Protein AF-A0A966REI3-F1 (afdb_monomer)

Nearest PDB structures (foldseek):
  8kab-assembly1_h  TM=8.465E-01  e=6.303E-39  Mycolicibacterium smegmatis MC2 155
  7yla-assembly1_6  TM=8.091E-01  e=1.525E-31  Escherichia coli
  2otn-assembly1_A  TM=8.711E-01  e=1.313E-23  Bacillus anthracis str. Ames
  8g34-assembly1_6  TM=7.838E-01  e=2.210E-25  Escherichia coli
  8g31-assembly1_6  TM=6.521E-01  e=2.568E-19  Escherichia coli

Solvent-accessible surface area (backbone atoms only — not comparable to full-atom values): 34772 Å² total; per-residue (Å²): 135,80,79,86,82,69,37,34,36,28,26,15,43,83,48,32,31,41,35,32,82,35,57,83,68,81,77,84,75,50,39,69,55,41,22,46,40,21,28,70,86,84,38,78,40,27,62,19,38,35,38,39,26,53,53,98,92,35,46,28,54,52,43,26,39,29,78,24,47,82,52,52,77,51,68,41,57,53,36,31,51,50,47,50,32,38,78,71,66,77,35,80,64,43,77,50,65,40,35,38,76,74,44,76,39,47,34,39,34,60,96,74,70,52,30,34,33,52,64,46,53,54,41,78,49,94,59,82,29,37,45,29,39,75,94,43,77,30,60,34,41,33,29,36,55,95,57,54,34,41,39,25,60,42,93,46,74,76,64,46,56,78,46,81,60,85,66,52,54,37,67,53,79,85,36,82,87,56,50,28,38,35,44,33,21,80,44,96,88,73,36,34,40,39,50,41,32,38,64,99,70,31,57,52,48,65,53,63,68,56,52,45,48,44,44,54,50,48,35,59,76,70,71,54,68,68,58,44,76,39,47,38,35,30,81,26,45,67,34,36,33,38,30,42,79,81,35,36,28,34,44,31,30,55,40,44,75,77,44,76,55,81,84,84,87,82,91,70,98,65,70,35,86,58,44,50,55,52,73,71,56,50,54,50,51,26,51,48,34,66,74,68,65,52,69,62,46,79,40,98,45,84,64,51,64,62,16,45,42,49,39,26,71,69,50,72,35,50,68,40,32,43,62,57,51,51,49,54,52,45,54,74,47,36,77,50,74,62,46,40,43,31,43,52,42,34,50,48,61,64,41,63,83,42,55,74,69,71,41,68,77,63,48,69,78,60,64,96,69,92,73,95,63,99,63,82,48,72,68,54,51,50,51,48,53,50,50,54,50,44,52,52,42,54,48,56,52,52,58,52,47,54,60,49,51,51,56,48,49,53,37,64,74,58,65,54,46,35,34,19,38,41,38,44,48,85,23,46,52,65,53,41,52,26,70,71,51,80,42,92,66,88,75,64,102,48,81,48,72,41,58,67,69,47,77,44,75,41,68,44,98,64,52,33,40,33,35,42,29,43,44,57,42,45,60,91,82,68,52,68,70,50,50,67,46,42,40,71,66,49,41,56,51,44,65,25,57,29,35,39,36,26,35,36,34,58,46,101,58,42,67,61,50,53,55,51,50,53,51,53,37,41,77,62,63,25,69,83,43,54,74,44,42,35,34,17,43,56,87,76,27,52,70,70,58,47,50,56,45,41,72,78,39,72,83,46,40,64,20,16,77,85,83,48,47,44,47,69,61,48,50,52,53,51,60,69,58,47,88,73,57,80,43,78,46,44,30,52,40,40,76,91,44,51,68,57,55,51,48,40,47,49,57,14,42,69,77,46,77,46,84,50,99,78,18,41,35,39,33,33,26,24,40,74,72,58,46,62,71,40,60,87,38,49,61,131

Foldseek 3Di:
DDDDFWWFWWWFLPQIETEGEDAPPPDDDALVNFLQQCDPPRHVHGQWYWYWYDDPNATETQIAGNSSHGDQDDPTVVQQVVLVCPQVVVDPAAWDWYQTSVGIWIWHGDNDFWIKTFLFFKDWDPDWKWWDAPNDIFIFTWIDSPFTETEGEDQDPVSRPAFQDPIDMPPCVVCVPDHKYKYWYQDPVRAIEIWIQDRPPITDQDDQVNVLNNQVRVCVVVVHAPQDKHWYQGNSGIWIWTQHNRRTIMIIGDMTGPFGDDDDDDDDPAADLQARDDPVVLVVLLVVCVVRVDQEAEAAADDDLRNQLSSCVSNVHHYHYPQNVVLVLQCVQDDDPLSNLLSLLLNLVVCLVNVVSVCPVVVVVVDDDDDPDPDQDPNRVVSVVSVVSSVVSVVVNVVVLVVVVVVLVVCVVLQAAEEEEAFAFPLCSVLLVCLQQVDDDDDDSDQQNDLAWDWDWDAAPLLEIHIYIYAGHDDDCDDPSSCVSCLSRCLSLLSHLEYEYRFAQQDPCRVSRVVVRCVSCVVSNNNVHHYAAEHEPLVNHDPVSVVVCCVVVVRHFYAYSVVGPRSVVVSVVVVVSTDAADDWFWFFDAPVVVVLVVSCSHAWRWPDWDQDPRHIITTIRGHPVSVVVRVVGTDD

Sequence (636 aa):
MKAPLTATYGHGTENDFVILFDPDDENNLSSKQTAAICNRQSGIGADGLIRIIKRDGKWFMDYRNADGSLAEMCGNGIRVMARYLVDRGHQGAGIFSILTRDGAKYLSADLAGDISVNMGQVEVIDGEITAANNGKVWSGYNLNIGNPHAVVFVDSLDDVGDLKDPPVVRPKEEYPEGVNVEFVQFLENGELAMRVHERGSGETRSCGTGTCAVALAATLKKGMKLPAKWVINPPGGRLVVEIDPHSNATLTGPAVLIRDLDALIQRRDKPDPATFIGSGKVSELKSIVKSTGADTVVCDGELSPSQLRNLEDKVKVKVVDRTALILDIFAQHAKSKEGKAQVELAQMSYMLPRLRGWGDSLSRQAGGIGGRGPGETKIEVDRRRIRDKMSKLRREIGDMKVARDTKRQERKRNSIPSVAIAGYTNAGKSSLLNRLTNAGVLVQNALFATLDPTVRRSETSDGRTYTLTDTVGFVKHLPHDLIDAFKSTLEEVSGADVIVHVVDGSHPDPLGQIKAVRGVIADIGGGKIPEIIALNKADIADPEVIAQVLIQEPDAYLISVHSGVGIEKLIRAIESSLPRPRIEIRTVLPYERGDLVSQIHEHGEILSQEYLPEGTSLHAMVDGSLAHALEKYSVN

Secondary structure (DSSP, 8-state):
-PPPPPEEEEEETTEEEEEEE-TT------HHHHHHHH-TTTS---SEEEEEEEETTEEEEEEEETTS-B-S--HHHHHHHHHHHHHTTSS-SEEEEEEETTEEEEEEE-SSSPEEEEEEE-EEEEEEEEEEETTEEEEEEEEESSSEEEEEE-S-GGGG---SSPPEEESGGG-TT--EEEEEEE-TTS-EEEEEEETTTEEES--HHHHHHHHHHHHHHTTPPSSEEEEEE-TT--EEEEE-TT-EEEEEE--EEEEE--------SS-BTTTBS-HHHHHHHHHHHHHHT-SEEE-SSPPPHHHHHHHHHHH-SEEE-HHHHHHHHHHHH--SHHHHHHHHHHHHHHHTTTGGGGSHHHHTTS-S----S-PPPHHHHHHHHHHHHHHHHHHHHHHHHHHHHHHHHHHHHTT--EEEEEEBTTSSHHHHHHHHHT--------TT---S-EEEEEE-TTS-EEEEEE-PPB-TT--HHHHHHHHHHHHHHHT-SEEEEEEETTSS-HHHHHHHHHHHHHHTT-TTS-EEEEEE-TTTS-HHHHHHHHHH-TT-EE--TTT-TTHHHHHHHHHHHS----EEEEEEE-GGGHHHHHHHHHHSEEEEEEEETTEEEEEEEE-HHHHHHHTTTB--

pLDDT: mean 79.89, std 12.72, range [30.52, 97.31]

Radius of gyration: 30.25 Å; Cα contacts (8 Å, |Δi|>4): 1195; chains: 1; bounding box: 76×72×90 Å

Structure (mmCIF, N/CA/C/O backbone):
data_AF-A0A966REI3-F1
#
_entry.id   AF-A0A966REI3-F1
#
loop_
_atom_site.group_PDB
_atom_site.id
_atom_site.type_symbol
_atom_site.label_atom_id
_atom_site.label_alt_id
_atom_site.label_comp_id
_atom_site.label_asym_id
_atom_site.label_entity_id
_atom_site.label_seq_id
_atom_site.pdbx_PDB_ins_code
_atom_site.Cartn_x
_atom_site.Cartn_y
_atom_site.Cartn_z
_atom_site.occupancy
_atom_site.B_iso_or_equiv
_atom_site.auth_seq_id
_atom_site.auth_comp_id
_atom_site.auth_asym_id
_atom_site.auth_atom_id
_atom_site.pdbx_PDB_model_num
ATOM 1 N N . MET A 1 1 ? 1.186 -12.365 36.598 1.00 30.52 1 MET A N 1
ATOM 2 C CA . MET A 1 1 ? 0.281 -11.973 35.497 1.00 30.52 1 MET A CA 1
ATOM 3 C C . MET A 1 1 ? -0.051 -10.504 35.698 1.00 30.52 1 MET A C 1
ATOM 5 O O . MET A 1 1 ? -0.645 -10.199 36.720 1.00 30.52 1 MET A O 1
ATOM 9 N N . LYS A 1 2 ? 0.405 -9.602 34.819 1.00 41.62 2 LYS A N 1
ATOM 10 C CA . LYS A 1 2 ? -0.144 -8.236 34.754 1.00 41.62 2 LYS A CA 1
ATOM 11 C C . LYS A 1 2 ? -1.412 -8.291 33.897 1.00 41.62 2 LYS A C 1
ATOM 13 O O . LYS A 1 2 ? -1.456 -9.096 32.966 1.00 41.62 2 LYS A O 1
ATOM 18 N N . ALA A 1 3 ? -2.432 -7.519 34.261 1.00 47.31 3 ALA A N 1
ATOM 19 C CA . ALA A 1 3 ? -3.671 -7.410 33.496 1.00 47.31 3 ALA A CA 1
ATOM 20 C C . ALA A 1 3 ? -3.376 -7.020 32.030 1.00 47.31 3 ALA A C 1
ATOM 22 O O . ALA A 1 3 ? -2.370 -6.349 31.779 1.00 47.31 3 ALA A O 1
ATOM 23 N N . PRO A 1 4 ? -4.194 -7.462 31.057 1.00 55.34 4 PRO A N 1
ATOM 24 C CA . PRO A 1 4 ? -4.079 -6.981 29.685 1.00 55.34 4 PRO A CA 1
ATOM 25 C C . PRO A 1 4 ? -4.310 -5.463 29.649 1.00 55.34 4 PRO A C 1
ATOM 27 O O . PRO A 1 4 ? -5.224 -4.960 30.298 1.00 55.34 4 PRO A O 1
ATOM 30 N N . LEU A 1 5 ? -3.461 -4.746 28.912 1.00 62.66 5 LEU A N 1
ATOM 31 C CA . LEU A 1 5 ? -3.628 -3.318 28.652 1.00 62.66 5 LEU A CA 1
ATOM 32 C C . LEU A 1 5 ? -4.584 -3.133 27.472 1.00 62.66 5 LEU A C 1
ATOM 34 O O . LEU A 1 5 ? -4.298 -3.615 26.377 1.00 62.66 5 LEU A O 1
ATOM 38 N N . THR A 1 6 ? -5.693 -2.432 27.697 1.00 68.94 6 THR A N 1
ATOM 39 C CA . THR A 1 6 ? -6.623 -2.027 26.636 1.00 68.94 6 THR A CA 1
ATOM 40 C C . THR A 1 6 ? -6.108 -0.741 25.996 1.00 68.94 6 THR A C 1
ATOM 42 O O . THR A 1 6 ? -5.798 0.221 26.699 1.00 68.94 6 THR A O 1
ATOM 45 N N . ALA A 1 7 ? -6.020 -0.723 24.667 1.00 78.50 7 ALA A N 1
ATOM 46 C CA . ALA A 1 7 ? -5.602 0.444 23.901 1.00 78.50 7 ALA A CA 1
ATOM 47 C C . ALA A 1 7 ? -6.579 0.728 22.751 1.00 78.50 7 ALA A C 1
ATOM 49 O O . ALA A 1 7 ? -7.189 -0.182 22.184 1.00 78.50 7 ALA A O 1
ATOM 50 N N . THR A 1 8 ? -6.706 1.999 22.388 1.00 81.62 8 THR A N 1
ATOM 51 C CA . THR A 1 8 ? -7.576 2.467 21.304 1.00 81.62 8 THR A CA 1
ATOM 52 C C . THR A 1 8 ? -6.724 2.953 20.149 1.00 81.62 8 THR A C 1
ATOM 54 O O . THR A 1 8 ? -5.738 3.648 20.358 1.00 81.62 8 THR A O 1
ATOM 57 N N . TYR A 1 9 ? -7.097 2.612 18.921 1.00 81.44 9 TYR A N 1
ATOM 58 C CA . TYR A 1 9 ? -6.391 3.083 17.737 1.00 81.44 9 TYR A CA 1
ATOM 59 C C . TYR A 1 9 ? -7.168 4.223 17.075 1.00 81.44 9 TYR A C 1
ATOM 61 O O . TYR A 1 9 ? -8.381 4.129 16.855 1.00 81.44 9 TYR A O 1
ATOM 69 N N . GLY A 1 10 ? -6.473 5.308 16.752 1.00 80.62 10 GLY A N 1
ATOM 70 C CA . GLY A 1 10 ? -7.065 6.478 16.113 1.00 80.62 10 GLY A CA 1
ATOM 71 C C . GLY A 1 10 ? -6.056 7.221 15.259 1.00 80.62 10 GLY A C 1
ATOM 72 O O . GLY A 1 10 ? -4.858 7.006 15.382 1.00 80.62 10 GLY A O 1
ATOM 73 N N . HIS A 1 11 ? -6.531 8.101 14.388 1.00 79.81 11 HIS A N 1
ATOM 74 C CA . HIS A 1 11 ? -5.668 8.925 13.555 1.00 79.81 11 HIS A CA 1
ATOM 75 C C . HIS A 1 11 ? -6.218 10.342 13.403 1.00 79.81 11 HIS A C 1
ATOM 77 O O . HIS A 1 11 ? -7.428 10.579 13.450 1.00 79.81 11 HIS A O 1
ATOM 83 N N . GLY A 1 12 ? -5.315 11.294 13.197 1.00 73.25 12 GLY A N 1
ATOM 84 C CA . GLY A 1 12 ? -5.637 12.640 12.731 1.00 73.25 12 GLY A CA 1
ATOM 85 C C . GLY A 1 12 ? -4.971 12.825 11.379 1.00 73.25 12 GLY A C 1
ATOM 86 O O . GLY A 1 12 ? -3.756 12.697 11.311 1.00 73.25 12 GLY A O 1
ATOM 87 N N . THR A 1 13 ? -5.754 13.057 10.319 1.00 72.94 13 THR A N 1
ATOM 88 C CA . THR A 1 13 ? -5.233 13.246 8.944 1.00 72.94 13 THR A CA 1
ATOM 89 C C . THR A 1 13 ? -4.218 12.168 8.517 1.00 72.94 13 THR A C 1
ATOM 91 O O . THR A 1 13 ? -3.080 12.445 8.151 1.00 72.94 13 THR A O 1
ATOM 94 N N . GLU A 1 14 ? -4.650 10.905 8.626 1.00 71.31 14 GLU A N 1
ATOM 95 C CA . GLU A 1 14 ? -3.863 9.684 8.360 1.00 71.31 14 GLU A CA 1
ATOM 96 C C . GLU A 1 14 ? -2.526 9.531 9.119 1.00 71.31 14 GLU A C 1
ATOM 98 O O . GLU A 1 14 ? -1.725 8.661 8.774 1.00 71.31 14 GLU A O 1
ATOM 103 N N . ASN A 1 15 ? -2.291 10.331 10.158 1.00 67.94 15 ASN A N 1
ATOM 104 C CA . ASN A 1 15 ? -1.223 10.121 11.128 1.00 67.94 15 ASN A CA 1
ATOM 105 C C . ASN A 1 15 ? -1.801 9.362 12.330 1.00 67.94 15 ASN A C 1
ATOM 107 O O . ASN A 1 15 ? -2.710 9.867 12.999 1.00 67.94 15 ASN A O 1
ATOM 111 N N . ASP A 1 16 ? -1.365 8.118 12.523 1.00 79.88 16 ASP A N 1
ATOM 112 C CA . ASP A 1 16 ? -2.024 7.121 13.371 1.00 79.88 16 ASP A CA 1
ATOM 113 C C . ASP A 1 16 ? -1.343 6.908 14.731 1.00 79.88 16 ASP A C 1
ATOM 115 O O . ASP A 1 16 ? -0.125 6.960 14.880 1.00 79.88 16 ASP A O 1
ATOM 119 N N . PHE A 1 17 ? -2.158 6.637 15.750 1.00 83.81 17 PHE A N 1
ATOM 120 C CA . PHE A 1 17 ? -1.737 6.545 17.139 1.00 83.81 17 PHE A CA 1
ATOM 121 C C . PHE A 1 17 ? -2.381 5.370 17.860 1.00 83.81 17 PHE A C 1
ATOM 123 O O . PHE A 1 17 ? -3.582 5.114 17.736 1.00 83.81 17 PHE A O 1
ATOM 130 N N . VAL A 1 18 ? -1.585 4.723 18.709 1.00 86.25 18 VAL A N 1
ATOM 131 C CA . VAL A 1 18 ? -2.088 3.847 19.771 1.00 86.25 18 VAL A CA 1
ATOM 132 C C . VAL A 1 18 ? -2.303 4.686 21.028 1.00 86.25 18 VAL A C 1
ATOM 134 O O . VAL A 1 18 ? -1.367 5.288 21.543 1.00 86.25 18 VAL A O 1
ATOM 137 N N . ILE A 1 19 ? -3.527 4.725 21.536 1.00 90.75 19 ILE A N 1
ATOM 138 C CA . ILE A 1 19 ? -3.929 5.479 22.722 1.00 90.75 19 ILE A CA 1
ATOM 139 C C . ILE A 1 19 ? -4.043 4.518 23.898 1.00 90.75 19 ILE A C 1
ATOM 141 O O . ILE A 1 19 ? -4.795 3.547 23.840 1.00 90.75 19 ILE A O 1
ATOM 145 N N . LEU A 1 20 ? -3.340 4.815 24.983 1.00 90.00 20 LEU A N 1
ATOM 146 C CA . LEU A 1 20 ? -3.440 4.095 26.241 1.00 90.00 20 LEU A CA 1
ATOM 147 C C . LEU A 1 20 ? -4.037 5.004 27.312 1.00 90.00 20 LEU A C 1
ATOM 149 O O . LEU A 1 20 ? -3.442 6.021 27.657 1.00 90.00 20 LEU A O 1
ATOM 153 N N . PHE A 1 21 ? -5.189 4.632 27.859 1.00 90.00 21 PHE A N 1
ATOM 154 C CA . PHE A 1 21 ? -5.795 5.365 28.967 1.00 90.00 21 PHE A CA 1
ATOM 155 C C . PHE A 1 21 ? -5.263 4.838 30.304 1.00 90.00 21 PHE A C 1
ATOM 157 O O . PHE A 1 21 ? -5.573 3.717 30.696 1.00 90.00 21 PHE A O 1
ATOM 164 N N . ASP A 1 22 ? -4.441 5.642 30.979 1.00 89.12 22 ASP A N 1
ATOM 165 C CA . ASP A 1 22 ? -3.721 5.287 32.209 1.00 89.12 22 ASP A CA 1
ATOM 166 C C . ASP A 1 22 ? -3.773 6.459 33.213 1.00 89.12 22 ASP A C 1
ATOM 168 O O . ASP A 1 22 ? -2.743 7.044 33.548 1.00 89.12 22 ASP A O 1
ATOM 172 N N . PRO A 1 23 ? -4.975 6.883 33.661 1.00 88.81 23 PRO A N 1
ATOM 173 C CA . PRO A 1 23 ? -5.148 8.105 34.451 1.00 88.81 23 PRO A CA 1
ATOM 174 C C . PRO A 1 23 ? -4.349 8.105 35.760 1.00 88.81 23 PRO A C 1
ATOM 176 O O . PRO A 1 23 ? -3.957 9.183 36.206 1.00 88.81 23 PRO A O 1
ATOM 179 N N . ASP A 1 24 ? -4.093 6.922 36.324 1.00 87.31 24 ASP A N 1
ATOM 180 C CA . ASP A 1 24 ? -3.406 6.709 37.601 1.00 87.31 24 ASP A CA 1
ATOM 181 C C . ASP A 1 24 ? -1.883 6.466 37.447 1.00 87.31 24 ASP A C 1
ATOM 183 O O . ASP A 1 24 ? -1.192 6.254 38.440 1.00 87.31 24 ASP A O 1
ATOM 187 N N . ASP A 1 25 ? -1.346 6.532 36.216 1.00 86.81 25 ASP A N 1
ATOM 188 C CA . ASP A 1 25 ? 0.080 6.337 35.866 1.00 86.81 25 ASP A CA 1
ATOM 189 C C . ASP A 1 25 ? 0.681 5.009 36.383 1.00 86.81 25 ASP A C 1
ATOM 191 O O . ASP A 1 25 ? 1.838 4.931 36.805 1.00 86.81 25 ASP A O 1
ATOM 195 N N . GLU A 1 26 ? -0.101 3.927 36.345 1.00 81.19 26 GLU A N 1
ATOM 196 C CA . GLU A 1 26 ? 0.319 2.607 36.836 1.00 81.19 26 GLU A CA 1
ATOM 197 C C . GLU A 1 26 ? 1.082 1.797 35.772 1.00 81.19 26 GLU A C 1
ATOM 199 O O . GLU A 1 26 ? 1.799 0.831 36.079 1.00 81.19 26 GLU A O 1
ATOM 204 N N . ASN A 1 27 ? 0.959 2.183 34.500 1.00 74.50 27 ASN A N 1
ATOM 205 C CA . ASN A 1 27 ? 1.454 1.422 33.365 1.00 74.50 27 ASN A CA 1
ATOM 206 C C . ASN A 1 27 ? 2.621 2.124 32.670 1.00 74.50 27 ASN A C 1
ATOM 208 O O . ASN A 1 27 ? 2.490 2.721 31.598 1.00 74.50 27 ASN A O 1
ATOM 212 N N . ASN A 1 28 ? 3.812 2.007 33.262 1.00 71.75 28 ASN A N 1
ATOM 213 C CA . ASN A 1 28 ? 5.031 2.548 32.667 1.00 71.75 28 ASN A CA 1
ATOM 214 C C . ASN A 1 28 ? 5.508 1.688 31.481 1.00 71.75 28 ASN A C 1
ATOM 216 O O . ASN A 1 28 ? 6.015 0.575 31.662 1.00 71.75 28 ASN A O 1
ATOM 220 N N . LEU A 1 29 ? 5.347 2.213 30.264 1.00 80.62 29 LEU A N 1
ATOM 221 C CA . LEU A 1 29 ? 5.859 1.615 29.033 1.00 80.62 29 LEU A CA 1
ATOM 222 C C . LEU A 1 29 ? 7.280 2.113 28.747 1.00 80.62 29 LEU A C 1
ATOM 224 O O . LEU A 1 29 ? 7.542 3.311 28.625 1.00 80.62 29 LEU A O 1
ATOM 228 N N . SER A 1 30 ? 8.213 1.176 28.583 1.00 83.44 30 SER A N 1
ATOM 229 C CA . SER A 1 30 ? 9.566 1.494 28.118 1.00 83.44 30 SER A CA 1
ATOM 230 C C . SER A 1 30 ? 9.576 1.914 26.642 1.00 83.44 30 SER A C 1
ATOM 232 O O . SER A 1 30 ? 8.681 1.559 25.869 1.00 83.44 30 SER A O 1
ATOM 234 N N . SER A 1 31 ? 10.636 2.608 26.213 1.00 83.50 31 SER A N 1
ATOM 235 C CA . SER A 1 31 ? 10.841 2.946 24.796 1.00 83.50 31 SER A CA 1
ATOM 236 C C . SER A 1 31 ? 10.878 1.698 23.913 1.00 83.50 31 SER A C 1
ATOM 238 O O . SER A 1 31 ? 10.249 1.681 22.865 1.00 83.50 31 SER A O 1
ATOM 240 N N . LYS A 1 32 ? 11.496 0.602 24.380 1.00 78.00 32 LYS A N 1
ATOM 241 C CA . LYS A 1 32 ? 11.507 -0.680 23.654 1.00 78.00 32 LYS A CA 1
ATOM 242 C C . LYS A 1 32 ? 10.109 -1.280 23.489 1.00 78.00 32 LYS A C 1
ATOM 244 O O . LYS A 1 32 ? 9.798 -1.813 22.432 1.00 78.00 32 LYS A O 1
ATOM 249 N N . GLN A 1 33 ? 9.265 -1.201 24.519 1.00 80.50 33 GLN A N 1
ATOM 250 C CA . GLN A 1 33 ? 7.881 -1.678 24.431 1.00 80.50 33 GLN A CA 1
ATOM 251 C C . GLN A 1 33 ? 7.045 -0.798 23.506 1.00 80.50 33 GLN A C 1
ATOM 253 O O . GLN A 1 33 ? 6.275 -1.324 22.715 1.00 80.50 33 GLN A O 1
ATOM 258 N N . THR A 1 34 ? 7.237 0.520 23.570 1.00 81.75 34 THR A N 1
ATOM 259 C CA . THR A 1 34 ? 6.589 1.467 22.654 1.00 81.75 34 THR A CA 1
ATOM 260 C C . THR A 1 34 ? 6.974 1.160 21.209 1.00 81.75 34 THR A C 1
ATOM 262 O O . THR A 1 34 ? 6.093 0.973 20.378 1.00 81.75 34 THR A O 1
ATOM 265 N N . ALA A 1 35 ? 8.270 0.981 20.937 1.00 74.56 35 ALA A N 1
ATOM 266 C CA . ALA A 1 35 ? 8.767 0.617 19.616 1.00 74.56 35 ALA A CA 1
ATOM 267 C C . ALA A 1 35 ? 8.193 -0.713 19.115 1.00 74.56 35 ALA A C 1
ATOM 269 O O . ALA A 1 35 ? 7.806 -0.831 17.958 1.00 74.56 35 ALA A O 1
ATOM 270 N N . ALA A 1 36 ? 8.084 -1.712 19.995 1.00 70.94 36 ALA A N 1
ATOM 271 C CA . ALA A 1 36 ? 7.475 -2.993 19.657 1.00 70.94 36 ALA A CA 1
ATOM 272 C C . ALA A 1 36 ? 5.969 -2.874 19.359 1.00 70.94 36 ALA A C 1
ATOM 274 O O . ALA A 1 36 ? 5.484 -3.532 18.446 1.00 70.94 36 ALA A O 1
ATOM 275 N N . ILE A 1 37 ? 5.229 -2.035 20.094 1.00 76.56 37 ILE A N 1
ATOM 276 C CA . ILE A 1 37 ? 3.793 -1.800 19.869 1.00 76.56 37 ILE A CA 1
ATOM 277 C C . ILE A 1 37 ? 3.566 -1.049 18.551 1.00 76.56 37 ILE A C 1
ATOM 279 O O . ILE A 1 37 ? 2.713 -1.447 17.757 1.00 76.56 37 ILE A O 1
ATOM 283 N N . CYS A 1 38 ? 4.338 0.009 18.301 1.00 76.94 38 CYS A N 1
ATOM 284 C CA . CYS A 1 38 ? 4.232 0.833 17.098 1.00 76.94 38 CYS A CA 1
ATOM 285 C C . CYS A 1 38 ? 4.820 0.159 15.848 1.00 76.94 38 CYS A C 1
ATOM 287 O O . CYS A 1 38 ? 4.590 0.627 14.734 1.00 76.94 38 CYS A O 1
ATOM 289 N N . ASN A 1 39 ? 5.543 -0.956 15.995 1.00 76.25 39 ASN A N 1
ATOM 290 C CA . ASN A 1 39 ? 6.082 -1.705 14.868 1.00 76.25 39 ASN A CA 1
ATOM 291 C C . ASN A 1 39 ? 4.948 -2.268 13.995 1.00 76.25 39 ASN A C 1
ATOM 293 O O . ASN A 1 39 ? 4.165 -3.105 14.436 1.00 76.25 39 ASN A O 1
ATOM 297 N N . ARG A 1 40 ? 4.890 -1.849 12.727 1.00 75.88 40 ARG A N 1
ATOM 298 C CA . ARG A 1 40 ? 3.838 -2.262 11.778 1.00 75.88 40 ARG A CA 1
ATOM 299 C C . ARG A 1 40 ? 3.924 -3.726 11.326 1.00 75.88 40 ARG A C 1
ATOM 301 O O . ARG A 1 40 ? 2.984 -4.222 10.720 1.00 75.88 40 ARG A O 1
ATOM 308 N N . GLN A 1 41 ? 5.043 -4.409 11.571 1.00 58.22 41 GLN A N 1
ATOM 309 C CA . GLN A 1 41 ? 5.257 -5.803 11.164 1.00 58.22 41 GLN A CA 1
ATOM 310 C C . GLN A 1 41 ? 4.967 -6.797 12.292 1.00 58.22 41 GLN A C 1
ATOM 312 O O . GLN A 1 41 ? 4.476 -7.892 12.031 1.00 58.22 41 GLN A O 1
ATOM 317 N N . SER A 1 42 ? 5.310 -6.442 13.531 1.00 58.06 42 SER A N 1
ATOM 318 C CA . SER A 1 42 ? 5.243 -7.343 14.690 1.00 58.06 42 SER A CA 1
ATOM 319 C C . SER A 1 42 ? 4.298 -6.876 15.800 1.00 58.06 42 SER A C 1
ATOM 321 O O . SER A 1 42 ? 4.002 -7.659 16.704 1.00 58.06 42 SER A O 1
ATOM 323 N N . GLY A 1 43 ? 3.831 -5.627 15.736 1.00 65.31 43 GLY A N 1
ATOM 324 C CA . GLY A 1 43 ? 2.951 -4.989 16.711 1.00 65.31 43 GLY A CA 1
ATOM 325 C C . GLY A 1 43 ? 1.620 -4.540 16.107 1.00 65.31 43 GLY A C 1
ATOM 326 O O . GLY A 1 43 ? 1.113 -5.137 15.161 1.00 65.31 43 GLY A O 1
ATOM 327 N N . ILE A 1 44 ? 1.041 -3.486 16.687 1.00 72.62 44 ILE A N 1
ATOM 328 C CA . ILE A 1 44 ? -0.205 -2.869 16.206 1.00 72.62 44 ILE A CA 1
ATOM 329 C C . ILE A 1 44 ? 0.074 -2.024 14.959 1.00 72.62 44 ILE A C 1
ATOM 331 O O . ILE A 1 44 ? -0.716 -2.036 14.020 1.00 72.62 44 ILE A O 1
ATOM 335 N N . GLY A 1 45 ? 1.218 -1.333 14.941 1.00 74.06 45 GLY A N 1
ATOM 336 C CA . GLY A 1 45 ? 1.604 -0.458 13.842 1.00 74.06 45 GLY A CA 1
ATOM 337 C C . GLY A 1 45 ? 0.990 0.933 13.943 1.00 74.06 45 GLY A C 1
ATOM 338 O O . GLY A 1 45 ? -0.186 1.095 13.648 1.00 74.06 45 GLY A O 1
ATOM 339 N N . ALA A 1 46 ? 1.786 1.934 14.319 1.00 79.94 46 ALA A N 1
ATOM 340 C CA . ALA A 1 46 ? 1.347 3.327 14.418 1.00 79.94 46 ALA A CA 1
ATOM 341 C C . ALA A 1 46 ? 2.526 4.298 14.277 1.00 79.94 46 ALA A C 1
ATOM 343 O O . ALA A 1 46 ? 3.662 3.923 14.570 1.00 79.94 46 ALA A O 1
ATOM 344 N N . ASP A 1 47 ? 2.255 5.541 13.883 1.00 78.44 47 ASP A N 1
ATOM 345 C CA . ASP A 1 47 ? 3.234 6.632 13.842 1.00 78.44 47 ASP A CA 1
ATOM 346 C C . ASP A 1 47 ? 3.661 7.075 15.257 1.00 78.44 47 ASP A C 1
ATOM 348 O O . ASP A 1 47 ? 4.768 7.584 15.453 1.00 78.44 47 ASP A O 1
ATOM 352 N N . GLY A 1 48 ? 2.839 6.799 16.276 1.00 82.31 48 GLY A N 1
ATOM 353 C CA . GLY A 1 48 ? 3.232 6.965 17.672 1.00 82.31 48 GLY A CA 1
ATOM 354 C C . GLY A 1 48 ? 2.269 6.364 18.696 1.00 82.31 48 GLY A C 1
ATOM 355 O O . GLY A 1 48 ? 1.229 5.790 18.370 1.00 82.31 48 GLY A O 1
ATOM 356 N N . LEU A 1 49 ? 2.629 6.501 19.971 1.00 90.31 49 LEU A N 1
ATOM 357 C CA . LEU A 1 49 ? 1.832 6.056 21.113 1.00 90.31 49 LEU A CA 1
ATOM 358 C C . LEU A 1 49 ? 1.534 7.242 22.029 1.00 90.31 49 LEU A C 1
ATOM 360 O O . LEU A 1 49 ? 2.428 8.013 22.377 1.00 90.31 49 LEU A O 1
ATOM 364 N N . ILE A 1 50 ? 0.275 7.372 22.438 1.00 92.75 50 ILE A N 1
ATOM 365 C CA . ILE A 1 50 ? -0.200 8.407 23.353 1.00 92.75 50 ILE A CA 1
ATOM 366 C C . ILE A 1 50 ? -0.691 7.735 24.623 1.00 92.75 50 ILE A C 1
ATOM 368 O O . ILE A 1 50 ? -1.720 7.065 24.618 1.00 92.75 50 ILE A O 1
ATOM 372 N N . ARG A 1 51 ? 0.007 7.956 25.733 1.00 92.38 51 ARG A N 1
ATOM 373 C CA . ARG A 1 51 ? -0.490 7.564 27.049 1.00 92.38 51 ARG A CA 1
ATOM 374 C C . ARG A 1 51 ? -1.182 8.759 27.707 1.00 92.38 51 ARG A C 1
ATOM 376 O O . ARG A 1 51 ? -0.594 9.825 27.875 1.00 92.38 51 ARG A O 1
ATOM 383 N N . ILE A 1 52 ? -2.456 8.588 28.037 1.00 93.50 52 ILE A N 1
ATOM 384 C CA . ILE A 1 52 ? -3.300 9.595 28.675 1.00 93.50 52 ILE A CA 1
ATOM 385 C C . ILE A 1 52 ? -3.222 9.386 30.181 1.00 93.50 52 ILE A C 1
ATOM 387 O O . ILE A 1 52 ? -3.787 8.423 30.694 1.00 93.50 52 ILE A O 1
ATOM 391 N N . ILE A 1 53 ? -2.555 10.304 30.876 1.00 93.69 53 ILE A N 1
ATOM 392 C CA . ILE A 1 53 ? -2.408 10.276 32.339 1.00 93.69 53 ILE A CA 1
ATOM 393 C C . ILE A 1 53 ? -3.009 11.543 32.958 1.00 93.69 53 ILE A C 1
ATOM 395 O O . ILE A 1 53 ? -3.248 12.531 32.253 1.00 93.69 53 ILE A O 1
ATOM 399 N N . LYS A 1 54 ? -3.234 11.559 34.277 1.00 91.75 54 LYS A N 1
ATOM 400 C CA . LYS A 1 54 ? -3.515 12.802 35.011 1.00 91.75 54 LYS A CA 1
ATOM 401 C C . LYS A 1 54 ? -2.269 13.302 35.737 1.00 91.75 54 LYS A C 1
ATOM 403 O O . LYS A 1 54 ? -1.633 12.561 36.475 1.00 91.75 54 LYS A O 1
ATOM 408 N N . ARG A 1 55 ? -1.951 14.588 35.573 1.00 86.56 55 ARG A N 1
ATOM 409 C CA . ARG A 1 55 ? -0.939 15.311 36.362 1.00 86.56 55 ARG A CA 1
ATOM 410 C C . ARG A 1 55 ? -1.568 16.560 36.956 1.00 86.56 55 ARG A C 1
ATOM 412 O O . ARG A 1 55 ? -2.192 17.330 36.230 1.00 86.56 55 ARG A O 1
ATOM 419 N N . ASP A 1 56 ? -1.457 16.727 38.271 1.00 83.94 56 ASP A N 1
ATOM 420 C CA . ASP A 1 56 ? -2.010 17.872 39.013 1.00 83.94 56 ASP A CA 1
ATOM 421 C C . ASP A 1 56 ? -3.490 18.159 38.690 1.00 83.94 56 ASP A C 1
ATOM 423 O O . ASP A 1 56 ? -3.918 19.300 38.515 1.00 83.94 56 ASP A O 1
ATOM 427 N N . GLY A 1 57 ? -4.285 17.093 38.549 1.00 83.94 57 GLY A N 1
ATOM 428 C CA . GLY A 1 57 ? -5.714 17.178 38.231 1.00 83.94 57 GLY A CA 1
ATOM 429 C C . GLY A 1 57 ? -6.048 17.525 36.774 1.00 83.94 57 GLY A C 1
ATOM 430 O O . GLY A 1 57 ? -7.229 17.596 36.439 1.00 83.94 57 GLY A O 1
ATOM 431 N N . LYS A 1 58 ? -5.052 17.697 35.895 1.00 88.81 58 LYS A N 1
ATOM 432 C CA . LYS A 1 58 ? -5.227 17.968 34.460 1.00 88.81 58 LYS A CA 1
ATOM 433 C C . LYS A 1 58 ? -4.806 16.769 33.609 1.00 88.81 58 LYS A C 1
ATOM 435 O O . LYS A 1 58 ? -3.919 16.005 33.986 1.00 88.81 58 LYS A O 1
ATOM 440 N N . TRP A 1 59 ? -5.436 16.611 32.446 1.00 95.31 59 TRP A N 1
ATOM 441 C CA . TRP A 1 59 ? -5.044 15.594 31.469 1.00 95.31 59 TRP A CA 1
ATOM 442 C C . TRP A 1 59 ? -3.675 15.919 30.882 1.00 95.31 59 TRP A C 1
ATOM 444 O O . TRP A 1 59 ? -3.433 17.058 30.487 1.00 95.31 59 TRP A O 1
ATOM 454 N N . PHE A 1 60 ? -2.798 14.923 30.807 1.00 93.88 60 PHE A N 1
ATOM 455 C CA . PHE A 1 60 ? -1.460 15.044 30.245 1.00 93.88 60 PHE A CA 1
ATOM 456 C C . PHE A 1 60 ? -1.272 14.057 29.091 1.00 93.88 60 PHE A C 1
ATOM 458 O O . PHE A 1 60 ? -1.566 12.868 29.226 1.00 93.88 60 PHE A O 1
ATOM 465 N N . MET A 1 61 ? -0.776 14.568 27.964 1.00 93.06 61 MET A N 1
ATOM 466 C CA . MET A 1 61 ? -0.437 13.796 26.774 1.00 93.06 61 MET A CA 1
ATOM 467 C C . MET A 1 61 ? 1.011 13.308 26.863 1.00 93.06 61 MET A C 1
ATOM 469 O O . MET A 1 61 ? 1.949 14.018 26.496 1.00 93.06 61 MET A O 1
ATOM 473 N N . ASP A 1 62 ? 1.204 12.076 27.325 1.00 91.25 62 ASP A N 1
ATOM 474 C CA . ASP A 1 62 ? 2.507 11.416 27.298 1.00 91.25 62 ASP A CA 1
ATOM 475 C C . ASP A 1 62 ? 2.727 10.769 25.923 1.00 91.25 62 ASP A C 1
ATOM 477 O O . ASP A 1 62 ? 2.452 9.587 25.708 1.00 91.25 62 ASP A O 1
ATOM 481 N N . TYR A 1 63 ? 3.156 11.596 24.967 1.00 89.44 63 TYR A N 1
ATOM 482 C CA . TYR A 1 63 ? 3.381 11.194 23.579 1.00 89.44 63 TYR A CA 1
ATOM 483 C C . TYR A 1 63 ? 4.788 10.618 23.355 1.00 89.44 63 TYR A C 1
ATOM 485 O O . TYR A 1 63 ? 5.781 11.139 23.875 1.00 89.44 63 TYR A O 1
ATOM 493 N N . ARG A 1 64 ? 4.872 9.553 22.554 1.00 87.50 64 ARG A N 1
ATOM 494 C CA . ARG A 1 64 ? 6.115 8.925 22.096 1.00 87.50 64 ARG A CA 1
ATOM 495 C C . ARG A 1 64 ? 6.034 8.594 20.611 1.00 87.50 64 ARG A C 1
ATOM 497 O O . ARG A 1 64 ? 4.993 8.138 20.139 1.00 87.50 64 ARG A O 1
ATOM 504 N N . ASN A 1 65 ? 7.149 8.759 19.910 1.00 79.62 65 ASN A N 1
ATOM 505 C CA . ASN A 1 65 ? 7.267 8.392 18.501 1.00 79.62 65 ASN A CA 1
ATOM 506 C C . ASN A 1 65 ? 7.285 6.864 18.320 1.00 79.62 65 ASN A C 1
ATOM 508 O O . ASN A 1 65 ? 7.472 6.106 19.279 1.00 79.62 65 ASN A O 1
ATOM 512 N N . ALA A 1 66 ? 7.124 6.404 17.076 1.00 78.44 66 ALA A N 1
ATOM 513 C CA . ALA A 1 66 ? 7.123 4.984 16.724 1.00 78.44 66 ALA A CA 1
ATOM 514 C C . ALA A 1 66 ? 8.403 4.221 17.116 1.00 78.44 66 ALA A C 1
ATOM 516 O O . ALA A 1 66 ? 8.339 3.023 17.362 1.00 78.44 66 ALA A O 1
ATOM 517 N N . ASP A 1 67 ? 9.554 4.888 17.214 1.00 73.25 67 ASP A N 1
ATOM 518 C CA . ASP A 1 67 ? 10.827 4.307 17.670 1.00 73.25 67 ASP A CA 1
ATOM 519 C C . ASP A 1 67 ? 10.962 4.259 19.209 1.00 73.25 67 ASP A C 1
ATOM 521 O O . ASP A 1 67 ? 11.945 3.753 19.755 1.00 73.25 67 ASP A O 1
ATOM 525 N N . GLY A 1 68 ? 9.961 4.774 19.930 1.00 77.62 68 GLY A N 1
ATOM 526 C CA . GLY A 1 68 ? 9.930 4.870 21.385 1.00 77.62 68 GLY A CA 1
ATOM 527 C C . GLY A 1 68 ? 10.631 6.099 21.968 1.00 77.62 68 GLY A C 1
ATOM 528 O O . GLY A 1 68 ? 10.692 6.210 23.203 1.00 77.62 68 GLY A O 1
ATOM 529 N N . SER A 1 69 ? 11.150 7.005 21.132 1.00 76.50 69 SER A N 1
ATOM 530 C CA . SER A 1 69 ? 11.702 8.293 21.564 1.00 76.50 69 SER A CA 1
ATOM 531 C C . SER A 1 69 ? 10.606 9.218 22.108 1.00 76.50 69 SER A C 1
ATOM 533 O O . SER A 1 69 ? 9.422 9.095 21.778 1.00 76.50 69 SER A O 1
ATOM 535 N N . LEU A 1 70 ? 10.993 10.119 23.015 1.00 79.88 70 LEU A N 1
ATOM 536 C CA . LEU A 1 70 ? 10.082 11.122 23.562 1.00 79.88 70 LEU A CA 1
ATOM 537 C C . LEU A 1 70 ? 9.948 12.281 22.578 1.00 79.88 70 LEU A C 1
ATOM 539 O O . LEU A 1 70 ? 10.942 12.725 22.012 1.00 79.88 70 LEU A O 1
ATOM 543 N N . ALA A 1 71 ? 8.735 12.806 22.452 1.00 73.06 71 ALA A N 1
ATOM 544 C CA . ALA A 1 71 ? 8.463 14.015 21.689 1.00 73.06 71 ALA A CA 1
ATOM 545 C C . ALA A 1 71 ? 7.750 15.055 22.559 1.00 73.06 71 ALA A C 1
ATOM 547 O O . ALA A 1 71 ? 7.032 14.714 23.512 1.00 73.06 71 ALA A O 1
ATOM 548 N N . GLU A 1 72 ? 7.991 16.328 22.248 1.00 69.25 72 GLU A N 1
ATOM 549 C CA . GLU A 1 72 ? 7.496 17.456 23.037 1.00 69.25 72 GLU A CA 1
ATOM 550 C C . GLU A 1 72 ? 5.998 17.699 22.810 1.00 69.25 72 GLU A C 1
ATOM 552 O O . GLU A 1 72 ? 5.237 17.882 23.767 1.00 69.25 72 GLU A O 1
ATOM 557 N N . MET A 1 73 ? 5.559 17.615 21.549 1.00 69.62 73 MET A N 1
ATOM 558 C CA . MET A 1 73 ? 4.171 17.824 21.144 1.00 69.62 73 MET A CA 1
ATOM 559 C C . MET A 1 73 ? 3.853 17.088 19.834 1.00 69.62 73 MET A C 1
ATOM 561 O O . MET A 1 73 ? 4.734 16.839 19.016 1.00 69.62 73 MET A O 1
ATOM 565 N N . CYS A 1 74 ? 2.580 16.740 19.637 1.00 75.56 74 CYS A N 1
ATOM 566 C CA . CYS A 1 74 ? 2.055 16.273 18.357 1.00 75.56 74 CYS A CA 1
ATOM 567 C C . CYS A 1 74 ? 0.647 16.835 18.131 1.00 75.56 74 CYS A C 1
ATOM 569 O O . CYS A 1 74 ? -0.297 16.487 18.847 1.00 75.56 74 CYS A O 1
ATOM 571 N N . GLY A 1 75 ? 0.501 17.699 17.122 1.00 72.12 75 GLY A N 1
ATOM 572 C CA . GLY A 1 75 ? -0.758 18.390 16.832 1.00 72.12 75 GLY A CA 1
ATOM 573 C C . GLY A 1 75 ? -1.871 17.451 16.358 1.00 72.12 75 GLY A C 1
ATOM 574 O O . GLY A 1 75 ? -3.037 17.679 16.665 1.00 72.12 75 GLY A O 1
ATOM 575 N N . ASN A 1 76 ? -1.535 16.374 15.642 1.00 78.25 76 ASN A N 1
ATOM 576 C CA . ASN A 1 76 ? -2.508 15.345 15.254 1.00 78.25 76 ASN A CA 1
ATOM 577 C C . ASN A 1 76 ? -2.883 14.473 16.459 1.00 78.25 76 ASN A C 1
ATOM 579 O O . ASN A 1 76 ? -4.066 14.235 16.707 1.00 78.25 76 ASN A O 1
ATOM 583 N N . GLY A 1 77 ? -1.888 14.088 17.261 1.00 82.88 77 GLY A N 1
ATOM 584 C CA . GLY A 1 77 ? -2.077 13.261 18.448 1.00 82.88 77 GLY A CA 1
ATOM 585 C C . GLY A 1 77 ? -2.955 13.921 19.509 1.00 82.88 77 GLY A C 1
ATOM 586 O O . GLY A 1 77 ? -3.857 13.281 20.044 1.00 82.88 77 GLY A O 1
ATOM 587 N N . ILE A 1 78 ? -2.776 15.221 19.765 1.00 85.88 78 ILE A N 1
ATOM 588 C CA . ILE A 1 78 ? -3.573 15.930 20.776 1.00 85.88 78 ILE A CA 1
ATOM 589 C C . ILE A 1 78 ? -5.053 16.049 20.381 1.00 85.88 78 ILE A C 1
ATOM 591 O O . ILE A 1 78 ? -5.923 15.945 21.245 1.00 85.88 78 ILE A O 1
ATOM 595 N N . ARG A 1 79 ? -5.364 16.176 19.078 1.00 85.25 79 ARG A N 1
ATOM 596 C CA . ARG A 1 79 ? -6.751 16.136 18.574 1.00 85.25 79 ARG A CA 1
ATOM 597 C C . ARG A 1 79 ? -7.373 14.757 18.773 1.00 85.25 79 ARG A C 1
ATOM 599 O O . ARG A 1 79 ? -8.506 14.655 19.235 1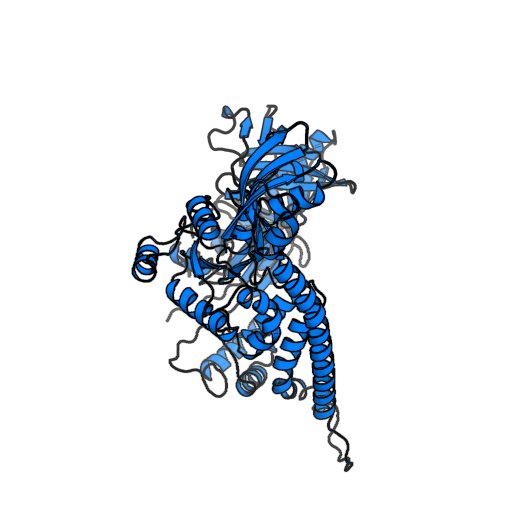.00 85.25 79 ARG A O 1
ATOM 606 N N . VAL A 1 80 ? -6.613 13.703 18.475 1.00 86.69 80 VAL A N 1
ATOM 607 C CA . VAL A 1 80 ? -7.028 12.306 18.674 1.00 86.69 80 VAL A CA 1
ATOM 608 C C . VAL A 1 80 ? -7.268 12.006 20.158 1.00 86.69 80 VAL A C 1
ATOM 610 O O . VAL A 1 80 ? -8.294 11.425 20.510 1.00 86.69 80 VAL A O 1
ATOM 613 N N . MET A 1 81 ? -6.389 12.477 21.044 1.00 92.38 81 MET A N 1
ATOM 614 C CA . MET A 1 81 ? -6.565 12.385 22.495 1.00 92.38 81 MET A CA 1
ATOM 615 C C . MET A 1 81 ? -7.805 13.146 22.983 1.00 92.38 81 MET A C 1
ATOM 617 O O . MET A 1 81 ? -8.566 12.614 23.788 1.00 92.38 81 MET A O 1
ATOM 621 N N . ALA A 1 82 ? -8.029 14.377 22.515 1.00 87.56 82 ALA A N 1
ATOM 622 C CA . ALA A 1 82 ? -9.206 15.160 22.892 1.00 87.56 82 ALA A CA 1
ATOM 623 C C . ALA A 1 82 ? -10.509 14.481 22.454 1.00 87.56 82 ALA A C 1
ATOM 625 O O . ALA A 1 82 ? -11.433 14.366 23.259 1.00 87.56 82 ALA A O 1
ATOM 626 N N . ARG A 1 83 ? -10.551 13.961 21.220 1.00 87.75 83 ARG A N 1
ATOM 627 C CA . ARG A 1 83 ? -11.664 13.150 20.711 1.00 87.75 83 ARG A CA 1
ATOM 628 C C . ARG A 1 83 ? -11.899 11.921 21.594 1.00 87.75 83 ARG A C 1
ATOM 630 O O . ARG A 1 83 ? -13.027 11.699 22.015 1.00 87.75 83 ARG A O 1
ATOM 637 N N . TYR A 1 84 ? -10.844 11.189 21.966 1.00 89.81 84 TYR A N 1
ATOM 638 C CA . TYR A 1 84 ? -10.942 10.057 22.897 1.00 89.81 84 TYR A CA 1
ATOM 639 C C . TYR A 1 84 ? -11.552 10.449 24.248 1.00 89.81 84 TYR A C 1
ATOM 641 O O . TYR A 1 84 ? -12.474 9.789 24.727 1.00 89.81 84 TYR A O 1
ATOM 649 N N . LEU A 1 85 ? -11.067 11.531 24.863 1.00 90.12 85 LEU A N 1
ATOM 650 C CA . LEU A 1 85 ? -11.546 11.983 26.169 1.00 90.12 85 LEU A CA 1
ATOM 651 C C . LEU A 1 85 ? -13.027 12.389 26.146 1.00 90.12 85 LEU A C 1
ATOM 653 O O . LEU A 1 85 ? -13.752 12.063 27.088 1.00 90.12 85 LEU A O 1
ATOM 657 N N . VAL A 1 86 ? -13.469 13.082 25.091 1.00 86.62 86 VAL A N 1
ATOM 658 C CA . VAL A 1 86 ? -14.863 13.528 24.941 1.00 86.62 86 VAL A CA 1
ATOM 659 C C . VAL A 1 86 ? -15.790 12.360 24.611 1.00 86.62 86 VAL A C 1
ATOM 661 O O . VAL A 1 86 ? -16.790 12.172 25.302 1.00 86.62 86 VAL A O 1
ATOM 664 N N . ASP A 1 87 ? -15.436 11.525 23.631 1.00 83.06 87 ASP A N 1
ATOM 665 C CA . ASP A 1 87 ? -16.276 10.401 23.193 1.00 83.06 87 ASP A CA 1
ATOM 666 C C . ASP A 1 87 ? -16.477 9.358 24.304 1.00 83.06 87 ASP A C 1
ATOM 668 O O . ASP A 1 87 ? -17.540 8.745 24.412 1.00 83.06 87 ASP A O 1
ATOM 672 N N . ARG A 1 88 ? -15.470 9.165 25.168 1.00 84.94 88 ARG A N 1
ATOM 673 C CA . ARG A 1 88 ? -15.538 8.243 26.317 1.00 84.94 88 ARG A CA 1
ATOM 674 C C . ARG A 1 88 ? -16.135 8.867 27.577 1.00 84.94 88 ARG A C 1
ATOM 676 O O . ARG A 1 88 ? -16.220 8.195 28.603 1.00 84.94 88 ARG A O 1
ATOM 683 N N . GLY A 1 89 ? -16.544 10.135 27.525 1.00 85.56 89 GLY A N 1
ATOM 684 C CA . GLY A 1 89 ? -17.134 10.844 28.662 1.00 85.56 89 GLY A CA 1
ATOM 685 C C . GLY A 1 89 ? -16.154 11.127 29.806 1.00 85.56 89 GLY A C 1
ATOM 686 O O . GLY A 1 89 ? -16.582 11.427 30.918 1.00 85.56 89 GLY A O 1
ATOM 687 N N . HIS A 1 90 ? -14.842 11.040 29.561 1.00 88.12 90 HIS A N 1
ATOM 688 C CA . HIS A 1 90 ? -13.813 11.417 30.536 1.00 88.12 90 HIS A CA 1
ATOM 689 C C . HIS A 1 90 ? -13.660 12.940 30.654 1.00 88.12 90 HIS A C 1
ATOM 691 O O . HIS A 1 90 ? -13.224 13.437 31.694 1.00 88.12 90 HIS A O 1
ATOM 697 N N . GLN A 1 91 ? -14.024 13.672 29.600 1.00 89.06 91 GLN A N 1
ATOM 698 C CA . GLN A 1 91 ? -14.025 15.128 29.526 1.00 89.06 91 GLN A CA 1
ATOM 699 C C . GLN A 1 91 ? -15.336 15.603 28.886 1.00 89.06 91 GLN A C 1
ATOM 701 O O . GLN A 1 91 ? -15.793 15.024 27.907 1.00 89.06 91 GLN A O 1
ATOM 706 N N . GLY A 1 92 ? -15.951 16.657 29.427 1.00 83.44 92 GLY A N 1
ATOM 707 C CA . GLY A 1 92 ? -17.127 17.265 28.798 1.00 83.44 92 GLY A CA 1
ATOM 708 C C . GLY A 1 92 ? -16.765 17.966 27.485 1.00 83.44 92 GLY A C 1
ATOM 709 O O . GLY A 1 92 ? -15.682 18.546 27.382 1.00 83.44 92 GLY A O 1
ATOM 710 N N . ALA A 1 93 ? -17.677 17.935 26.510 1.00 83.69 93 ALA A N 1
ATOM 711 C CA . ALA A 1 93 ? -17.551 18.725 25.286 1.00 83.69 93 ALA A CA 1
ATOM 712 C C . ALA A 1 93 ? -17.468 20.230 25.605 1.00 83.69 93 ALA A C 1
ATOM 714 O O . ALA A 1 93 ? -18.045 20.702 26.589 1.00 83.69 93 ALA A O 1
ATOM 715 N N . GLY A 1 94 ? -16.748 20.977 24.771 1.00 80.69 94 GLY A N 1
ATOM 716 C CA . GLY A 1 94 ? -16.461 22.396 24.966 1.00 80.69 94 GLY A CA 1
ATOM 717 C C . GLY A 1 94 ? -14.963 22.689 25.008 1.00 80.69 94 GLY A C 1
ATOM 718 O O . GLY A 1 94 ? -14.160 21.970 24.414 1.00 80.69 94 GLY A O 1
ATOM 719 N N . ILE A 1 95 ? -14.588 23.778 25.684 1.00 84.31 95 ILE A N 1
ATOM 720 C CA . ILE A 1 95 ? -13.201 24.253 25.749 1.00 84.31 95 ILE A CA 1
ATOM 721 C C . ILE A 1 95 ? -12.513 23.695 26.995 1.00 84.31 95 ILE A C 1
ATOM 723 O O . ILE A 1 95 ? -12.982 23.898 28.115 1.00 84.31 95 ILE A O 1
ATOM 727 N N . PHE A 1 96 ? -11.376 23.028 26.815 1.00 87.25 96 PHE A N 1
ATOM 728 C CA . PHE A 1 96 ? -10.550 22.525 27.912 1.00 87.25 96 PHE A CA 1
ATOM 729 C C . PHE A 1 96 ? -9.065 22.526 27.545 1.00 87.25 96 PHE A C 1
ATOM 731 O O . PHE A 1 96 ? -8.689 22.779 26.403 1.00 87.25 96 PHE A O 1
ATOM 738 N N . SER A 1 97 ? -8.206 22.271 28.534 1.00 89.19 97 SER A N 1
ATOM 739 C CA . SER A 1 97 ? -6.757 22.206 28.324 1.00 89.19 97 SER A CA 1
ATOM 740 C C . SER A 1 97 ? -6.224 20.788 28.480 1.00 89.19 97 SER A C 1
ATOM 742 O O . SER A 1 97 ? -6.675 20.040 29.350 1.00 89.19 97 SER A O 1
ATOM 744 N N . ILE A 1 98 ? -5.243 20.445 27.649 1.00 91.00 98 ILE A N 1
ATOM 745 C CA . ILE A 1 98 ? -4.410 19.251 27.788 1.00 91.00 98 ILE A CA 1
ATOM 746 C C . ILE A 1 98 ? -2.974 19.724 28.010 1.00 91.00 98 ILE A C 1
ATOM 748 O O . ILE A 1 98 ? -2.459 20.568 27.275 1.00 91.00 98 ILE A O 1
ATOM 752 N N . LEU A 1 99 ? -2.327 19.193 29.042 1.00 90.75 99 LEU A N 1
ATOM 753 C CA . LEU A 1 99 ? -0.910 19.409 29.291 1.00 90.75 99 LEU A CA 1
ATOM 754 C C . LEU A 1 99 ? -0.080 18.544 28.338 1.00 90.75 99 LEU A C 1
ATOM 756 O O . LEU A 1 99 ? -0.339 17.355 28.172 1.00 90.75 99 LEU A O 1
ATOM 760 N N . THR A 1 100 ? 0.944 19.135 27.743 1.00 86.81 100 THR A N 1
ATOM 761 C CA . THR A 1 100 ? 1.966 18.448 26.945 1.00 86.81 100 THR A CA 1
ATOM 762 C C . THR A 1 100 ? 3.341 18.725 27.555 1.00 86.81 100 THR A C 1
ATOM 764 O O . THR A 1 100 ? 3.441 19.450 28.550 1.00 86.81 100 THR A O 1
ATOM 767 N N . ARG A 1 101 ? 4.418 18.153 27.001 1.00 84.00 101 ARG A N 1
ATOM 768 C CA . ARG A 1 101 ? 5.775 18.534 27.432 1.00 84.00 101 ARG A CA 1
ATOM 769 C C . ARG A 1 101 ? 6.120 19.969 27.015 1.00 84.00 101 ARG A C 1
ATOM 771 O O . ARG A 1 101 ? 6.877 20.614 27.724 1.00 84.00 101 ARG A O 1
ATOM 778 N N . ASP A 1 102 ? 5.473 20.475 25.966 1.00 77.75 102 ASP A N 1
ATOM 779 C CA . ASP A 1 102 ? 5.507 21.870 25.500 1.00 77.75 102 ASP A CA 1
ATOM 780 C C . ASP A 1 102 ? 4.416 22.754 26.165 1.00 77.75 102 ASP A C 1
ATOM 782 O O . ASP A 1 102 ? 3.815 23.653 25.574 1.00 77.75 102 ASP A O 1
ATOM 786 N N . GLY A 1 103 ? 4.066 22.450 27.419 1.00 82.94 103 GLY A N 1
ATOM 787 C CA . GLY A 1 103 ? 3.081 23.212 28.188 1.00 82.94 103 GLY A CA 1
ATOM 788 C C . GLY A 1 103 ? 1.614 22.919 27.843 1.00 82.94 103 GLY A C 1
ATOM 789 O O . GLY A 1 103 ? 1.271 21.920 27.203 1.00 82.94 103 GLY A O 1
ATOM 790 N N . ALA A 1 104 ? 0.714 23.761 28.357 1.00 84.81 104 ALA A N 1
ATOM 791 C CA . ALA A 1 104 ? -0.731 23.583 28.225 1.00 84.81 104 ALA A CA 1
ATOM 792 C C . ALA A 1 104 ? -1.231 24.056 26.856 1.00 84.81 104 ALA A C 1
ATOM 794 O O . ALA A 1 104 ? -0.999 25.202 26.475 1.00 84.81 104 ALA A O 1
ATOM 795 N N . LYS A 1 105 ? -1.980 23.204 26.153 1.00 82.00 105 LYS A N 1
ATOM 796 C CA . LYS A 1 105 ? -2.690 23.571 24.922 1.00 82.00 105 LYS A CA 1
ATOM 797 C C . LYS A 1 105 ? -4.188 23.607 25.193 1.00 82.00 105 LYS A C 1
ATOM 799 O O . LYS A 1 105 ? -4.701 22.763 25.928 1.00 82.00 105 LYS A O 1
ATOM 804 N N . TYR A 1 106 ? -4.878 24.586 24.615 1.00 82.31 106 TYR A N 1
ATOM 805 C CA . TYR A 1 106 ? -6.324 24.754 24.749 1.00 82.31 106 TYR A CA 1
ATOM 806 C C . TYR A 1 106 ? -7.017 24.229 23.496 1.00 82.31 106 TYR A C 1
ATOM 808 O O . TYR A 1 106 ? -6.646 24.579 22.375 1.00 82.31 106 TYR A O 1
ATOM 816 N N . LEU A 1 107 ? -8.010 23.370 23.700 1.00 85.19 107 LEU A N 1
ATOM 817 C CA . LEU A 1 107 ? -8.744 22.684 22.649 1.00 85.19 107 LEU A CA 1
ATOM 818 C C . LEU A 1 107 ? -10.230 22.973 22.801 1.00 85.19 107 LEU A C 1
ATOM 820 O O . LEU A 1 107 ? -10.727 23.103 23.920 1.00 85.19 107 LEU A O 1
ATOM 824 N N . SER A 1 108 ? -10.929 23.038 21.675 1.00 80.88 108 SER A N 1
ATOM 825 C CA . SER A 1 108 ? -12.384 22.993 21.612 1.00 80.88 108 SER A CA 1
ATOM 826 C C . SER A 1 108 ? -12.790 21.707 20.906 1.00 80.88 108 SER A C 1
ATOM 828 O O . SER A 1 108 ? -12.310 21.411 19.808 1.00 80.88 108 SER A O 1
ATOM 830 N N . ALA A 1 109 ? -13.622 20.913 21.571 1.00 81.88 109 ALA A N 1
ATOM 831 C CA . ALA A 1 109 ? -14.073 19.628 21.064 1.00 81.88 109 ALA A CA 1
ATOM 832 C C . ALA A 1 109 ? -15.581 19.474 21.269 1.00 81.88 109 ALA A C 1
ATOM 834 O O . ALA A 1 109 ? -16.060 19.455 22.405 1.00 81.88 109 ALA A O 1
ATOM 835 N N . ASP A 1 110 ? -16.305 19.316 20.164 1.00 75.44 110 ASP A N 1
ATOM 836 C CA . ASP A 1 110 ? -17.731 18.995 20.163 1.00 75.44 110 ASP A CA 1
ATOM 837 C C . ASP A 1 110 ? -17.970 17.478 20.176 1.00 75.44 110 ASP A C 1
ATOM 839 O O . ASP A 1 110 ? -17.099 16.683 19.805 1.00 75.44 110 ASP A O 1
ATOM 843 N N . LEU A 1 111 ? -19.185 17.064 20.555 1.00 65.38 111 LEU A N 1
ATOM 844 C CA . LEU A 1 111 ? -19.607 15.653 20.604 1.00 65.38 111 LEU A CA 1
ATOM 845 C C . LEU A 1 111 ? -19.500 14.932 19.248 1.00 65.38 111 LEU A C 1
ATOM 847 O O . LEU A 1 111 ? -19.355 13.717 19.216 1.00 65.38 111 LEU A O 1
ATOM 851 N N . ALA A 1 112 ? -19.552 15.666 18.135 1.00 57.91 112 ALA A N 1
ATOM 852 C CA . ALA A 1 112 ? -19.324 15.148 16.791 1.00 57.91 112 ALA A CA 1
ATOM 853 C C . ALA A 1 112 ? -18.714 16.254 15.917 1.00 57.91 112 ALA A C 1
ATOM 855 O O . ALA A 1 112 ? -19.205 17.379 15.943 1.00 57.91 112 ALA A O 1
ATOM 856 N N . GLY A 1 113 ? -17.665 15.943 15.148 1.00 69.00 113 GLY A N 1
ATOM 857 C CA . GLY A 1 113 ? -17.036 16.886 14.212 1.00 69.00 113 GLY A CA 1
ATOM 858 C C . GLY A 1 113 ? -15.516 16.996 14.342 1.00 69.00 113 GLY A C 1
ATOM 859 O O . GLY A 1 113 ? -14.857 16.151 14.954 1.00 69.00 113 GLY A O 1
ATOM 860 N N . ASP A 1 114 ? -14.960 18.044 13.748 1.00 79.50 114 ASP A N 1
ATOM 861 C CA . ASP A 1 114 ? -13.532 18.344 13.825 1.00 79.50 114 ASP A CA 1
ATOM 862 C C . ASP A 1 114 ? -13.150 18.865 15.219 1.00 79.50 114 ASP A C 1
ATOM 864 O O . ASP A 1 114 ? -13.981 19.383 15.964 1.00 79.50 114 ASP A O 1
ATOM 868 N N . ILE A 1 115 ? -11.879 18.705 15.583 1.00 81.06 115 ILE A N 1
ATOM 869 C CA . ILE A 1 115 ? -11.327 19.231 16.836 1.00 81.06 115 ILE A CA 1
ATOM 870 C C . ILE A 1 115 ? -10.521 20.480 16.512 1.00 81.06 115 ILE A C 1
ATOM 872 O O . ILE A 1 115 ? -9.649 20.438 15.639 1.00 81.06 115 ILE A O 1
ATOM 876 N N . SER A 1 116 ? -10.776 21.559 17.245 1.00 83.00 116 SER A N 1
ATOM 877 C CA . SER A 1 116 ? -10.027 22.807 17.133 1.00 83.00 116 SER A CA 1
ATOM 878 C C . SER A 1 116 ? -8.966 22.888 18.224 1.00 83.00 116 SER A C 1
ATOM 880 O O . SER A 1 116 ? -9.237 22.647 19.400 1.00 83.00 116 SER A O 1
ATOM 882 N N . VAL A 1 117 ? -7.749 23.251 17.839 1.00 81.88 117 VAL A N 1
ATOM 883 C CA . VAL A 1 117 ? -6.607 23.427 18.738 1.00 81.88 117 VAL A CA 1
ATOM 884 C C . VAL A 1 117 ? -6.079 24.837 18.564 1.00 81.88 117 VAL A C 1
ATOM 886 O O . VAL A 1 117 ? -5.787 25.249 17.441 1.00 81.88 117 VAL A O 1
ATOM 889 N N . ASN A 1 118 ? -5.935 25.572 19.665 1.00 82.94 118 ASN A N 1
ATOM 890 C CA . ASN A 1 118 ? -5.179 26.815 19.644 1.00 82.94 118 ASN A CA 1
ATOM 891 C C . ASN A 1 118 ? -3.688 26.465 19.552 1.00 82.94 118 ASN A C 1
ATOM 893 O O . ASN A 1 118 ? -3.123 25.862 20.468 1.00 82.94 118 ASN A O 1
ATOM 897 N N . MET A 1 119 ? -3.086 26.812 18.418 1.00 81.50 119 MET A N 1
ATOM 898 C CA . MET A 1 119 ? -1.693 26.512 18.096 1.00 81.50 119 MET A CA 1
ATOM 899 C C . MET A 1 119 ? -0.732 27.602 18.583 1.00 81.50 119 MET A C 1
ATOM 901 O O . MET A 1 119 ? 0.477 27.408 18.528 1.00 81.50 119 MET A O 1
ATOM 905 N N . GLY A 1 120 ? -1.260 28.705 19.117 1.00 83.69 120 GLY A N 1
ATOM 906 C CA . GLY A 1 120 ? -0.498 29.867 19.549 1.00 83.69 120 GLY A CA 1
ATOM 907 C C . GLY A 1 120 ? -0.332 30.908 18.448 1.00 83.69 120 GLY A C 1
ATOM 908 O O . GLY A 1 120 ? -0.975 30.854 17.394 1.00 83.69 120 GLY A O 1
ATOM 909 N N . GLN A 1 121 ? 0.518 31.886 18.736 1.00 88.69 121 GLN A N 1
ATOM 910 C CA . GLN A 1 121 ? 0.803 32.996 17.843 1.00 88.69 121 GLN A CA 1
ATOM 911 C C . GLN A 1 121 ? 1.734 32.551 16.711 1.00 88.69 121 GLN A C 1
ATOM 913 O O . GLN A 1 121 ? 2.730 31.871 16.948 1.00 88.69 121 GLN A O 1
ATOM 918 N N . VAL A 1 122 ? 1.395 32.939 15.483 1.00 91.06 122 VAL A N 1
ATOM 919 C CA . VAL A 1 122 ? 2.241 32.768 14.300 1.00 91.06 122 VAL A CA 1
ATOM 920 C C . VAL A 1 122 ? 2.930 34.095 14.022 1.00 91.06 122 VAL A C 1
ATOM 922 O O . VAL A 1 122 ? 2.275 35.107 13.760 1.00 91.06 122 VAL A O 1
ATOM 925 N N . GLU A 1 123 ? 4.253 34.094 14.086 1.00 91.12 123 GLU A N 1
ATOM 926 C CA . GLU A 1 123 ? 5.083 35.275 13.889 1.00 91.12 123 GLU A CA 1
ATOM 927 C C . GLU A 1 123 ? 5.736 35.231 12.511 1.00 91.12 123 GLU A C 1
ATOM 929 O O . GLU A 1 123 ? 6.206 34.185 12.064 1.00 91.12 123 GLU A O 1
ATOM 934 N N . VAL A 1 124 ? 5.759 36.376 11.832 1.00 90.56 124 VAL A N 1
ATOM 935 C CA . VAL A 1 124 ? 6.547 36.555 10.611 1.00 90.56 124 VAL A CA 1
ATOM 936 C C . VAL A 1 124 ? 7.926 37.020 11.042 1.00 90.56 124 VAL A C 1
ATOM 938 O O . VAL A 1 124 ? 8.040 38.015 11.758 1.00 90.56 124 VAL A O 1
ATOM 941 N N . ILE A 1 125 ? 8.955 36.303 10.615 1.00 90.56 125 ILE A N 1
ATOM 942 C CA . ILE A 1 125 ? 10.339 36.707 10.831 1.00 90.56 125 ILE A CA 1
ATOM 943 C C . ILE A 1 125 ? 10.762 37.564 9.639 1.00 90.56 125 ILE A C 1
ATOM 945 O O . ILE A 1 125 ? 10.530 37.196 8.485 1.00 90.56 125 ILE A O 1
ATOM 949 N N . ASP A 1 126 ? 11.344 38.729 9.918 1.00 78.94 126 ASP A N 1
ATOM 950 C CA . ASP A 1 126 ? 11.800 39.653 8.881 1.00 78.94 126 ASP A CA 1
ATOM 951 C C . ASP A 1 126 ? 12.931 39.025 8.056 1.00 78.94 126 ASP A C 1
ATOM 953 O O . ASP A 1 126 ? 14.024 38.781 8.562 1.00 78.94 126 ASP A O 1
ATOM 957 N N . GLY A 1 127 ? 12.675 38.815 6.765 1.00 76.19 127 GLY A N 1
ATOM 958 C CA . GLY A 1 127 ? 13.637 38.247 5.827 1.00 76.19 127 GLY A CA 1
ATOM 959 C C . GLY A 1 127 ? 12.932 37.556 4.664 1.00 76.19 127 GLY A C 1
ATOM 960 O O . GLY A 1 127 ? 12.012 36.764 4.863 1.00 76.19 127 GLY A O 1
ATOM 961 N N . GLU A 1 128 ? 13.339 37.857 3.428 1.00 77.19 128 GLU A N 1
ATOM 962 C CA . GLU A 1 128 ? 12.908 37.053 2.282 1.00 77.19 128 GLU A CA 1
ATOM 963 C C . GLU A 1 128 ? 13.698 35.750 2.261 1.00 77.19 128 GLU A C 1
ATOM 965 O O . GLU A 1 128 ? 14.932 35.756 2.271 1.00 77.19 128 GLU A O 1
ATOM 970 N N . ILE A 1 129 ? 12.976 34.636 2.178 1.00 92.56 129 ILE A N 1
ATOM 971 C CA . ILE A 1 129 ? 13.588 33.316 2.089 1.00 92.56 129 ILE A CA 1
ATOM 972 C C . ILE A 1 129 ? 13.345 32.715 0.721 1.00 92.56 129 ILE A C 1
ATOM 974 O O . ILE A 1 129 ? 12.367 33.021 0.033 1.00 92.56 129 ILE A O 1
ATOM 978 N N . THR A 1 130 ? 14.253 31.835 0.322 1.00 93.75 130 THR A N 1
ATOM 979 C CA . THR A 1 130 ? 14.066 30.995 -0.857 1.00 93.75 130 THR A CA 1
ATOM 980 C C . THR A 1 130 ? 14.224 29.541 -0.472 1.00 93.75 130 THR A C 1
ATOM 982 O O . THR A 1 130 ? 15.130 29.202 0.286 1.00 93.75 130 THR A O 1
ATOM 985 N N . ALA A 1 131 ? 13.360 28.686 -1.008 1.00 93.94 131 ALA A N 1
ATOM 986 C CA . ALA A 1 131 ? 13.543 27.245 -0.964 1.00 93.94 131 ALA A CA 1
ATOM 987 C C . ALA A 1 131 ? 13.778 26.742 -2.385 1.00 93.94 131 ALA A C 1
ATOM 989 O O . ALA A 1 131 ? 13.092 27.153 -3.324 1.00 93.94 131 ALA A O 1
ATOM 990 N N . ALA A 1 132 ? 14.760 25.864 -2.540 1.00 91.75 132 ALA A N 1
ATOM 991 C CA . ALA A 1 132 ? 15.097 25.251 -3.807 1.00 91.75 132 ALA A CA 1
ATOM 992 C C . ALA A 1 132 ? 14.976 23.734 -3.716 1.00 91.75 132 ALA A C 1
ATOM 994 O O . ALA A 1 132 ? 15.510 23.108 -2.797 1.00 91.75 132 ALA A O 1
ATOM 995 N N . ASN A 1 133 ? 14.291 23.156 -4.697 1.00 92.88 133 ASN A N 1
ATOM 996 C CA . ASN A 1 133 ? 14.213 21.717 -4.893 1.00 92.88 133 ASN A CA 1
ATOM 997 C C . ASN A 1 133 ? 14.027 21.404 -6.380 1.00 92.88 133 ASN A C 1
ATOM 999 O O . ASN A 1 133 ? 13.506 22.233 -7.126 1.00 92.88 133 ASN A O 1
ATOM 1003 N N . ASN A 1 134 ? 14.471 20.223 -6.819 1.00 90.69 134 ASN A N 1
ATOM 1004 C CA . ASN A 1 134 ? 14.320 19.767 -8.207 1.00 90.69 134 ASN A CA 1
ATOM 1005 C C . ASN A 1 134 ? 14.809 20.795 -9.260 1.00 90.69 134 ASN A C 1
ATOM 1007 O O . ASN A 1 134 ? 14.191 21.005 -10.302 1.00 90.69 134 ASN A O 1
ATOM 1011 N N . GLY A 1 135 ? 15.902 21.509 -8.955 1.00 87.75 135 GLY A N 1
ATOM 1012 C CA . GLY A 1 135 ? 16.488 22.529 -9.836 1.00 87.75 135 GLY A CA 1
ATOM 1013 C C . GLY A 1 135 ? 15.691 23.836 -9.965 1.00 87.75 135 GLY A C 1
ATOM 1014 O O . GLY A 1 135 ? 16.110 24.726 -10.705 1.00 87.75 135 GLY A O 1
ATOM 1015 N N . LYS A 1 136 ? 14.574 23.981 -9.246 1.00 92.19 136 LYS A N 1
ATOM 1016 C CA . LYS A 1 136 ? 13.749 25.193 -9.194 1.00 92.19 136 LYS A CA 1
ATOM 1017 C C . LYS A 1 136 ? 13.933 25.909 -7.855 1.00 92.19 136 LYS A C 1
ATOM 101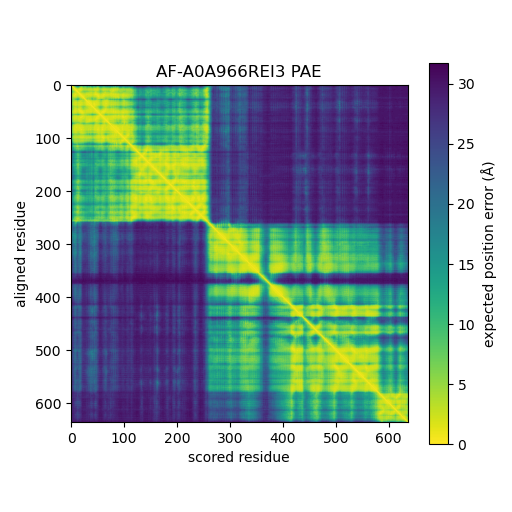9 O O . LYS A 1 136 ? 14.329 25.301 -6.863 1.00 92.19 136 LYS A O 1
ATOM 1024 N N . VAL A 1 137 ? 13.674 27.216 -7.847 1.00 94.75 137 VAL A N 1
ATOM 1025 C CA . VAL A 1 137 ? 13.809 28.089 -6.673 1.00 94.75 137 VAL A CA 1
ATOM 1026 C C . VAL A 1 137 ? 12.537 28.907 -6.530 1.00 94.75 137 VAL A C 1
ATOM 1028 O O . VAL A 1 137 ? 12.097 29.532 -7.494 1.00 94.75 137 VAL A O 1
ATOM 1031 N N . TRP A 1 138 ? 11.976 28.932 -5.327 1.00 95.81 138 TRP A N 1
ATOM 1032 C CA . TRP A 1 138 ? 10.765 29.679 -5.008 1.00 95.81 138 TRP A CA 1
ATOM 1033 C C . TRP A 1 138 ? 11.023 30.621 -3.843 1.00 95.81 138 TRP A C 1
ATOM 1035 O O . TRP A 1 138 ? 11.705 30.253 -2.886 1.00 95.81 138 TRP A O 1
ATOM 1045 N N . SER A 1 139 ? 10.477 31.833 -3.925 1.00 93.44 139 SER A N 1
ATOM 1046 C CA . SER A 1 139 ? 10.490 32.786 -2.819 1.00 93.44 139 SER A CA 1
ATOM 1047 C C . SER A 1 139 ? 9.316 32.547 -1.879 1.00 93.44 139 SER A C 1
ATOM 1049 O O . SER A 1 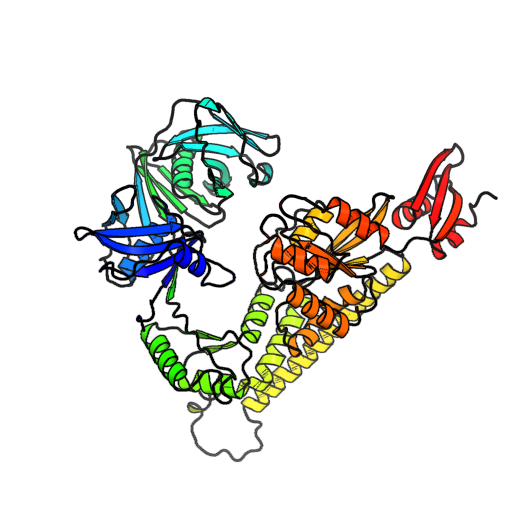139 ? 8.234 32.099 -2.281 1.00 93.44 139 SER A O 1
ATOM 1051 N N . GLY A 1 140 ? 9.544 32.841 -0.607 1.00 93.31 140 GLY A N 1
ATOM 1052 C CA . GLY A 1 140 ? 8.607 32.533 0.454 1.00 93.31 140 GLY A CA 1
ATOM 1053 C C . GLY A 1 140 ? 8.739 33.438 1.660 1.00 93.31 140 GLY A C 1
ATOM 1054 O O . GLY A 1 140 ? 9.400 34.474 1.625 1.00 93.31 140 GLY A O 1
ATOM 1055 N N . TYR A 1 141 ? 8.085 33.011 2.729 1.00 94.44 141 TYR A N 1
ATOM 1056 C CA . TYR A 1 141 ? 8.019 33.712 3.999 1.00 94.44 141 TYR A CA 1
ATOM 1057 C C . TYR A 1 141 ? 8.691 32.870 5.079 1.00 94.44 141 TYR A C 1
ATOM 1059 O O . TYR A 1 141 ? 8.520 31.648 5.109 1.00 94.44 141 TYR A O 1
ATOM 1067 N N . ASN A 1 142 ? 9.429 33.539 5.961 1.00 93.44 142 ASN A N 1
ATOM 1068 C CA . ASN A 1 142 ? 9.965 32.953 7.180 1.00 93.44 142 ASN A CA 1
ATOM 1069 C C . ASN A 1 142 ? 8.944 33.136 8.308 1.00 93.44 142 ASN A C 1
ATOM 1071 O O . ASN A 1 142 ? 8.532 34.262 8.597 1.00 93.44 142 ASN A O 1
ATOM 1075 N N . LEU A 1 143 ? 8.496 32.037 8.912 1.00 93.06 143 LEU A N 1
ATOM 1076 C CA . LEU A 1 143 ? 7.510 32.055 9.987 1.00 93.06 143 LEU A CA 1
ATOM 1077 C C . LEU A 1 143 ? 7.974 31.235 11.187 1.00 93.06 143 LEU A C 1
ATOM 1079 O O . LEU A 1 143 ? 8.687 30.242 11.055 1.00 93.06 143 LEU A O 1
ATOM 1083 N N . ASN A 1 144 ? 7.499 31.621 12.366 1.00 86.06 144 ASN A N 1
ATOM 1084 C CA . ASN A 1 144 ? 7.740 30.903 13.607 1.00 86.06 144 ASN A CA 1
ATOM 1085 C C . ASN A 1 144 ? 6.425 30.695 14.370 1.00 86.06 144 ASN A C 1
ATOM 1087 O O . ASN A 1 144 ? 5.616 31.610 14.505 1.00 86.06 144 ASN A O 1
ATOM 1091 N N . ILE A 1 145 ? 6.214 29.474 14.856 1.00 84.50 145 ILE A N 1
ATOM 1092 C CA . ILE A 1 145 ? 5.071 29.085 15.701 1.00 84.50 145 ILE A CA 1
ATOM 1093 C C . ILE A 1 145 ? 5.541 28.205 16.880 1.00 84.50 145 ILE A C 1
ATOM 1095 O O . ILE A 1 145 ? 4.887 27.251 17.295 1.00 84.50 145 ILE A O 1
ATOM 1099 N N . GLY A 1 146 ? 6.740 28.498 17.388 1.00 76.50 146 GLY A N 1
ATOM 1100 C CA . GLY A 1 146 ? 7.489 27.685 18.355 1.00 76.50 146 GLY A CA 1
ATOM 1101 C C . GLY A 1 146 ? 8.632 26.897 17.708 1.00 76.50 146 GLY A C 1
ATOM 1102 O O . GLY A 1 146 ? 9.608 26.556 18.370 1.00 76.50 146 GLY A O 1
ATOM 1103 N N . ASN A 1 147 ? 8.553 26.668 16.398 1.00 79.88 147 ASN A N 1
ATOM 1104 C CA . ASN A 1 147 ? 9.607 26.113 15.558 1.00 79.88 147 ASN A CA 1
ATOM 1105 C C . ASN A 1 147 ? 9.637 26.827 14.188 1.00 79.88 147 ASN A C 1
ATOM 1107 O O . ASN A 1 147 ? 8.620 27.397 13.782 1.00 79.88 147 ASN A O 1
ATOM 1111 N N . PRO A 1 148 ? 10.786 26.829 13.483 1.00 87.88 148 PRO A N 1
ATOM 1112 C CA . PRO A 1 148 ? 10.947 27.592 12.246 1.00 87.88 148 PRO A CA 1
ATOM 1113 C C . PRO A 1 148 ? 10.283 26.911 11.039 1.00 87.88 148 PRO A C 1
ATOM 1115 O O . PRO A 1 148 ? 10.419 25.697 10.843 1.00 87.88 148 PRO A O 1
ATOM 1118 N N . HIS A 1 149 ? 9.631 27.723 10.205 1.00 92.69 149 HIS A N 1
ATOM 1119 C CA . HIS A 1 149 ? 8.905 27.328 9.000 1.00 92.69 149 HIS A CA 1
ATOM 1120 C C . HIS A 1 149 ? 9.260 28.230 7.808 1.00 92.69 149 HIS A C 1
ATOM 1122 O O . HIS A 1 149 ? 9.225 29.456 7.905 1.00 92.69 149 HIS A O 1
ATOM 1128 N N . ALA A 1 150 ? 9.559 27.613 6.668 1.00 94.50 150 ALA A N 1
ATOM 1129 C CA . ALA A 1 150 ? 9.851 28.267 5.401 1.00 94.50 150 ALA A CA 1
ATOM 1130 C C . ALA A 1 150 ? 8.745 27.928 4.396 1.00 94.50 150 ALA A C 1
ATOM 1132 O O . ALA A 1 150 ? 8.744 26.855 3.789 1.00 94.50 150 ALA A O 1
ATOM 1133 N N . VAL A 1 151 ? 7.816 28.865 4.198 1.00 96.56 151 VAL A N 1
ATOM 1134 C CA . VAL A 1 151 ? 6.649 28.658 3.331 1.00 96.56 151 VAL A CA 1
ATOM 1135 C C . VAL A 1 151 ? 6.884 29.287 1.966 1.00 96.56 151 VAL A C 1
ATOM 1137 O O . VAL A 1 151 ? 6.934 30.513 1.853 1.00 96.56 151 VAL A O 1
ATOM 1140 N N . VAL A 1 152 ? 6.951 28.469 0.916 1.00 96.75 152 VAL A N 1
ATOM 1141 C CA . VAL A 1 152 ? 7.105 28.912 -0.477 1.00 96.75 152 VAL A CA 1
ATOM 1142 C C . VAL A 1 152 ? 5.872 28.599 -1.323 1.00 96.75 152 VAL A C 1
ATOM 1144 O O . VAL A 1 152 ? 5.207 27.578 -1.148 1.00 96.75 152 VAL A O 1
ATOM 1147 N N . PHE A 1 153 ? 5.575 29.483 -2.276 1.00 96.19 153 PHE A N 1
ATOM 1148 C CA . PHE A 1 153 ? 4.440 29.326 -3.187 1.00 96.19 153 PHE A CA 1
ATOM 1149 C C . PHE A 1 153 ? 4.897 28.837 -4.558 1.00 96.19 153 PHE A C 1
ATOM 1151 O O . PHE A 1 153 ? 5.833 29.390 -5.137 1.00 96.19 153 PHE A O 1
ATOM 1158 N N . VAL A 1 154 ? 4.206 27.827 -5.078 1.00 96.06 154 VAL A N 1
ATOM 1159 C CA . VAL A 1 154 ? 4.491 27.184 -6.363 1.00 96.06 154 VAL A CA 1
ATOM 1160 C C . VAL A 1 154 ? 3.266 27.234 -7.273 1.00 96.06 154 VAL A C 1
ATOM 1162 O O . VAL A 1 154 ? 2.129 27.226 -6.796 1.00 96.06 154 VAL A O 1
ATOM 1165 N N . ASP A 1 155 ? 3.493 27.252 -8.586 1.00 91.19 155 ASP A N 1
ATOM 1166 C CA . ASP A 1 155 ? 2.405 27.193 -9.571 1.00 91.19 155 ASP A CA 1
ATOM 1167 C C . ASP A 1 155 ? 1.773 25.793 -9.621 1.00 91.19 155 ASP A C 1
ATOM 1169 O O . ASP A 1 155 ? 0.552 25.657 -9.710 1.00 91.19 155 ASP A O 1
ATOM 1173 N N . SER A 1 156 ? 2.604 24.751 -9.506 1.00 92.62 156 SER A N 1
ATOM 1174 C CA . SER A 1 156 ? 2.185 23.353 -9.397 1.00 92.62 156 SER A CA 1
ATOM 1175 C C . SER A 1 156 ? 3.021 22.606 -8.360 1.00 92.62 156 SER A C 1
ATOM 1177 O O . SER A 1 156 ? 4.248 22.706 -8.358 1.00 92.62 156 SER A O 1
ATOM 1179 N N . LEU A 1 157 ? 2.378 21.811 -7.501 1.00 91.69 157 LEU A N 1
ATOM 1180 C CA . LEU A 1 157 ? 3.085 20.922 -6.568 1.00 91.69 157 LEU A CA 1
ATOM 1181 C C . LEU A 1 157 ? 3.885 19.814 -7.270 1.00 91.69 157 LEU A C 1
ATOM 1183 O O . LEU A 1 157 ? 4.817 19.277 -6.666 1.00 91.69 157 LEU A O 1
ATOM 1187 N N . ASP A 1 158 ? 3.572 19.498 -8.530 1.00 89.62 158 ASP A N 1
ATOM 1188 C CA . ASP A 1 158 ? 4.336 18.532 -9.330 1.00 89.62 158 ASP A CA 1
ATOM 1189 C C . ASP A 1 158 ? 5.754 19.041 -9.631 1.00 89.62 158 ASP A C 1
ATOM 1191 O O . ASP A 1 158 ? 6.699 18.259 -9.747 1.00 89.62 158 ASP A O 1
ATOM 1195 N N . ASP A 1 159 ? 5.930 20.364 -9.688 1.00 90.31 159 ASP A N 1
ATOM 1196 C CA . ASP A 1 159 ? 7.218 20.997 -9.972 1.00 90.31 159 ASP A CA 1
ATOM 1197 C C . ASP A 1 159 ? 8.225 20.856 -8.832 1.00 90.31 159 ASP A C 1
ATOM 1199 O O . ASP A 1 159 ? 9.436 20.929 -9.059 1.00 90.31 159 ASP A O 1
ATOM 1203 N N . VAL A 1 160 ? 7.723 20.639 -7.615 1.00 89.44 160 VAL A N 1
ATOM 1204 C CA . VAL A 1 160 ? 8.533 20.483 -6.406 1.00 89.44 160 VAL A CA 1
ATOM 1205 C C . VAL A 1 160 ? 9.420 19.245 -6.503 1.00 89.44 160 VAL A C 1
ATOM 1207 O O . VAL A 1 160 ? 10.518 19.255 -5.960 1.00 89.44 160 VAL A O 1
ATOM 1210 N N . GLY A 1 161 ? 8.985 18.201 -7.216 1.00 87.94 161 GLY A N 1
ATOM 1211 C CA . GLY A 1 161 ? 9.697 16.928 -7.298 1.00 87.94 161 GLY A CA 1
ATOM 1212 C C . GLY A 1 161 ? 9.614 16.105 -6.006 1.00 87.94 161 GLY A C 1
ATOM 1213 O O . GLY A 1 161 ? 8.676 16.236 -5.214 1.00 87.94 161 GLY A O 1
ATOM 1214 N N . ASP A 1 162 ? 10.579 15.209 -5.818 1.00 84.38 162 ASP A N 1
ATOM 1215 C CA . ASP A 1 162 ? 10.690 14.351 -4.634 1.00 84.38 162 ASP A CA 1
ATOM 1216 C C . ASP A 1 162 ? 11.263 15.150 -3.443 1.00 84.38 162 ASP A C 1
ATOM 1218 O O . ASP A 1 162 ? 12.162 15.971 -3.626 1.00 84.38 162 ASP A O 1
ATOM 1222 N N . LEU A 1 163 ? 10.731 14.933 -2.237 1.00 86.00 163 LEU A N 1
ATOM 1223 C CA . LEU A 1 163 ? 11.162 15.582 -0.990 1.00 86.00 163 LEU A CA 1
ATOM 1224 C C . LEU A 1 163 ? 11.909 14.619 -0.044 1.00 86.00 163 LEU A C 1
ATOM 1226 O O . LEU A 1 163 ? 11.992 14.879 1.159 1.00 86.00 163 LEU A O 1
ATOM 1230 N N . LYS A 1 164 ? 12.460 13.514 -0.567 1.00 74.06 164 LYS A N 1
ATOM 1231 C CA . LYS A 1 164 ? 13.369 12.603 0.156 1.00 74.06 164 LYS A CA 1
ATOM 1232 C C . LYS A 1 164 ? 14.571 13.328 0.746 1.00 74.06 164 LYS A C 1
ATOM 1234 O O . LYS A 1 164 ? 14.906 13.100 1.905 1.00 74.06 164 LYS A O 1
ATOM 1239 N N . ASP A 1 165 ? 15.201 14.187 -0.051 1.00 80.75 165 ASP A N 1
ATOM 1240 C CA . ASP A 1 165 ? 16.326 15.004 0.387 1.00 80.75 165 ASP A CA 1
ATOM 1241 C C . ASP A 1 165 ? 15.830 16.361 0.917 1.00 80.75 165 ASP A C 1
ATOM 1243 O O . ASP A 1 165 ? 14.841 16.897 0.405 1.00 80.75 165 ASP A O 1
ATOM 1247 N N . PRO A 1 166 ? 16.499 16.946 1.930 1.00 84.25 166 PRO A N 1
ATOM 1248 C CA . PRO A 1 166 ? 16.129 18.255 2.451 1.00 84.25 166 PRO A CA 1
ATOM 1249 C C . PRO A 1 166 ? 16.215 19.352 1.381 1.00 84.25 166 PRO A C 1
ATOM 1251 O O . PRO A 1 166 ? 17.273 19.507 0.759 1.00 84.25 166 PRO A O 1
ATOM 1254 N N . PRO A 1 167 ? 15.157 20.164 1.197 1.00 90.31 167 PRO A N 1
ATOM 1255 C CA . PRO A 1 167 ? 15.211 21.328 0.323 1.00 90.31 167 PRO A CA 1
ATOM 1256 C C . PRO A 1 167 ? 16.310 22.302 0.748 1.00 90.31 167 PRO A C 1
ATOM 1258 O O . PRO A 1 167 ? 16.580 22.500 1.936 1.00 90.31 167 PRO A O 1
ATOM 1261 N N . VAL A 1 168 ? 16.928 22.968 -0.226 1.00 92.25 168 VAL A N 1
ATOM 1262 C CA . VAL A 1 168 ? 17.952 23.977 0.056 1.00 92.25 168 VAL A CA 1
ATOM 1263 C C . VAL A 1 168 ? 17.264 25.297 0.372 1.00 92.25 168 VAL A C 1
ATOM 1265 O O . VAL A 1 168 ? 16.724 25.939 -0.525 1.00 92.25 168 VAL A O 1
ATOM 1268 N N . VAL A 1 169 ? 17.313 25.718 1.636 1.00 91.62 169 VAL A N 1
ATOM 1269 C CA . VAL A 1 169 ? 16.749 26.999 2.086 1.00 91.62 169 VAL A CA 1
ATOM 1270 C C . VAL A 1 169 ? 17.844 28.052 2.242 1.00 91.62 169 VAL A C 1
ATOM 1272 O O . VAL A 1 169 ? 18.939 27.755 2.731 1.00 91.62 169 VAL A O 1
ATOM 1275 N N . ARG A 1 170 ? 17.564 29.284 1.805 1.00 90.38 170 ARG A N 1
ATOM 1276 C CA . ARG A 1 170 ? 18.441 30.450 1.984 1.00 90.38 170 ARG A CA 1
ATOM 1277 C C . ARG A 1 170 ? 17.676 31.642 2.578 1.00 90.38 170 ARG A C 1
ATOM 1279 O O . ARG A 1 170 ? 16.537 31.843 2.154 1.00 90.38 170 ARG A O 1
ATOM 1286 N N . PRO A 1 171 ? 18.318 32.450 3.447 1.00 86.81 171 PRO A N 1
ATOM 1287 C CA . PRO A 1 171 ? 19.689 32.289 3.953 1.00 86.81 171 PRO A CA 1
ATOM 1288 C C . PRO A 1 171 ? 19.805 31.091 4.911 1.00 86.81 171 PRO A C 1
ATOM 1290 O O . PRO A 1 171 ? 18.896 30.791 5.677 1.00 86.81 171 PRO A O 1
ATOM 1293 N N . LYS A 1 172 ? 20.912 30.342 4.828 1.00 82.94 172 LYS A N 1
ATOM 1294 C CA . LYS A 1 172 ? 21.094 29.112 5.626 1.00 82.94 172 LYS A CA 1
ATOM 1295 C C . LYS A 1 172 ? 21.345 29.446 7.100 1.00 82.94 172 LYS A C 1
ATOM 1297 O O . LYS A 1 172 ? 21.066 28.650 7.989 1.00 82.94 172 LYS A O 1
ATOM 1302 N N . GLU A 1 173 ? 21.885 30.631 7.333 1.00 82.81 173 GLU A N 1
ATOM 1303 C CA . GLU A 1 173 ? 22.310 31.171 8.615 1.00 82.81 173 GLU A CA 1
ATOM 1304 C C . GLU A 1 173 ? 21.124 31.454 9.549 1.00 82.81 173 GLU A C 1
ATOM 1306 O O . GLU A 1 173 ? 21.290 31.385 10.763 1.00 82.81 173 GLU A O 1
ATOM 1311 N N . GLU A 1 174 ? 19.928 31.703 8.999 1.00 81.50 174 GLU A N 1
ATOM 1312 C CA . GLU A 1 174 ? 18.681 31.829 9.773 1.00 81.50 174 GLU A CA 1
ATOM 1313 C C . GLU A 1 174 ? 18.212 30.499 10.373 1.00 81.50 174 GLU A C 1
ATOM 1315 O O . GLU A 1 174 ? 17.445 30.490 11.334 1.00 81.50 174 GLU A O 1
ATOM 1320 N N . TYR A 1 175 ? 18.694 29.372 9.844 1.00 83.50 175 TYR A N 1
ATOM 1321 C CA . TYR A 1 175 ? 18.246 28.035 10.222 1.00 83.50 175 TYR A CA 1
ATOM 1322 C C . TYR A 1 175 ? 19.426 27.154 10.655 1.00 83.50 175 TYR A C 1
ATOM 1324 O O . TYR A 1 175 ? 19.690 26.120 10.033 1.00 83.50 175 TYR A O 1
ATOM 1332 N N . PRO A 1 176 ? 20.152 27.521 11.732 1.00 75.38 176 PRO A N 1
ATOM 1333 C CA . PRO A 1 176 ? 21.343 26.793 12.179 1.00 75.38 176 PRO A CA 1
ATOM 1334 C C . PRO A 1 176 ? 21.032 25.341 12.553 1.00 75.38 176 PRO A C 1
ATOM 1336 O O . PRO A 1 176 ? 21.859 24.452 12.362 1.00 75.38 176 PRO A O 1
ATOM 1339 N N . GLU A 1 177 ? 19.817 25.097 13.036 1.00 75.00 177 GLU A N 1
ATOM 1340 C CA . GLU A 1 177 ? 19.324 23.772 13.383 1.00 75.00 177 GLU A CA 1
ATOM 1341 C C . GLU A 1 177 ? 18.435 23.164 12.288 1.00 75.00 177 GLU A C 1
ATOM 1343 O O . GLU A 1 177 ? 17.852 22.117 12.521 1.00 75.00 177 GLU A O 1
ATOM 1348 N N . GLY A 1 178 ? 18.289 23.786 11.114 1.00 82.69 178 GLY A N 1
ATOM 1349 C CA . GLY A 1 178 ? 17.352 23.374 10.059 1.00 82.69 178 GLY A CA 1
ATOM 1350 C C . GLY A 1 178 ? 15.930 23.928 10.230 1.00 82.69 178 GLY A C 1
ATOM 1351 O O . GLY A 1 178 ? 15.605 24.539 11.247 1.00 82.69 178 GLY A O 1
ATOM 1352 N N . VAL A 1 179 ? 15.080 23.708 9.223 1.00 88.94 179 VAL A N 1
ATOM 1353 C CA . VAL A 1 179 ? 13.758 24.342 9.080 1.00 88.94 179 VAL A CA 1
ATOM 1354 C C . VAL A 1 179 ? 12.748 23.392 8.441 1.00 88.94 179 VAL A C 1
ATOM 1356 O O . VAL A 1 179 ? 13.129 22.538 7.639 1.00 88.94 179 VAL A O 1
ATOM 1359 N N . ASN A 1 180 ? 11.473 23.539 8.796 1.00 89.81 180 ASN A N 1
ATOM 1360 C CA . ASN A 1 180 ? 10.375 22.869 8.103 1.00 89.81 180 ASN A CA 1
ATOM 1361 C C . ASN A 1 180 ? 10.029 23.641 6.829 1.00 89.81 180 ASN A C 1
ATOM 1363 O O . ASN A 1 180 ? 9.881 24.856 6.880 1.00 89.81 180 ASN A O 1
ATOM 1367 N N . VAL A 1 181 ? 9.925 22.961 5.690 1.00 94.50 181 VAL A N 1
ATOM 1368 C CA . VAL A 1 181 ? 9.718 23.621 4.395 1.00 94.50 181 VAL A CA 1
ATOM 1369 C C . VAL A 1 181 ? 8.371 23.223 3.822 1.00 94.50 181 VAL A C 1
ATOM 1371 O O . VAL A 1 181 ? 8.148 22.048 3.527 1.00 94.50 181 VAL A O 1
ATOM 1374 N N . GLU A 1 182 ? 7.490 24.200 3.628 1.00 96.81 182 GLU A N 1
ATOM 1375 C CA . GLU A 1 182 ? 6.168 24.004 3.043 1.00 96.81 182 GLU A CA 1
ATOM 1376 C C . GLU A 1 182 ? 6.115 24.543 1.614 1.00 96.81 182 GLU A C 1
ATOM 1378 O O . GLU A 1 182 ? 6.361 25.722 1.365 1.00 96.81 182 GLU A O 1
ATOM 1383 N N . PHE A 1 183 ? 5.714 23.688 0.677 1.00 97.31 183 PHE A N 1
ATOM 1384 C CA . PHE A 1 183 ? 5.403 24.071 -0.697 1.00 97.31 183 PHE A CA 1
ATOM 1385 C C . PHE A 1 183 ? 3.894 24.178 -0.848 1.00 97.31 183 PHE A C 1
ATOM 1387 O O . PHE A 1 183 ? 3.176 23.231 -0.524 1.00 97.31 183 PHE A O 1
ATOM 1394 N N . VAL A 1 184 ? 3.415 25.321 -1.336 1.00 97.31 184 VAL A N 1
ATOM 1395 C CA . VAL A 1 184 ? 1.988 25.656 -1.342 1.00 97.31 184 VAL A CA 1
ATOM 1396 C C . VAL A 1 184 ? 1.529 26.050 -2.734 1.00 97.31 184 VAL A C 1
ATOM 1398 O O . VAL A 1 184 ? 2.115 26.925 -3.365 1.00 97.31 184 VAL A O 1
ATOM 1401 N N . GLN A 1 185 ? 0.427 25.458 -3.177 1.00 96.94 185 GLN A N 1
ATOM 1402 C CA . GLN A 1 185 ? -0.251 25.807 -4.419 1.00 96.94 185 GLN A CA 1
ATOM 1403 C C . GLN A 1 185 ? -1.647 26.353 -4.112 1.00 96.94 185 GLN A C 1
ATOM 1405 O O . GLN A 1 185 ? -2.408 25.753 -3.350 1.00 96.94 185 GLN A O 1
ATOM 1410 N N . PHE A 1 186 ? -2.001 27.483 -4.729 1.00 95.94 186 PHE A N 1
ATOM 1411 C CA . PHE A 1 186 ? -3.376 27.985 -4.716 1.00 95.94 186 PHE A CA 1
ATOM 1412 C C . PHE A 1 186 ? -4.221 27.194 -5.714 1.00 95.94 186 PHE A C 1
ATOM 1414 O O . PHE A 1 186 ? -3.883 27.125 -6.894 1.00 95.94 186 PHE A O 1
ATOM 1421 N N . LEU A 1 187 ? -5.332 26.635 -5.249 1.00 93.12 187 LEU A N 1
ATOM 1422 C CA . LEU A 1 187 ? -6.282 25.918 -6.089 1.00 93.12 187 LEU A CA 1
ATOM 1423 C C . LEU A 1 187 ? -7.352 26.872 -6.640 1.00 93.12 187 LEU A C 1
ATOM 1425 O O . LEU A 1 187 ? -7.661 27.909 -6.049 1.00 93.12 187 LEU A O 1
ATOM 1429 N N . GLU A 1 188 ? -7.961 26.500 -7.768 1.00 87.12 188 GLU A N 1
ATOM 1430 C CA . GLU A 1 188 ? -9.000 27.305 -8.433 1.00 87.12 188 GLU A CA 1
ATOM 1431 C C . GLU A 1 188 ? -10.246 27.521 -7.560 1.00 87.12 188 GLU A C 1
ATOM 1433 O O . GLU A 1 188 ? -10.926 28.538 -7.677 1.00 87.12 188 GLU A O 1
ATOM 1438 N N . ASN A 1 189 ? -10.529 26.588 -6.647 1.00 86.38 189 ASN A N 1
ATOM 1439 C CA . ASN A 1 189 ? -11.646 26.663 -5.703 1.00 86.38 189 ASN A CA 1
ATOM 1440 C C . ASN A 1 189 ? -11.378 27.595 -4.499 1.00 86.38 189 ASN A C 1
ATOM 1442 O O . ASN A 1 189 ? -12.236 27.713 -3.627 1.00 86.38 189 ASN A O 1
ATOM 1446 N N . GLY A 1 190 ? -10.211 28.247 -4.439 1.00 86.12 190 GLY A N 1
ATOM 1447 C CA . GLY A 1 190 ? -9.812 29.139 -3.347 1.00 86.12 190 GLY A CA 1
ATOM 1448 C C . GLY A 1 190 ? -9.185 28.435 -2.139 1.00 86.12 190 GLY A C 1
ATOM 1449 O O . GLY A 1 190 ? -8.820 29.107 -1.176 1.00 86.12 190 GLY A O 1
ATOM 1450 N N . GLU A 1 191 ? -9.035 27.110 -2.182 1.00 95.00 191 GLU A N 1
ATOM 1451 C CA . GLU A 1 191 ? -8.317 26.336 -1.167 1.00 95.00 191 GLU A CA 1
ATOM 1452 C C . GLU A 1 191 ? -6.811 26.274 -1.472 1.00 95.00 191 GLU A C 1
ATOM 1454 O O . GLU A 1 191 ? -6.348 26.667 -2.546 1.00 95.00 191 GLU A O 1
ATOM 1459 N N . LEU A 1 192 ? -6.030 25.769 -0.518 1.00 96.38 192 LEU A N 1
ATOM 1460 C CA . LEU A 1 192 ? -4.595 25.546 -0.683 1.00 96.38 192 LEU A CA 1
ATOM 1461 C C . LEU A 1 192 ? -4.309 24.049 -0.732 1.00 96.38 192 LEU A C 1
ATOM 1463 O O . LEU A 1 192 ? -4.822 23.299 0.095 1.00 96.38 192 LEU A O 1
ATOM 1467 N N . ALA A 1 193 ? -3.461 23.613 -1.654 1.00 94.88 193 ALA A N 1
ATOM 1468 C CA . ALA A 1 193 ? -2.783 22.325 -1.547 1.00 94.88 193 ALA A CA 1
ATOM 1469 C C . ALA A 1 193 ? -1.379 22.562 -0.988 1.00 94.88 193 ALA A C 1
ATOM 1471 O O . ALA A 1 193 ? -0.742 23.561 -1.331 1.00 94.88 193 ALA A O 1
ATOM 1472 N N . MET A 1 194 ? -0.890 21.662 -0.135 1.00 94.50 194 MET A N 1
ATOM 1473 C CA . MET A 1 194 ? 0.461 21.780 0.419 1.00 94.50 194 MET A CA 1
ATOM 1474 C C . MET A 1 194 ? 1.204 20.449 0.425 1.00 94.50 194 MET A C 1
ATOM 1476 O O . MET A 1 194 ? 0.590 19.398 0.562 1.00 94.50 194 MET A O 1
ATOM 1480 N N . ARG A 1 195 ? 2.532 20.503 0.345 1.00 94.81 195 ARG A N 1
ATOM 1481 C CA . ARG A 1 195 ? 3.454 19.414 0.702 1.00 94.81 195 ARG A CA 1
ATOM 1482 C C . ARG A 1 195 ? 4.488 19.966 1.673 1.00 94.81 195 ARG A C 1
ATOM 1484 O O . ARG A 1 195 ? 4.786 21.157 1.629 1.00 94.81 195 ARG A O 1
ATOM 1491 N N . VAL A 1 196 ? 5.013 19.123 2.554 1.00 92.06 196 VAL A N 1
ATOM 1492 C CA . VAL A 1 196 ? 5.928 19.561 3.612 1.00 92.06 196 VAL A CA 1
ATOM 1493 C C . VAL A 1 196 ? 7.104 18.608 3.739 1.00 92.06 196 VAL A C 1
ATOM 1495 O O . VAL A 1 196 ? 6.924 17.393 3.722 1.00 92.06 196 VAL A O 1
ATOM 1498 N N . HIS A 1 197 ? 8.299 19.172 3.883 1.00 91.12 197 HIS A N 1
ATOM 1499 C CA . HIS A 1 197 ? 9.477 18.466 4.365 1.00 91.12 197 HIS A CA 1
ATOM 1500 C C . HIS A 1 197 ? 9.762 18.935 5.793 1.00 91.12 197 HIS A C 1
ATOM 1502 O O . HIS A 1 197 ? 10.121 20.092 6.014 1.00 91.12 197 HIS A O 1
ATOM 1508 N N . GLU A 1 198 ? 9.590 18.046 6.765 1.00 83.00 198 GLU A N 1
ATOM 1509 C CA . GLU A 1 198 ? 9.859 18.336 8.167 1.00 83.00 198 GLU A CA 1
ATOM 1510 C C . GLU A 1 198 ? 11.318 18.051 8.510 1.00 83.00 198 GLU A C 1
ATOM 1512 O O . GLU A 1 198 ? 11.882 16.997 8.188 1.00 83.00 198 GLU A O 1
ATOM 1517 N N . ARG A 1 199 ? 11.924 18.986 9.238 1.00 79.38 199 ARG A N 1
ATOM 1518 C CA . ARG A 1 199 ? 13.265 18.839 9.783 1.00 79.38 199 ARG A CA 1
ATOM 1519 C C . ARG A 1 199 ? 13.375 17.522 10.556 1.00 79.38 199 ARG A C 1
ATOM 1521 O O . ARG A 1 199 ? 12.642 17.280 11.512 1.00 79.38 199 ARG A O 1
ATOM 1528 N N . GLY A 1 200 ? 14.343 16.693 10.170 1.00 67.00 200 GLY A N 1
ATOM 1529 C CA . GLY A 1 200 ? 14.654 15.429 10.845 1.00 67.00 200 GLY A CA 1
ATOM 1530 C C . GLY A 1 200 ? 13.678 14.283 10.564 1.00 67.00 200 GLY A C 1
ATOM 1531 O O . GLY A 1 200 ? 13.971 13.161 10.966 1.00 67.00 200 GLY A O 1
ATOM 1532 N N . SER A 1 201 ? 12.570 14.537 9.858 1.00 66.56 201 SER A N 1
ATOM 1533 C CA . SER A 1 201 ? 11.550 13.523 9.543 1.00 66.56 201 SER A CA 1
ATOM 1534 C C . SER A 1 201 ? 11.326 13.320 8.042 1.00 66.56 201 SER A C 1
ATOM 1536 O O . SER A 1 201 ? 10.773 12.295 7.650 1.00 66.56 201 SER A O 1
ATOM 1538 N N . GLY A 1 202 ? 11.784 14.244 7.192 1.00 82.56 202 GLY A N 1
ATOM 1539 C CA . GLY A 1 202 ? 11.591 14.158 5.746 1.00 82.56 202 GLY A CA 1
ATOM 1540 C C . GLY A 1 202 ? 10.186 14.580 5.318 1.00 82.56 202 GLY A C 1
ATOM 1541 O O . GLY A 1 202 ? 9.514 15.339 6.016 1.00 82.56 202 GLY A O 1
ATOM 1542 N N . GLU A 1 203 ? 9.730 14.107 4.158 1.00 85.62 203 GLU A N 1
ATOM 1543 C CA . GLU A 1 203 ? 8.368 14.385 3.694 1.00 85.62 203 GLU A CA 1
ATOM 1544 C C . GLU A 1 203 ? 7.322 13.721 4.598 1.00 85.62 203 GLU A C 1
ATOM 1546 O O . GLU A 1 203 ? 7.298 12.496 4.746 1.00 85.62 203 GLU A O 1
ATOM 1551 N N . THR A 1 204 ? 6.421 14.523 5.168 1.00 78.06 204 THR A N 1
ATOM 1552 C CA . THR A 1 204 ? 5.309 14.022 5.983 1.00 78.06 204 THR A CA 1
ATOM 1553 C C . THR A 1 204 ? 3.973 14.271 5.293 1.00 78.06 204 THR A C 1
ATOM 1555 O O . THR A 1 204 ? 3.801 15.188 4.487 1.00 78.06 204 THR A O 1
ATOM 1558 N N . ARG A 1 205 ? 2.976 13.433 5.606 1.00 79.44 205 ARG A N 1
ATOM 1559 C CA . ARG A 1 205 ? 1.634 13.575 5.022 1.00 79.44 205 ARG A CA 1
ATOM 1560 C C . ARG A 1 205 ? 0.863 14.770 5.576 1.00 79.44 205 ARG A C 1
ATOM 1562 O O . ARG A 1 205 ? -0.102 15.188 4.951 1.00 79.44 205 ARG A O 1
ATOM 1569 N N . SER A 1 206 ? 1.222 15.295 6.744 1.00 79.44 206 SER A N 1
ATOM 1570 C CA . SER A 1 206 ? 0.510 16.406 7.380 1.00 79.44 206 SER A CA 1
ATOM 1571 C C . SER A 1 206 ? 1.351 17.002 8.506 1.00 79.44 206 SER A C 1
ATOM 1573 O O . SER A 1 206 ? 1.709 16.281 9.430 1.00 79.44 206 SER A O 1
ATOM 1575 N N . CYS A 1 207 ? 1.534 18.324 8.506 1.00 81.88 207 CYS A N 1
ATOM 1576 C CA . CYS A 1 207 ? 2.209 19.059 9.580 1.00 81.88 207 CYS A CA 1
ATOM 1577 C C . CYS A 1 207 ? 1.275 20.132 10.161 1.00 81.88 207 CYS A C 1
ATOM 1579 O O . CYS A 1 207 ? 0.842 21.038 9.448 1.00 81.88 207 CYS A O 1
ATOM 1581 N N . GLY A 1 208 ? 0.937 20.043 11.452 1.00 80.44 208 GLY A N 1
ATOM 1582 C CA . GLY A 1 208 ? -0.017 20.964 12.087 1.00 80.44 208 GLY A CA 1
ATOM 1583 C C . GLY A 1 208 ? 0.498 22.405 12.192 1.00 80.44 208 GLY A C 1
ATOM 1584 O O . GLY A 1 208 ? -0.210 23.340 11.819 1.00 80.44 208 GLY A O 1
ATOM 1585 N N . THR A 1 209 ? 1.738 22.583 12.653 1.00 84.25 209 THR A N 1
ATOM 1586 C CA . THR A 1 209 ? 2.389 23.901 12.749 1.00 84.25 209 THR A CA 1
ATOM 1587 C C . THR A 1 209 ? 2.657 24.491 11.364 1.00 84.25 209 THR A C 1
ATOM 1589 O O . THR A 1 209 ? 2.340 25.656 11.131 1.00 84.25 209 THR A O 1
ATOM 1592 N N . GLY A 1 210 ? 3.087 23.661 10.404 1.00 87.81 210 GLY A N 1
ATOM 1593 C CA . GLY A 1 210 ? 3.282 24.066 9.008 1.00 87.81 210 GLY A CA 1
ATOM 1594 C C . GLY A 1 210 ? 1.988 24.543 8.352 1.00 87.81 210 GLY A C 1
ATOM 1595 O O . GLY A 1 210 ? 1.968 25.580 7.702 1.00 87.81 210 GLY A O 1
ATOM 1596 N N . THR A 1 211 ? 0.862 23.874 8.609 1.00 91.88 211 THR A N 1
ATOM 1597 C CA . THR A 1 211 ? -0.451 24.313 8.098 1.00 91.88 211 THR A CA 1
ATOM 1598 C C . THR A 1 211 ? -0.835 25.704 8.632 1.00 91.88 211 THR A C 1
ATOM 1600 O O . THR A 1 211 ? -1.405 26.520 7.907 1.00 91.88 211 THR A O 1
ATOM 1603 N N . CYS A 1 212 ? -0.486 26.015 9.885 1.00 91.88 212 CYS A N 1
ATOM 1604 C CA . CYS A 1 212 ? -0.729 27.336 10.472 1.00 91.88 212 CYS A CA 1
ATOM 1605 C C . CYS A 1 212 ? 0.178 28.415 9.868 1.00 91.88 212 CYS A C 1
ATOM 1607 O O . CYS A 1 212 ? -0.301 29.503 9.543 1.00 91.88 212 CYS A O 1
ATOM 1609 N N . ALA A 1 213 ? 1.457 28.094 9.653 1.00 93.06 213 ALA A N 1
ATOM 1610 C CA . ALA A 1 213 ? 2.397 28.967 8.956 1.00 93.06 213 ALA A CA 1
ATOM 1611 C C . ALA A 1 213 ? 1.915 29.279 7.526 1.00 93.06 213 ALA A C 1
ATOM 1613 O O . ALA A 1 213 ? 1.882 30.440 7.115 1.00 93.06 213 ALA A O 1
ATOM 1614 N N . VAL A 1 214 ? 1.436 28.260 6.801 1.00 96.50 214 VAL A N 1
ATOM 1615 C CA . VAL A 1 214 ? 0.873 28.396 5.449 1.00 96.50 214 VAL A CA 1
ATOM 1616 C C . VAL A 1 214 ? -0.322 29.345 5.418 1.00 96.50 214 VAL A C 1
ATOM 1618 O O . VAL A 1 214 ? -0.409 30.182 4.521 1.00 96.50 214 VAL A O 1
ATOM 1621 N N . ALA A 1 215 ? -1.228 29.265 6.392 1.00 95.88 215 ALA A N 1
ATOM 1622 C CA . ALA A 1 215 ? -2.390 30.148 6.448 1.00 95.88 215 ALA A CA 1
ATOM 1623 C C . ALA A 1 215 ? -1.995 31.628 6.606 1.00 95.88 215 ALA A C 1
ATOM 1625 O O . ALA A 1 215 ? -2.574 32.498 5.943 1.00 95.88 215 ALA A O 1
ATOM 1626 N N . LEU A 1 216 ? -0.988 31.934 7.435 1.00 95.25 216 LEU A N 1
ATOM 1627 C CA . LEU A 1 216 ? -0.520 33.314 7.590 1.00 95.25 216 LEU A CA 1
ATOM 1628 C C . LEU A 1 216 ? 0.202 33.780 6.325 1.00 95.25 216 LEU A C 1
ATOM 1630 O O . LEU A 1 216 ? -0.127 34.836 5.785 1.00 95.25 216 LEU A O 1
ATOM 1634 N N . ALA A 1 217 ? 1.106 32.954 5.794 1.00 95.12 217 ALA A N 1
ATOM 1635 C CA . ALA A 1 217 ? 1.820 33.231 4.553 1.00 95.12 217 ALA A CA 1
ATOM 1636 C C . ALA A 1 217 ? 0.860 33.486 3.378 1.00 95.12 217 ALA A C 1
ATOM 1638 O O . ALA A 1 217 ? 1.054 34.423 2.607 1.00 95.12 217 ALA A O 1
ATOM 1639 N N . ALA A 1 218 ? -0.212 32.697 3.250 1.00 95.69 218 ALA A N 1
ATOM 1640 C CA . ALA A 1 218 ? -1.200 32.846 2.183 1.00 95.69 218 ALA A CA 1
ATOM 1641 C C . ALA A 1 218 ? -2.014 34.136 2.327 1.00 95.69 218 ALA A C 1
ATOM 1643 O O . ALA A 1 218 ? -2.270 34.819 1.331 1.00 95.69 218 ALA A O 1
ATOM 1644 N N . THR A 1 219 ? -2.358 34.505 3.565 1.00 94.88 219 THR A N 1
ATOM 1645 C CA . THR A 1 219 ? -3.012 35.783 3.883 1.00 94.88 219 THR A CA 1
ATOM 1646 C C . THR A 1 219 ? -2.149 36.958 3.423 1.00 94.88 219 THR A C 1
ATOM 1648 O O . THR A 1 219 ? -2.639 37.842 2.717 1.00 94.88 219 THR A O 1
ATOM 1651 N N . LEU A 1 220 ? -0.850 36.929 3.745 1.00 93.19 220 LEU A N 1
ATOM 1652 C CA . LEU A 1 220 ? 0.117 37.949 3.330 1.00 93.19 220 LEU A CA 1
ATOM 1653 C C . LEU A 1 220 ? 0.294 37.975 1.809 1.00 93.19 220 LEU A C 1
ATOM 1655 O O . LEU A 1 220 ? 0.210 39.038 1.195 1.00 93.19 220 LEU A O 1
ATOM 1659 N N . LYS A 1 221 ? 0.458 36.805 1.179 1.00 93.19 221 LYS A N 1
ATOM 1660 C CA . LYS A 1 221 ? 0.654 36.671 -0.273 1.00 93.19 221 LYS A CA 1
ATOM 1661 C C . LYS A 1 221 ? -0.528 37.207 -1.080 1.00 93.19 221 LYS A C 1
ATOM 1663 O O . LYS A 1 221 ? -0.328 37.767 -2.155 1.00 93.19 221 LYS A O 1
ATOM 1668 N N . LYS A 1 222 ? -1.755 37.046 -0.576 1.00 92.81 222 LYS A N 1
ATOM 1669 C CA . LYS A 1 222 ? -2.984 37.573 -1.195 1.00 92.81 222 LYS A CA 1
ATOM 1670 C C . LYS A 1 222 ? -3.301 39.018 -0.797 1.00 92.81 222 LYS A C 1
ATOM 1672 O O . LYS A 1 222 ? -4.287 39.560 -1.290 1.00 92.81 222 LYS A O 1
ATOM 1677 N N . GLY A 1 223 ? -2.504 39.642 0.075 1.00 91.56 223 GLY A N 1
ATOM 1678 C CA . GLY A 1 223 ? -2.754 40.998 0.571 1.00 91.56 223 GLY A CA 1
ATOM 1679 C C . GLY A 1 223 ? -4.041 41.117 1.397 1.00 91.56 223 GLY A C 1
ATOM 1680 O O . GLY A 1 223 ? -4.668 42.176 1.421 1.00 91.56 223 GLY A O 1
ATOM 1681 N N . MET A 1 224 ? -4.469 40.027 2.036 1.00 93.06 224 MET A N 1
ATOM 1682 C CA . MET A 1 224 ? -5.663 39.991 2.878 1.00 93.06 224 MET A CA 1
ATOM 1683 C C . MET A 1 224 ? -5.362 40.547 4.277 1.00 93.06 224 MET A C 1
ATOM 1685 O O . MET A 1 224 ? -4.225 40.524 4.743 1.00 93.06 224 MET A O 1
ATOM 1689 N N . LYS A 1 225 ? -6.395 41.046 4.964 1.00 91.25 225 LYS A N 1
ATOM 1690 C CA . LYS A 1 225 ? -6.303 41.457 6.373 1.00 91.25 225 LYS A CA 1
ATOM 1691 C C . LYS A 1 225 ? -6.748 40.318 7.284 1.00 91.25 225 LYS A C 1
ATOM 1693 O O . LYS A 1 225 ? -7.616 39.538 6.902 1.00 91.25 225 LYS A O 1
ATOM 1698 N N . LEU A 1 226 ? -6.191 40.274 8.491 1.00 91.69 226 LEU A N 1
ATOM 1699 C CA . LEU A 1 226 ? -6.694 39.422 9.564 1.00 91.69 226 LEU A CA 1
ATOM 1700 C C . LEU A 1 226 ? -8.014 39.997 10.128 1.00 91.69 226 LEU A C 1
ATOM 1702 O O . LEU A 1 226 ? -8.180 41.222 10.144 1.00 91.69 226 LEU A O 1
ATOM 1706 N N . PRO A 1 227 ? -8.955 39.155 10.592 1.00 92.75 227 PRO A N 1
ATOM 1707 C CA . PRO A 1 227 ? -8.859 37.700 10.677 1.00 92.75 227 PRO A CA 1
ATOM 1708 C C . PRO A 1 227 ? -9.008 37.019 9.312 1.00 92.75 227 PRO A C 1
ATOM 1710 O O . PRO A 1 227 ? -9.712 37.513 8.432 1.00 92.75 227 PRO A O 1
ATOM 1713 N N . ALA A 1 228 ? -8.360 35.869 9.146 1.00 93.69 228 ALA A N 1
ATOM 1714 C CA . ALA A 1 228 ? -8.386 35.102 7.904 1.00 93.69 228 ALA A CA 1
ATOM 1715 C C . ALA A 1 228 ? -8.691 33.628 8.170 1.00 93.69 228 ALA A C 1
ATOM 1717 O O . ALA A 1 228 ? -8.324 33.082 9.208 1.00 93.69 228 ALA A O 1
ATOM 1718 N N . LYS A 1 229 ? -9.352 32.980 7.210 1.00 95.12 229 LYS A N 1
ATOM 1719 C CA . LYS A 1 229 ? -9.691 31.558 7.260 1.00 95.12 229 LYS A CA 1
ATOM 1720 C C . LYS A 1 229 ? -9.241 30.880 5.980 1.00 95.12 229 LYS A C 1
ATOM 1722 O O . LYS A 1 229 ? -9.613 31.319 4.895 1.00 95.12 229 LYS A O 1
ATOM 1727 N N . TRP A 1 230 ? -8.498 29.791 6.124 1.00 96.12 230 TRP A N 1
ATOM 1728 C CA . TRP A 1 230 ? -7.971 29.007 5.016 1.00 96.12 230 TRP A CA 1
ATOM 1729 C C . TRP A 1 230 ? -8.344 27.540 5.167 1.00 96.12 230 TRP A C 1
ATOM 1731 O O . TRP A 1 230 ? -8.251 26.968 6.253 1.00 96.12 230 TRP A O 1
ATOM 1741 N N . VAL A 1 231 ? -8.758 26.930 4.059 1.00 93.75 231 VAL A N 1
ATOM 1742 C CA . VAL A 1 231 ? -8.849 25.474 3.927 1.00 93.75 231 VAL A CA 1
ATOM 1743 C C . VAL A 1 231 ? -7.579 25.006 3.233 1.00 93.75 231 VAL A C 1
ATOM 1745 O O . VAL A 1 231 ? -7.233 25.515 2.166 1.00 93.75 231 VAL A O 1
ATOM 1748 N N . ILE A 1 232 ? -6.875 24.074 3.864 1.00 94.69 232 ILE A N 1
ATOM 1749 C CA . ILE A 1 232 ? -5.554 23.622 3.443 1.00 94.69 232 ILE A CA 1
ATOM 1750 C C . ILE A 1 232 ? -5.572 22.099 3.358 1.00 94.69 232 ILE A C 1
ATOM 1752 O O . ILE A 1 232 ? -5.993 21.418 4.291 1.00 94.69 232 ILE A O 1
ATOM 1756 N N . ASN A 1 233 ? -5.126 21.571 2.224 1.00 92.00 233 ASN A N 1
ATOM 1757 C CA . ASN A 1 233 ? -5.178 20.162 1.866 1.00 92.00 233 ASN A CA 1
ATOM 1758 C C . ASN A 1 233 ? -3.749 19.599 1.760 1.00 92.00 233 ASN A C 1
ATOM 1760 O O . ASN A 1 233 ? -3.188 19.550 0.661 1.00 92.00 233 ASN A O 1
ATOM 1764 N N . PRO A 1 234 ? -3.123 19.206 2.885 1.00 89.81 234 PRO A N 1
ATOM 1765 C CA . PRO A 1 234 ? -1.946 18.346 2.850 1.00 89.81 234 PRO A CA 1
ATOM 1766 C C . PRO A 1 234 ? -2.318 16.927 2.363 1.00 89.81 234 PRO A C 1
ATOM 1768 O O . PRO A 1 234 ? -3.503 16.572 2.366 1.00 89.81 234 PRO A O 1
ATOM 1771 N N . PRO A 1 235 ? -1.341 16.072 1.994 1.00 83.19 235 PRO A N 1
ATOM 1772 C CA . PRO A 1 235 ? -1.614 14.722 1.492 1.00 83.19 235 PRO A CA 1
ATOM 1773 C C . PRO A 1 235 ? -2.442 13.850 2.448 1.00 83.19 235 PRO A C 1
ATOM 1775 O O . PRO A 1 235 ? -3.191 12.991 1.999 1.00 83.19 235 PRO A O 1
ATOM 1778 N N . GLY A 1 236 ? -2.323 14.081 3.758 1.00 71.69 236 GLY A N 1
ATOM 1779 C CA . GLY A 1 236 ? -3.044 13.372 4.819 1.00 71.69 236 GLY A CA 1
ATOM 1780 C C . GLY A 1 236 ? -4.488 13.836 5.032 1.00 71.69 236 GLY A C 1
ATOM 1781 O O . GLY A 1 236 ? -5.195 13.276 5.869 1.00 71.69 236 GLY A O 1
ATOM 1782 N N . GLY A 1 237 ? -4.950 14.847 4.295 1.00 79.88 237 GLY A N 1
ATOM 1783 C CA . GLY A 1 237 ? -6.345 15.278 4.285 1.00 79.88 237 GLY A CA 1
ATOM 1784 C C . GLY A 1 237 ? -6.579 16.693 4.807 1.00 79.88 237 GLY A C 1
ATOM 1785 O O . GLY A 1 237 ? -5.692 17.356 5.333 1.00 79.88 237 GLY A O 1
ATOM 1786 N N . ARG A 1 238 ? -7.816 17.157 4.632 1.00 89.00 238 ARG A N 1
ATOM 1787 C CA . ARG A 1 238 ? -8.227 18.552 4.817 1.00 89.00 238 ARG A CA 1
ATOM 1788 C C . ARG A 1 238 ? -8.067 19.052 6.257 1.00 89.00 238 ARG A C 1
ATOM 1790 O O . ARG A 1 238 ? -8.560 18.435 7.200 1.00 89.00 238 ARG A O 1
ATOM 1797 N N . LEU A 1 239 ? -7.499 20.247 6.384 1.00 87.75 239 LEU A N 1
ATOM 1798 C CA . LEU A 1 239 ? -7.409 21.042 7.605 1.00 87.75 239 LEU A CA 1
ATOM 1799 C C . LEU A 1 239 ? -7.985 22.443 7.362 1.00 87.75 239 LEU A C 1
ATOM 1801 O O . LEU A 1 239 ? -8.003 22.951 6.241 1.00 87.75 239 LEU A O 1
ATOM 1805 N N . VAL A 1 240 ? -8.468 23.077 8.424 1.00 91.00 240 VAL A N 1
ATOM 1806 C CA . VAL A 1 240 ? -8.973 24.451 8.408 1.00 91.00 240 VAL A CA 1
ATOM 1807 C C . VAL A 1 240 ? -8.192 25.255 9.426 1.00 91.00 240 VAL A C 1
ATOM 1809 O O . VAL A 1 240 ? -8.151 24.887 10.596 1.00 91.00 240 VAL A O 1
ATOM 1812 N N . VAL A 1 241 ? -7.597 26.362 8.997 1.00 92.56 241 VAL A N 1
ATOM 1813 C CA . VAL A 1 241 ? -6.902 27.283 9.895 1.00 92.56 241 VAL A CA 1
ATOM 1814 C C . VAL A 1 241 ? -7.622 28.614 9.908 1.00 92.56 241 VAL A C 1
ATOM 1816 O O . VAL A 1 241 ? -7.894 29.198 8.859 1.00 92.56 241 VAL A O 1
ATOM 1819 N N . GLU A 1 242 ? -7.900 29.095 11.110 1.00 92.88 242 GLU A N 1
ATOM 1820 C CA . GLU A 1 242 ? -8.373 30.449 11.362 1.00 92.88 242 GLU A CA 1
ATOM 1821 C C . GLU A 1 242 ? -7.273 31.219 12.083 1.00 92.88 242 GLU A C 1
ATOM 1823 O O . GLU A 1 242 ? -6.727 30.738 13.073 1.00 92.88 242 GLU A O 1
ATOM 1828 N N . ILE A 1 243 ? -6.937 32.400 11.574 1.00 92.81 243 ILE A N 1
A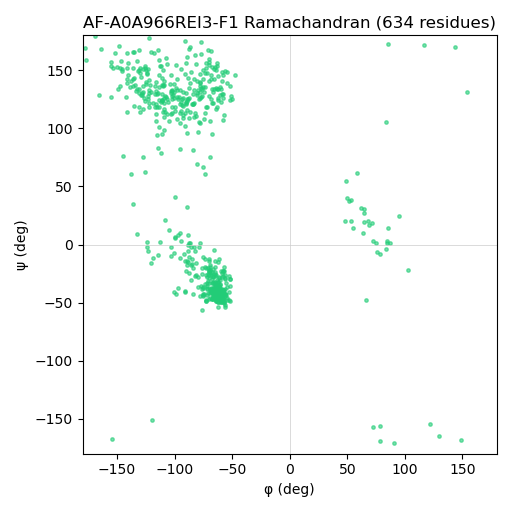TOM 1829 C CA . ILE A 1 243 ? -5.984 33.314 12.196 1.00 92.81 243 ILE A CA 1
ATOM 1830 C C . ILE A 1 243 ? -6.752 34.537 12.665 1.00 92.81 243 ILE A C 1
ATOM 1832 O O . I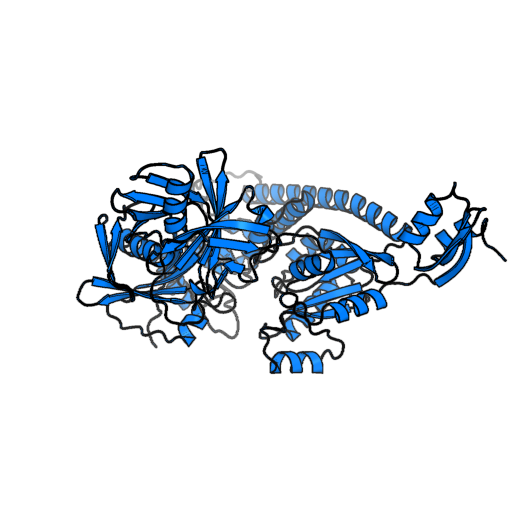LE A 1 243 ? -7.429 35.195 11.869 1.00 92.81 243 ILE A O 1
ATOM 1836 N N . ASP A 1 244 ? -6.658 34.824 13.958 1.00 90.19 244 ASP A N 1
ATOM 1837 C CA . ASP A 1 244 ? -7.320 35.967 14.577 1.00 90.19 244 ASP A CA 1
ATOM 1838 C C . ASP A 1 244 ? -6.581 37.298 14.283 1.00 90.19 244 ASP A C 1
ATOM 1840 O O . ASP A 1 244 ? -5.506 37.304 13.680 1.00 90.19 244 ASP A O 1
ATOM 1844 N N . PRO A 1 245 ? -7.125 38.461 14.687 1.00 91.44 245 PRO A N 1
ATOM 1845 C CA . PRO A 1 245 ? -6.465 39.758 14.488 1.00 91.44 245 PRO A CA 1
ATOM 1846 C C . PRO A 1 245 ? -5.105 39.929 15.188 1.00 91.44 245 PRO A C 1
ATOM 1848 O O . PRO A 1 245 ? -4.403 40.897 14.905 1.00 91.44 245 PRO A O 1
ATOM 1851 N N . HIS A 1 246 ? -4.743 39.030 16.105 1.00 89.19 246 HIS A N 1
ATOM 1852 C CA . HIS A 1 246 ? -3.485 39.019 16.854 1.00 89.19 246 HIS A CA 1
ATOM 1853 C C . HIS A 1 246 ? -2.509 37.945 16.346 1.00 89.19 246 HIS A C 1
ATOM 1855 O O . HIS A 1 246 ? -1.507 37.664 17.004 1.00 89.19 246 HIS A O 1
ATOM 1861 N N . SER A 1 247 ? -2.784 37.361 15.177 1.00 87.81 247 SER A N 1
ATOM 1862 C CA . SER A 1 247 ? -2.013 36.272 14.576 1.00 87.81 247 SER A CA 1
ATOM 1863 C C . SER A 1 247 ? -2.025 34.963 15.371 1.00 87.81 247 SER A C 1
ATOM 1865 O O . SER A 1 247 ? -1.170 34.110 15.143 1.00 87.81 247 SER A O 1
ATOM 1867 N N . ASN A 1 248 ? -2.985 34.749 16.276 1.00 88.38 248 ASN A N 1
ATOM 1868 C CA . ASN A 1 248 ? -3.158 33.432 16.888 1.00 88.38 248 ASN A CA 1
ATOM 1869 C C . ASN A 1 248 ? -3.861 32.494 15.916 1.00 88.38 248 ASN A C 1
ATOM 1871 O O . ASN A 1 248 ? -4.946 32.801 15.414 1.00 88.38 248 ASN A O 1
ATOM 1875 N N . ALA A 1 249 ? -3.257 31.332 15.686 1.00 88.94 249 ALA A N 1
ATOM 1876 C CA . ALA A 1 249 ? -3.809 30.308 14.821 1.00 88.94 249 ALA A CA 1
ATOM 1877 C C . ALA A 1 249 ? -4.649 29.301 15.612 1.00 88.94 249 ALA A C 1
ATOM 1879 O O . ALA A 1 249 ? -4.213 28.716 16.606 1.00 88.94 249 ALA A O 1
ATOM 1880 N N . THR A 1 250 ? -5.852 29.044 15.111 1.00 87.25 250 THR A N 1
ATOM 1881 C CA . THR A 1 250 ? -6.688 27.917 15.514 1.00 87.25 250 THR A CA 1
ATOM 1882 C C . THR A 1 250 ? -6.719 26.905 14.378 1.00 87.25 250 THR A C 1
ATOM 1884 O O . THR A 1 250 ? -7.251 27.181 13.302 1.00 87.25 250 THR A O 1
ATOM 1887 N N . LEU A 1 251 ? -6.149 25.726 14.622 1.00 86.94 251 LEU A N 1
ATOM 1888 C CA . LEU A 1 251 ? -6.139 24.611 13.682 1.00 86.94 251 LEU A CA 1
ATOM 1889 C C . LEU A 1 251 ? -7.314 23.686 13.975 1.00 86.94 251 LEU A C 1
ATOM 1891 O O . LEU A 1 251 ? -7.397 23.099 15.051 1.00 86.94 251 LEU A O 1
ATOM 1895 N N . THR A 1 252 ? -8.186 23.517 12.995 1.00 85.44 252 THR A N 1
ATOM 1896 C CA . THR A 1 252 ? -9.341 22.627 13.051 1.00 85.44 252 THR A CA 1
ATOM 1897 C C . THR A 1 252 ? -9.163 21.508 12.041 1.00 85.44 252 THR A C 1
ATOM 1899 O O . THR A 1 252 ? -8.849 21.750 10.876 1.00 85.44 252 THR A O 1
ATOM 1902 N N . GLY A 1 253 ? -9.350 20.270 12.477 1.00 82.75 253 GLY A N 1
ATOM 1903 C CA . GLY A 1 253 ? -9.237 19.132 11.580 1.00 82.75 253 GLY A CA 1
ATOM 1904 C C . GLY A 1 253 ? -9.849 17.860 12.138 1.00 82.75 253 GLY A C 1
ATOM 1905 O O . GLY A 1 253 ? -10.140 17.784 13.339 1.00 82.75 253 GLY A O 1
ATOM 1906 N N . PRO A 1 254 ? -9.998 16.839 11.282 1.00 78.06 254 PRO A N 1
ATOM 1907 C CA . PRO A 1 254 ? -10.605 15.590 11.684 1.00 78.06 254 PRO A CA 1
ATOM 1908 C C . PRO A 1 254 ? -9.705 14.851 12.675 1.00 78.06 254 PRO A C 1
ATOM 1910 O O . PRO A 1 254 ? -8.472 14.836 12.563 1.00 78.06 254 PRO A O 1
ATOM 1913 N N . ALA A 1 255 ? -10.353 14.210 13.639 1.00 72.44 255 ALA A N 1
ATOM 1914 C CA . ALA A 1 255 ? -9.772 13.205 14.512 1.00 72.44 255 ALA A CA 1
ATOM 1915 C C . ALA A 1 255 ? -10.723 12.014 14.518 1.00 72.44 255 ALA A C 1
ATOM 1917 O O . ALA A 1 255 ? -11.887 12.148 14.899 1.00 72.44 255 ALA A O 1
ATOM 1918 N N . VAL A 1 256 ? -10.235 10.867 14.059 1.00 73.00 256 VAL A N 1
ATOM 1919 C CA . VAL A 1 256 ? -11.036 9.657 13.893 1.00 73.00 256 VAL A CA 1
ATOM 1920 C C . VAL A 1 256 ? -10.489 8.595 14.829 1.00 73.00 256 VAL A C 1
ATOM 1922 O O . VAL A 1 256 ? -9.328 8.200 14.733 1.00 73.00 256 VAL A O 1
ATOM 1925 N N . LEU A 1 257 ? -11.330 8.109 15.734 1.00 67.88 257 LEU A N 1
ATOM 1926 C CA . LEU A 1 257 ? -11.054 6.886 16.479 1.00 67.88 257 LEU A CA 1
ATOM 1927 C C . LEU A 1 257 ? -11.553 5.732 15.619 1.00 67.88 257 LEU A C 1
ATOM 1929 O O . LEU A 1 257 ? -12.747 5.636 15.346 1.00 67.88 257 LEU A O 1
ATOM 1933 N N . ILE A 1 258 ? -10.640 4.894 15.136 1.00 59.31 258 ILE A N 1
ATOM 1934 C CA . ILE A 1 258 ? -11.001 3.819 14.207 1.00 59.31 258 ILE A CA 1
ATOM 1935 C C . ILE A 1 258 ? -11.642 2.663 14.977 1.00 59.31 258 ILE A C 1
ATOM 1937 O O . ILE A 1 258 ? -12.650 2.128 14.519 1.00 59.31 258 ILE A O 1
ATOM 1941 N N . ARG A 1 259 ? -11.081 2.263 16.132 1.00 51.41 259 ARG A N 1
ATOM 1942 C CA . ARG A 1 259 ? -11.689 1.259 17.028 1.00 51.41 259 ARG A CA 1
ATOM 1943 C C . ARG A 1 259 ? -10.890 1.037 18.311 1.00 51.41 259 ARG A C 1
ATOM 1945 O O . ARG A 1 259 ? -9.675 1.232 18.338 1.00 51.41 259 ARG A O 1
ATOM 1952 N N . ASP A 1 260 ? -11.560 0.507 19.334 1.00 43.28 260 ASP A N 1
ATOM 1953 C CA . ASP A 1 260 ? -10.883 -0.284 20.368 1.00 43.28 260 ASP A CA 1
ATOM 1954 C C . ASP A 1 260 ? -10.378 -1.579 19.727 1.00 43.28 260 ASP A C 1
ATOM 1956 O O . ASP A 1 260 ? -11.156 -2.339 19.134 1.00 43.28 260 ASP A O 1
ATOM 1960 N N . LEU A 1 261 ? -9.070 -1.816 19.806 1.00 45.91 261 LEU A N 1
ATOM 1961 C CA . LEU A 1 261 ? -8.451 -3.056 19.355 1.00 45.91 261 LEU A CA 1
ATOM 1962 C C . LEU A 1 261 ? -7.954 -3.812 20.584 1.00 45.91 261 LEU A C 1
ATOM 1964 O O . LEU A 1 261 ? -6.838 -3.607 21.051 1.00 45.91 261 LEU A O 1
ATOM 1968 N N . ASP A 1 262 ? -8.775 -4.731 21.082 1.00 46.09 262 ASP A N 1
ATOM 1969 C CA . ASP A 1 262 ? -8.310 -5.742 22.026 1.00 46.09 262 ASP A CA 1
ATOM 1970 C C . ASP A 1 262 ? -7.565 -6.839 21.248 1.00 46.09 262 ASP A C 1
ATOM 1972 O O . ASP A 1 262 ? -8.164 -7.669 20.557 1.00 46.09 262 ASP A O 1
ATOM 1976 N N . ALA A 1 263 ? -6.233 -6.841 21.337 1.00 44.00 263 ALA A N 1
ATOM 1977 C CA . ALA A 1 263 ? -5.397 -7.878 20.740 1.00 44.00 263 ALA A CA 1
ATOM 1978 C C . ALA A 1 263 ? -5.327 -9.106 21.663 1.00 44.00 263 ALA A C 1
ATOM 1980 O O . ALA A 1 263 ? -4.744 -9.074 22.749 1.00 44.00 263 ALA A O 1
ATOM 1981 N N . LEU A 1 264 ? -5.900 -10.225 21.218 1.00 55.41 264 LEU A N 1
ATOM 1982 C CA . LEU A 1 264 ? -5.916 -11.480 21.968 1.00 55.41 264 LEU A CA 1
ATOM 1983 C C . LEU A 1 264 ? -4.926 -12.482 21.382 1.00 55.41 264 LEU A C 1
ATOM 1985 O O . LEU A 1 264 ? -5.192 -13.115 20.365 1.00 55.41 264 LEU A O 1
ATOM 1989 N N . ILE A 1 265 ? -3.808 -12.691 22.075 1.00 56.59 265 ILE A N 1
ATOM 1990 C CA . ILE A 1 265 ? -2.818 -13.705 21.696 1.00 56.59 265 ILE A CA 1
ATOM 1991 C C . ILE A 1 265 ? -3.077 -14.992 22.486 1.00 56.59 265 ILE A C 1
ATOM 1993 O O . ILE A 1 265 ? -3.246 -14.970 23.708 1.00 56.59 265 ILE A O 1
ATOM 1997 N N . GLN A 1 266 ? -3.076 -16.135 21.798 1.00 53.66 266 GLN A N 1
ATOM 1998 C CA . GLN A 1 266 ? -3.077 -17.456 22.423 1.00 53.66 266 GLN A CA 1
ATOM 1999 C C . GLN A 1 266 ? -1.903 -18.285 21.896 1.00 53.66 266 GLN A C 1
ATOM 2001 O O . GLN A 1 266 ? -1.799 -18.526 20.699 1.00 53.66 266 GLN A O 1
ATOM 2006 N N . ARG A 1 267 ? -1.043 -18.769 22.801 1.00 52.22 267 ARG A N 1
ATOM 2007 C CA . ARG A 1 267 ? 0.003 -19.751 22.475 1.00 52.22 267 ARG A CA 1
ATOM 2008 C C . ARG A 1 267 ? -0.521 -21.167 22.732 1.00 52.22 267 ARG A C 1
ATOM 2010 O O . ARG A 1 267 ? -0.889 -21.480 23.863 1.00 52.22 267 ARG A O 1
ATOM 2017 N N . ARG A 1 268 ? -0.570 -22.002 21.690 1.00 62.97 268 ARG A N 1
ATOM 2018 C CA . ARG A 1 268 ? -0.864 -23.448 21.738 1.00 62.97 268 ARG A CA 1
ATOM 2019 C C . ARG A 1 268 ? -0.059 -24.168 20.657 1.00 62.97 268 ARG A C 1
ATOM 2021 O O . ARG A 1 268 ? 0.170 -23.595 19.599 1.00 62.97 268 ARG A O 1
ATOM 2028 N N . ASP A 1 269 ? 0.268 -25.436 20.899 1.00 59.62 269 ASP A N 1
ATOM 2029 C CA . ASP A 1 269 ? 0.996 -26.275 19.932 1.00 59.62 269 ASP A CA 1
ATOM 2030 C C . ASP A 1 269 ? 0.142 -26.683 18.722 1.00 59.62 269 ASP A C 1
ATOM 2032 O O . ASP A 1 269 ? 0.667 -26.927 17.639 1.00 59.62 269 ASP A O 1
ATOM 2036 N N . LYS A 1 270 ? -1.185 -26.784 18.896 1.00 71.06 270 LYS A N 1
ATOM 2037 C CA . LYS A 1 270 ? -2.143 -27.110 17.827 1.00 71.06 270 LYS A CA 1
ATOM 2038 C C . LYS A 1 270 ? -3.438 -26.298 17.973 1.00 71.06 270 LYS A C 1
ATOM 2040 O O . LYS A 1 270 ? -3.889 -26.103 19.110 1.00 71.06 270 LYS A O 1
ATOM 2045 N N . PRO A 1 271 ? -4.047 -25.854 16.855 1.00 79.62 271 PRO A N 1
ATOM 2046 C CA . PRO A 1 271 ? -5.314 -25.130 16.871 1.00 79.62 271 PRO A CA 1
ATOM 2047 C C . PRO A 1 271 ? -6.458 -26.016 17.371 1.00 79.62 271 PRO A C 1
ATOM 2049 O O . PRO A 1 271 ? -6.449 -27.238 17.210 1.00 79.62 271 PRO A O 1
ATOM 2052 N N . ASP A 1 272 ? -7.464 -25.390 17.978 1.00 83.00 272 ASP A N 1
ATOM 2053 C CA . ASP A 1 272 ? -8.662 -26.090 18.426 1.00 83.00 272 ASP A CA 1
ATOM 2054 C C . ASP A 1 272 ? -9.508 -26.539 17.217 1.00 83.00 272 ASP A C 1
ATOM 2056 O O . ASP A 1 272 ? -9.845 -25.708 16.364 1.00 83.00 272 ASP A O 1
ATOM 2060 N N . PRO A 1 273 ? -9.890 -27.824 17.110 1.00 83.69 273 PRO A N 1
ATOM 2061 C CA . PRO A 1 273 ? -10.627 -28.316 15.947 1.00 83.69 273 PRO A CA 1
ATOM 2062 C C . PRO A 1 273 ? -12.020 -27.685 15.821 1.00 83.69 273 PRO A C 1
ATOM 2064 O O . PRO A 1 273 ? -12.546 -27.586 14.713 1.00 83.69 273 PRO A O 1
ATOM 2067 N N . ALA A 1 274 ? -12.616 -27.228 16.928 1.00 83.75 274 ALA A N 1
ATOM 2068 C CA . ALA A 1 274 ? -13.947 -26.645 16.927 1.00 83.75 274 ALA A CA 1
ATOM 2069 C C . ALA A 1 274 ? -13.926 -25.131 16.720 1.00 83.75 274 ALA A C 1
ATOM 2071 O O . ALA A 1 274 ? -14.800 -24.638 16.016 1.00 83.75 274 ALA A O 1
ATOM 2072 N N . THR A 1 275 ? -12.991 -24.389 17.320 1.00 83.38 275 THR A N 1
ATOM 2073 C CA . THR A 1 275 ? -13.016 -22.910 17.291 1.00 83.38 275 THR A CA 1
ATOM 2074 C C . THR A 1 275 ? -11.700 -22.239 16.937 1.00 83.38 275 THR A C 1
ATOM 2076 O O . THR A 1 275 ? -11.620 -21.026 17.063 1.00 83.38 275 THR A O 1
ATOM 2079 N N . PHE A 1 276 ? -10.679 -22.978 16.496 1.00 82.38 276 PHE A N 1
ATOM 2080 C CA . PHE A 1 276 ? -9.315 -22.490 16.231 1.00 82.38 276 PHE A CA 1
ATOM 2081 C C . PHE A 1 276 ? -8.572 -22.020 17.501 1.00 82.38 276 PHE A C 1
ATOM 2083 O O . PHE A 1 276 ? -7.471 -22.491 17.786 1.00 82.38 276 PHE A O 1
ATOM 2090 N N . ILE A 1 277 ? -9.225 -21.212 18.335 1.00 83.81 277 ILE A N 1
ATOM 2091 C CA . ILE A 1 277 ? -8.831 -20.831 19.693 1.00 83.81 277 ILE A CA 1
ATOM 2092 C C . ILE A 1 277 ? -9.570 -21.666 20.752 1.00 83.81 277 ILE A C 1
ATOM 2094 O O . ILE A 1 277 ? -10.660 -22.190 20.519 1.00 83.81 277 ILE A O 1
ATOM 2098 N N . GLY A 1 278 ? -8.972 -21.810 21.937 1.00 83.75 278 GLY A N 1
ATOM 2099 C CA . GLY A 1 278 ? -9.534 -22.597 23.043 1.00 83.75 278 GLY A CA 1
ATOM 2100 C C . GLY A 1 278 ? -10.773 -21.964 23.687 1.00 83.75 278 GLY A C 1
ATOM 2101 O O . GLY A 1 278 ? -10.928 -20.745 23.689 1.00 83.75 278 GLY A O 1
ATOM 2102 N N . SER A 1 279 ? -11.626 -22.788 24.303 1.00 82.94 279 SER A N 1
ATOM 2103 C CA . SER A 1 279 ? -12.916 -22.379 24.889 1.00 82.94 279 SER A CA 1
ATOM 2104 C C . SER A 1 279 ? -12.830 -21.199 25.865 1.00 82.94 279 SER A C 1
ATOM 2106 O O . SER A 1 279 ? -13.662 -20.299 25.789 1.00 82.94 279 SER A O 1
ATOM 2108 N N . GLY A 1 280 ? -11.808 -21.157 26.728 1.00 82.44 280 GLY A N 1
ATOM 2109 C CA . GLY A 1 280 ? -11.581 -20.026 27.636 1.00 82.44 280 GLY A CA 1
ATOM 2110 C C . GLY A 1 280 ? -11.349 -18.707 26.891 1.00 82.44 280 GLY A C 1
ATOM 2111 O O . GLY A 1 280 ? -11.962 -17.696 27.224 1.00 82.44 280 GLY A O 1
ATOM 2112 N N . LYS A 1 281 ? -10.551 -18.742 25.816 1.00 81.44 281 LYS A N 1
ATOM 2113 C CA . LYS A 1 281 ? -10.262 -17.570 24.978 1.00 81.44 281 LYS A CA 1
ATOM 2114 C C . LYS A 1 281 ? -11.475 -17.147 24.150 1.00 81.44 281 LYS A C 1
ATOM 2116 O O . LYS A 1 281 ? -11.666 -15.962 23.927 1.00 81.44 281 LYS A O 1
ATOM 2121 N N . VAL A 1 282 ? -12.329 -18.090 23.742 1.00 86.31 282 VAL A N 1
ATOM 2122 C CA . VAL A 1 282 ? -13.602 -17.761 23.077 1.00 86.31 282 VAL A CA 1
ATOM 2123 C C . VAL A 1 282 ? -14.541 -17.004 24.018 1.00 86.31 282 VAL A C 1
ATOM 2125 O O . VAL A 1 282 ? -15.174 -16.038 23.600 1.00 86.31 282 VAL A O 1
ATOM 2128 N N . SER A 1 283 ? -14.634 -17.419 25.283 1.00 84.50 283 SER A N 1
ATOM 2129 C CA . SER A 1 283 ? -15.433 -16.703 26.284 1.00 84.50 283 SER A CA 1
ATOM 2130 C C . SER A 1 283 ? -14.883 -15.301 26.549 1.00 84.50 283 SER A C 1
ATOM 2132 O O . SER A 1 283 ? -15.656 -14.353 26.634 1.00 84.50 283 SER A O 1
ATOM 2134 N N . GLU A 1 284 ? -13.559 -15.163 26.625 1.00 80.94 284 GLU A N 1
ATOM 2135 C CA . GLU A 1 284 ? -12.879 -13.870 26.758 1.00 80.94 284 GLU A CA 1
ATOM 2136 C C . GLU A 1 284 ? -13.147 -12.964 25.548 1.00 80.94 284 GLU A C 1
ATOM 2138 O O . GLU A 1 284 ? -13.618 -11.844 25.719 1.00 80.94 284 GLU A O 1
ATOM 2143 N N . LEU A 1 285 ? -12.961 -13.483 24.330 1.00 81.94 285 LEU A N 1
ATOM 2144 C CA . LEU A 1 285 ? -13.256 -12.789 23.075 1.00 81.94 285 LEU A CA 1
ATOM 2145 C C . LEU A 1 285 ? -14.716 -12.330 23.013 1.00 81.94 285 LEU A C 1
ATOM 2147 O O . LEU A 1 285 ? -14.994 -11.207 22.613 1.00 81.94 285 LEU A O 1
ATOM 2151 N N . LYS A 1 286 ? -15.660 -13.174 23.438 1.00 84.94 286 LYS A N 1
ATOM 2152 C CA . LYS A 1 286 ? -17.080 -12.813 23.495 1.00 84.94 286 LYS A CA 1
ATOM 2153 C C . LYS A 1 286 ? -17.340 -11.659 24.465 1.00 84.94 286 LYS A C 1
ATOM 2155 O O . LYS A 1 286 ? -18.119 -10.764 24.144 1.00 84.94 286 LYS A O 1
ATOM 2160 N N . SER A 1 287 ? -16.724 -11.692 25.645 1.00 80.25 287 SER A N 1
ATOM 2161 C CA . SER A 1 287 ? -16.843 -10.612 26.628 1.00 80.25 287 SER A CA 1
ATOM 2162 C C . SER A 1 287 ? -16.279 -9.306 26.078 1.00 80.25 287 SER A C 1
ATOM 2164 O O . SER A 1 287 ? -16.955 -8.288 26.170 1.00 80.25 287 SER A O 1
ATOM 2166 N N . ILE A 1 288 ? -15.115 -9.374 25.430 1.00 76.56 288 ILE A N 1
ATOM 2167 C CA . ILE A 1 288 ? -14.448 -8.251 24.763 1.00 76.56 288 ILE A CA 1
ATOM 2168 C C . ILE A 1 288 ? -15.314 -7.658 23.659 1.00 76.56 288 ILE A C 1
ATOM 2170 O O . ILE A 1 288 ? -15.550 -6.457 23.637 1.00 76.56 288 ILE A O 1
ATOM 2174 N N . VAL A 1 289 ? -15.858 -8.486 22.770 1.00 79.19 289 VAL A N 1
ATOM 2175 C CA . VAL A 1 289 ? -16.746 -8.019 21.698 1.00 79.19 289 VAL A CA 1
ATOM 2176 C C . VAL A 1 289 ? -17.977 -7.321 22.272 1.00 79.19 289 VAL A C 1
ATOM 2178 O O . VAL A 1 289 ? -18.386 -6.272 21.781 1.00 79.19 289 VAL A O 1
ATOM 2181 N N . LYS A 1 290 ? -18.541 -7.858 23.359 1.00 79.31 290 LYS A N 1
ATOM 2182 C CA . LYS A 1 290 ? -19.690 -7.251 24.032 1.00 79.31 290 LYS A CA 1
ATOM 2183 C C . LYS A 1 290 ? -19.344 -5.928 24.726 1.00 79.31 290 LYS A C 1
ATOM 2185 O O . LYS A 1 290 ? -20.192 -5.042 24.741 1.00 79.31 290 LYS A O 1
ATOM 2190 N N . SER A 1 291 ? -18.157 -5.799 25.321 1.00 71.31 291 SER A N 1
ATOM 2191 C CA . SER A 1 291 ? -17.741 -4.580 26.027 1.00 71.31 291 SER A CA 1
ATOM 2192 C C . SER A 1 291 ? -17.266 -3.477 25.084 1.00 71.31 291 SER A C 1
ATOM 2194 O O . SER A 1 291 ? -17.545 -2.312 25.338 1.00 71.31 291 SER A O 1
ATOM 2196 N N . THR A 1 292 ? -16.576 -3.841 24.003 1.00 69.62 292 THR A N 1
ATOM 2197 C CA . THR A 1 292 ? -16.036 -2.903 23.000 1.00 69.62 292 THR A CA 1
ATOM 2198 C C . THR A 1 292 ? -17.059 -2.507 21.938 1.00 69.62 292 THR A C 1
ATOM 2200 O O . THR A 1 292 ? -16.883 -1.497 21.265 1.00 69.62 292 THR A O 1
ATOM 2203 N N . GLY A 1 293 ? -18.121 -3.297 21.752 1.00 72.12 293 GLY A N 1
ATOM 2204 C CA . GLY A 1 293 ? -19.084 -3.092 20.669 1.00 72.12 293 GLY A CA 1
ATOM 2205 C C . GLY A 1 293 ? -18.534 -3.441 19.281 1.00 72.12 293 GLY A C 1
ATOM 2206 O O . GLY A 1 293 ? -19.087 -2.994 18.280 1.00 72.12 293 GLY A O 1
ATOM 2207 N N . ALA A 1 294 ? -17.450 -4.220 19.202 1.00 68.06 294 ALA A N 1
ATOM 2208 C CA . ALA A 1 294 ? -16.855 -4.640 17.938 1.00 68.06 294 ALA A CA 1
ATOM 2209 C C . ALA A 1 294 ? -17.861 -5.396 17.049 1.00 68.06 294 ALA A C 1
ATOM 2211 O O . ALA A 1 294 ? -18.472 -6.366 17.480 1.00 68.06 294 ALA A O 1
ATOM 2212 N N . ASP A 1 295 ? -17.984 -5.001 15.782 1.00 73.12 295 ASP A N 1
ATOM 2213 C CA . ASP A 1 295 ? -18.883 -5.621 14.793 1.00 73.12 295 ASP A CA 1
ATOM 2214 C C . ASP A 1 295 ? -18.250 -6.797 14.022 1.00 73.12 295 ASP A C 1
ATOM 2216 O O . ASP A 1 295 ? -18.941 -7.592 13.378 1.00 73.12 295 ASP A O 1
ATOM 2220 N N . THR A 1 296 ? -16.923 -6.907 14.101 1.00 73.19 296 THR A N 1
ATOM 2221 C CA . THR A 1 296 ? -16.106 -7.842 13.325 1.00 73.19 296 THR A CA 1
ATOM 2222 C C . THR A 1 296 ? -14.900 -8.296 14.138 1.00 73.19 296 THR A C 1
ATOM 2224 O O . THR A 1 296 ? -14.210 -7.472 14.742 1.00 73.19 296 THR A O 1
ATOM 2227 N N . VAL A 1 297 ? -14.600 -9.593 14.105 1.00 78.25 297 VAL A N 1
ATOM 2228 C CA . VAL A 1 297 ? -13.373 -10.192 14.643 1.00 78.25 297 VAL A CA 1
ATOM 2229 C C . VAL A 1 297 ? -12.494 -10.645 13.486 1.00 78.25 297 VAL A C 1
ATOM 2231 O O . VAL A 1 297 ? -12.939 -11.424 12.647 1.00 78.25 297 VAL A O 1
ATOM 2234 N N . VAL A 1 298 ? -11.240 -10.195 13.465 1.00 76.81 298 VAL A N 1
ATOM 2235 C CA . VAL A 1 298 ? -10.232 -10.660 12.503 1.00 76.81 298 VAL A CA 1
ATOM 2236 C C . VAL A 1 298 ? -9.372 -11.727 13.170 1.00 76.81 298 VAL A C 1
ATOM 2238 O O . VAL A 1 298 ? -8.843 -11.510 14.260 1.00 76.81 298 VAL A O 1
ATOM 2241 N N . CYS A 1 299 ? -9.245 -12.889 12.536 1.00 80.31 299 CYS A N 1
ATOM 2242 C CA . CYS A 1 299 ? -8.419 -13.985 13.017 1.00 80.31 299 CYS A CA 1
ATOM 2243 C C . CYS A 1 299 ? -7.191 -14.157 12.121 1.00 80.31 299 CYS A C 1
ATOM 2245 O O . CYS A 1 299 ? -7.321 -14.402 10.921 1.00 80.31 299 CYS A O 1
ATOM 2247 N N . ASP A 1 300 ? -6.001 -14.064 12.717 1.00 74.19 300 ASP A N 1
ATOM 2248 C CA . ASP A 1 300 ? -4.736 -14.257 12.009 1.00 74.19 300 ASP A CA 1
ATOM 2249 C C . ASP A 1 300 ? -4.404 -15.751 11.827 1.00 74.19 300 ASP A C 1
ATOM 2251 O O . ASP A 1 300 ? -3.520 -16.318 12.467 1.00 74.19 300 ASP A O 1
ATOM 2255 N N . GLY A 1 301 ? -5.186 -16.414 10.978 1.00 76.62 301 GLY A N 1
ATOM 2256 C CA . GLY A 1 301 ? -5.059 -17.826 10.632 1.00 76.62 301 GLY A CA 1
ATOM 2257 C C . GLY A 1 301 ? -6.096 -18.237 9.589 1.00 76.62 301 GLY A C 1
ATOM 2258 O O . GLY A 1 301 ? -7.009 -17.472 9.286 1.00 76.62 301 GLY A O 1
ATOM 2259 N N . GLU A 1 302 ? -5.959 -19.436 9.024 1.00 78.88 302 GLU A N 1
ATOM 2260 C CA . GLU A 1 302 ? -6.950 -20.003 8.101 1.00 78.88 302 GLU A CA 1
ATOM 2261 C C . GLU A 1 302 ? -7.986 -20.817 8.878 1.00 78.88 302 GLU A C 1
ATOM 2263 O O . GLU A 1 302 ? -7.639 -21.761 9.595 1.00 78.88 302 GLU A O 1
ATOM 2268 N N . LEU A 1 303 ? -9.267 -20.461 8.744 1.00 84.62 303 LEU A N 1
ATOM 2269 C CA . LEU A 1 303 ? -10.342 -21.130 9.467 1.00 84.62 303 LEU A CA 1
ATOM 2270 C C . LEU A 1 303 ? -11.096 -22.091 8.551 1.00 84.62 303 LEU A C 1
ATOM 2272 O O . LEU A 1 303 ? -11.571 -21.744 7.462 1.00 84.62 303 LEU A O 1
ATOM 2276 N N . SER A 1 304 ? -11.300 -23.315 9.041 1.00 85.19 304 SER A N 1
ATOM 2277 C CA . SER A 1 304 ? -12.235 -24.240 8.403 1.00 85.19 304 SER A CA 1
ATOM 2278 C C . SER A 1 304 ? -13.670 -23.687 8.462 1.00 85.19 304 SER A C 1
ATOM 2280 O O . SER A 1 304 ? -14.028 -22.978 9.411 1.00 85.19 304 SER A O 1
ATOM 2282 N N . PRO A 1 305 ? -14.555 -24.061 7.517 1.00 83.50 305 PRO A N 1
ATOM 2283 C CA . PRO A 1 305 ? -15.958 -23.643 7.547 1.00 83.50 305 PRO A CA 1
ATOM 2284 C C . PRO A 1 305 ? -16.692 -24.006 8.847 1.00 83.50 305 PRO A C 1
ATOM 2286 O O . PRO A 1 305 ? -17.684 -23.372 9.196 1.00 83.50 305 PRO A O 1
ATOM 2289 N N . SER A 1 306 ? -16.265 -25.051 9.564 1.00 84.06 306 SER A N 1
ATOM 2290 C CA . SER A 1 306 ? -16.793 -25.388 10.893 1.00 84.06 306 SER A CA 1
ATOM 2291 C C . SER A 1 306 ? -16.273 -24.453 11.982 1.00 84.06 306 SER A C 1
ATOM 2293 O O . SER A 1 306 ? -17.075 -23.994 12.789 1.00 84.06 306 SER A O 1
ATOM 2295 N N . GLN A 1 307 ? -14.973 -24.142 11.993 1.00 88.38 307 GLN A N 1
ATOM 2296 C CA . GLN A 1 307 ? -14.380 -23.246 12.993 1.00 88.38 307 GLN A CA 1
ATOM 2297 C C . GLN A 1 307 ? -14.944 -21.834 12.905 1.00 88.38 307 GLN A C 1
ATOM 2299 O O . GLN A 1 307 ? -15.321 -21.270 13.930 1.00 88.38 307 GLN A O 1
ATOM 2304 N N . LEU A 1 308 ? -15.050 -21.300 11.686 1.00 85.38 308 LEU A N 1
ATOM 2305 C CA . LEU A 1 308 ? -15.588 -19.965 11.440 1.00 85.38 308 LEU A CA 1
ATOM 2306 C C . LEU A 1 308 ? -17.027 -19.854 11.961 1.00 85.38 308 LEU A C 1
ATOM 2308 O O . LEU A 1 308 ? -17.311 -18.988 12.781 1.00 85.38 308 LEU A O 1
ATOM 2312 N N . ARG A 1 309 ? -17.893 -20.818 11.612 1.00 81.25 309 ARG A N 1
ATOM 2313 C CA . ARG A 1 309 ? -19.277 -20.877 12.115 1.00 81.25 309 ARG A CA 1
ATOM 2314 C C . ARG A 1 309 ? -19.349 -20.985 13.633 1.00 81.25 309 ARG A C 1
ATOM 2316 O O . ARG A 1 309 ? -20.058 -20.220 14.269 1.00 81.25 309 ARG A O 1
ATOM 2323 N N . ASN A 1 310 ? -18.591 -21.904 14.226 1.00 85.62 310 ASN A N 1
ATOM 2324 C CA . ASN A 1 310 ? -18.608 -22.098 15.674 1.00 85.62 310 ASN A CA 1
ATOM 2325 C C . ASN A 1 310 ? -18.129 -20.853 16.437 1.00 85.62 310 ASN A C 1
ATOM 2327 O O . ASN A 1 310 ? -18.580 -20.615 17.558 1.00 85.62 310 ASN A O 1
ATOM 2331 N N . LEU A 1 311 ? -17.198 -20.079 15.870 1.00 85.88 311 LEU A N 1
ATOM 2332 C CA . LEU A 1 311 ? -16.775 -18.802 16.438 1.00 85.88 311 LEU A CA 1
ATOM 2333 C C . LEU A 1 311 ? -17.845 -17.723 16.263 1.00 85.88 311 LEU A C 1
ATOM 2335 O O . LEU A 1 311 ? -18.205 -17.098 17.257 1.00 85.88 311 LEU A O 1
ATOM 2339 N N . GLU A 1 312 ? -18.402 -17.548 15.062 1.00 84.19 312 GLU A N 1
ATOM 2340 C CA . GLU A 1 312 ? -19.504 -16.604 14.810 1.00 84.19 312 GLU A CA 1
ATOM 2341 C C . GLU A 1 312 ? -20.703 -16.890 15.727 1.00 84.19 312 GLU A C 1
ATOM 2343 O O . GLU A 1 312 ? -21.249 -15.986 16.360 1.00 84.19 312 GLU A O 1
ATOM 2348 N N . ASP A 1 313 ? -21.051 -18.163 15.917 1.00 83.31 313 ASP A N 1
ATOM 2349 C CA . ASP A 1 313 ? -22.134 -18.586 16.801 1.00 83.31 313 ASP A CA 1
ATOM 2350 C C . ASP A 1 313 ? -21.868 -18.276 18.273 1.00 83.31 313 ASP A C 1
ATOM 2352 O O . ASP A 1 313 ? -22.808 -18.004 19.029 1.00 83.31 313 ASP A O 1
ATOM 2356 N N . LYS A 1 314 ? -20.612 -18.323 18.715 1.00 86.31 314 LYS A N 1
ATOM 2357 C CA . LYS A 1 314 ? -20.258 -18.056 20.113 1.00 86.31 314 LYS A CA 1
ATOM 2358 C C . LYS A 1 314 ? -20.111 -16.564 20.387 1.00 86.31 314 LYS A C 1
ATOM 2360 O O . LYS A 1 314 ? -20.605 -16.104 21.420 1.00 86.31 314 LYS A O 1
ATOM 2365 N N . VAL A 1 315 ? -19.465 -15.836 19.478 1.00 84.56 315 VAL A N 1
ATOM 2366 C CA . VAL A 1 315 ? -19.102 -14.419 19.629 1.00 84.56 315 VAL A CA 1
ATOM 2367 C C . VAL A 1 315 ? -20.227 -13.484 19.159 1.00 84.56 315 VAL A C 1
ATOM 2369 O O . VAL A 1 315 ? -20.362 -12.393 19.698 1.00 84.56 315 VAL A O 1
ATOM 2372 N N . LYS A 1 316 ? -21.113 -13.952 18.266 1.00 81.31 316 LYS A N 1
ATOM 2373 C CA . LYS A 1 316 ? -22.291 -13.239 17.728 1.00 81.31 316 LYS A CA 1
ATOM 2374 C C . LYS A 1 316 ? -21.988 -12.041 16.822 1.00 81.31 316 LYS A C 1
ATOM 2376 O O . LYS A 1 316 ? -22.869 -11.216 16.605 1.00 81.31 316 LYS A O 1
ATOM 2381 N N . VAL A 1 317 ? -20.785 -11.978 16.263 1.00 80.00 317 VAL A N 1
ATOM 2382 C CA . VAL A 1 317 ? -20.355 -10.950 15.302 1.00 80.00 317 VAL A CA 1
ATOM 2383 C C . VAL A 1 317 ? -19.617 -11.608 14.141 1.00 80.00 317 VAL A C 1
ATOM 2385 O O . VAL A 1 317 ? -19.247 -12.780 14.245 1.00 80.00 317 VAL A O 1
ATOM 2388 N N . LYS A 1 318 ? -19.419 -10.879 13.037 1.00 77.75 318 LYS A N 1
ATOM 2389 C CA . LYS A 1 318 ? -18.769 -11.416 11.833 1.00 77.75 318 LYS A CA 1
ATOM 2390 C C . LYS A 1 318 ? -17.335 -11.838 12.156 1.00 77.75 318 LYS A C 1
ATOM 2392 O O . LYS A 1 318 ? -16.601 -11.068 12.773 1.00 77.75 318 LYS A O 1
ATOM 2397 N N . VAL A 1 319 ? -16.916 -13.025 11.719 1.00 82.56 319 VAL A N 1
ATOM 2398 C CA . VAL A 1 319 ? -15.521 -13.473 11.862 1.00 82.56 319 VAL A CA 1
ATOM 2399 C C . VAL A 1 319 ? -14.875 -13.526 10.483 1.00 82.56 319 VAL A C 1
ATOM 2401 O O . VAL A 1 319 ? -15.364 -14.197 9.578 1.00 82.56 319 VAL A O 1
ATOM 2404 N N . VAL A 1 320 ? -13.771 -12.805 10.324 1.00 80.31 320 VAL A N 1
ATOM 2405 C CA . VAL A 1 320 ? -12.979 -12.739 9.093 1.00 80.31 320 VAL A CA 1
ATOM 2406 C C . VAL A 1 320 ? -11.648 -13.430 9.358 1.00 80.31 320 VAL A C 1
ATOM 2408 O O . VAL A 1 320 ? -10.956 -13.097 10.316 1.00 80.31 320 VAL A O 1
ATOM 2411 N N . ASP A 1 321 ? -11.304 -14.421 8.543 1.00 84.00 321 ASP A N 1
ATOM 2412 C CA . ASP A 1 321 ? -10.016 -15.110 8.618 1.00 84.00 321 ASP A CA 1
ATOM 2413 C C . ASP A 1 321 ? -8.968 -14.443 7.711 1.00 84.00 321 ASP A C 1
ATOM 2415 O O . ASP A 1 321 ? -9.272 -13.503 6.966 1.00 84.00 321 ASP A O 1
ATOM 2419 N N . ARG A 1 322 ? -7.719 -14.922 7.762 1.00 81.25 322 ARG A N 1
ATOM 2420 C CA . ARG A 1 322 ? -6.630 -14.358 6.949 1.00 81.25 322 ARG A CA 1
ATOM 2421 C C . ARG A 1 322 ? -6.948 -14.418 5.449 1.00 81.25 322 ARG A C 1
ATOM 2423 O O . ARG A 1 322 ? -6.661 -13.468 4.726 1.00 81.25 322 ARG A O 1
ATOM 2430 N N . THR A 1 323 ? -7.558 -15.505 4.977 1.00 78.94 323 THR A N 1
ATOM 2431 C CA . THR A 1 323 ? -7.908 -15.690 3.561 1.00 78.94 323 THR A CA 1
ATOM 2432 C C . THR A 1 323 ? -8.935 -14.664 3.087 1.00 78.94 323 THR A C 1
ATOM 2434 O O . THR A 1 323 ? -8.728 -14.027 2.056 1.00 78.94 323 THR A O 1
ATOM 2437 N N . ALA A 1 324 ? -10.022 -14.479 3.836 1.00 79.44 324 ALA A N 1
ATOM 2438 C CA . ALA A 1 324 ? -11.063 -13.511 3.515 1.00 79.44 324 ALA A CA 1
ATOM 2439 C C . ALA A 1 324 ? -10.519 -12.075 3.518 1.00 79.44 324 ALA A C 1
ATOM 2441 O O . ALA A 1 324 ? -10.813 -11.315 2.599 1.00 79.44 324 ALA A O 1
ATOM 2442 N N . LEU A 1 325 ? -9.665 -11.733 4.490 1.00 79.19 325 LEU A N 1
ATOM 2443 C CA . LEU A 1 325 ? -9.025 -10.419 4.548 1.00 79.19 325 LEU A CA 1
ATOM 2444 C C . LEU A 1 325 ? -8.148 -10.154 3.315 1.00 79.19 325 LEU A C 1
ATOM 2446 O O . LEU A 1 325 ? -8.232 -9.085 2.719 1.00 79.19 325 LEU A O 1
ATOM 2450 N N . ILE A 1 326 ? -7.337 -11.133 2.900 1.00 77.44 326 ILE A N 1
ATOM 2451 C CA . ILE A 1 326 ? -6.505 -11.027 1.691 1.00 77.44 326 ILE A CA 1
ATOM 2452 C C . ILE A 1 326 ? -7.373 -10.807 0.443 1.00 77.44 326 ILE A C 1
ATOM 2454 O O . ILE A 1 326 ? -7.065 -9.938 -0.371 1.00 77.44 326 ILE A O 1
ATOM 2458 N N . LEU A 1 327 ? -8.467 -11.562 0.296 1.00 78.25 327 LEU A N 1
ATOM 2459 C CA . LEU A 1 327 ? -9.395 -11.407 -0.830 1.00 78.25 327 LEU A CA 1
ATOM 2460 C C . LEU A 1 327 ? -10.043 -10.019 -0.861 1.00 78.25 327 LEU A C 1
ATOM 2462 O O . LEU A 1 327 ? -10.168 -9.434 -1.936 1.00 78.25 327 LEU A O 1
ATOM 2466 N N . ASP A 1 328 ? -10.416 -9.479 0.299 1.00 76.88 328 ASP A N 1
ATOM 2467 C CA . ASP A 1 328 ? -10.989 -8.136 0.404 1.00 76.88 328 ASP A CA 1
ATOM 2468 C C . ASP A 1 328 ? -9.960 -7.053 0.049 1.00 76.88 328 ASP A C 1
ATOM 2470 O O . ASP A 1 328 ? -10.289 -6.110 -0.674 1.00 76.88 328 ASP A O 1
ATOM 2474 N N . ILE A 1 329 ? -8.697 -7.212 0.464 1.00 72.69 329 ILE A N 1
ATOM 2475 C CA . ILE A 1 329 ? -7.611 -6.308 0.055 1.00 72.69 329 ILE A CA 1
ATOM 2476 C C . ILE A 1 329 ? -7.399 -6.384 -1.463 1.00 72.69 329 ILE A C 1
ATOM 2478 O O . ILE A 1 329 ? -7.264 -5.349 -2.118 1.00 72.69 329 ILE A O 1
ATOM 2482 N N . PHE A 1 330 ? -7.413 -7.579 -2.059 1.00 74.12 330 PHE A N 1
ATOM 2483 C CA . PHE A 1 330 ? -7.306 -7.716 -3.512 1.00 74.12 330 PHE A CA 1
ATOM 2484 C C . PHE A 1 330 ? -8.479 -7.075 -4.255 1.00 74.12 330 PHE A C 1
ATOM 2486 O O . PHE A 1 330 ? -8.267 -6.447 -5.291 1.00 74.12 330 PHE A O 1
ATOM 2493 N N . ALA A 1 331 ? -9.697 -7.168 -3.719 1.00 74.31 331 ALA A N 1
ATOM 2494 C CA . ALA A 1 331 ? -10.873 -6.545 -4.321 1.00 74.31 331 ALA A CA 1
ATOM 2495 C C . ALA A 1 331 ? -10.743 -5.019 -4.386 1.00 74.31 331 ALA A C 1
ATOM 2497 O O . ALA A 1 331 ? -11.162 -4.411 -5.370 1.00 74.31 331 ALA A O 1
ATOM 2498 N N . GLN A 1 332 ? -10.120 -4.408 -3.374 1.00 73.62 332 GLN A N 1
ATOM 2499 C CA . GLN A 1 332 ? -9.857 -2.968 -3.344 1.00 73.62 332 GLN A CA 1
ATOM 2500 C C . GLN A 1 332 ? -8.794 -2.540 -4.370 1.00 73.62 332 GLN A C 1
ATOM 2502 O O . GLN A 1 332 ? -8.891 -1.451 -4.933 1.00 73.62 332 GLN A O 1
ATOM 2507 N N . HIS A 1 333 ? -7.811 -3.398 -4.653 1.00 69.31 333 HIS A N 1
ATOM 2508 C CA . HIS A 1 333 ? -6.717 -3.098 -5.585 1.00 69.31 333 HIS A CA 1
ATOM 2509 C C . HIS A 1 333 ? -6.993 -3.515 -7.041 1.00 69.31 333 HIS A C 1
ATOM 2511 O O . HIS A 1 333 ? -6.294 -3.063 -7.949 1.00 69.31 333 HIS A O 1
ATOM 2517 N N . ALA A 1 334 ? -8.013 -4.339 -7.297 1.00 71.88 334 ALA A N 1
ATOM 2518 C CA . ALA A 1 334 ? -8.368 -4.807 -8.635 1.00 71.88 334 ALA A CA 1
ATOM 2519 C C . ALA A 1 334 ? -8.933 -3.682 -9.519 1.00 71.88 334 ALA A C 1
ATOM 2521 O O . ALA A 1 334 ? -10.089 -3.265 -9.377 1.00 71.88 334 ALA A O 1
ATOM 2522 N N . LYS A 1 335 ? -8.144 -3.212 -10.493 1.00 76.25 335 LYS A N 1
ATOM 2523 C CA . LYS A 1 335 ? -8.565 -2.158 -11.433 1.00 76.25 335 LYS A CA 1
ATOM 2524 C C . LYS A 1 335 ? -9.021 -2.736 -12.767 1.00 76.25 335 LYS A C 1
ATOM 2526 O O . LYS A 1 335 ? -10.054 -2.297 -13.288 1.00 76.25 335 LYS A O 1
ATOM 2531 N N . SER A 1 336 ? -8.299 -3.718 -13.306 1.00 76.88 336 SER A N 1
ATOM 2532 C CA . SER A 1 336 ? -8.631 -4.325 -14.595 1.00 76.88 336 SER A CA 1
ATOM 2533 C C . SER A 1 336 ? -9.910 -5.172 -14.542 1.00 76.88 336 SER A C 1
ATOM 2535 O O . SER A 1 336 ? -10.334 -5.655 -13.490 1.00 76.88 336 SER A O 1
ATOM 2537 N N . LYS A 1 337 ? -10.547 -5.370 -15.706 1.00 82.06 337 LYS A N 1
ATOM 2538 C CA . LYS A 1 337 ? -11.716 -6.261 -15.823 1.00 82.06 337 LYS A CA 1
ATOM 2539 C C . LYS A 1 337 ? -11.371 -7.698 -15.437 1.00 82.06 337 LYS A C 1
ATOM 2541 O O . LYS A 1 337 ? -12.184 -8.371 -14.814 1.00 82.06 337 LYS A O 1
ATOM 2546 N N . GLU A 1 338 ? -10.171 -8.144 -15.790 1.00 79.25 338 GLU A N 1
ATOM 2547 C CA . GLU A 1 338 ? -9.718 -9.497 -15.506 1.00 79.25 338 GLU A CA 1
ATOM 2548 C C . GLU A 1 338 ? -9.403 -9.691 -14.022 1.00 79.25 338 GLU A C 1
ATOM 2550 O O . GLU A 1 338 ? -9.920 -10.625 -13.417 1.00 79.25 338 GLU A O 1
ATOM 2555 N N . GLY A 1 339 ? -8.651 -8.768 -13.415 1.00 78.31 339 GLY A N 1
ATOM 2556 C CA . GLY A 1 339 ? -8.352 -8.796 -11.986 1.00 78.31 339 GLY A CA 1
ATOM 2557 C C . GLY A 1 339 ? -9.627 -8.776 -11.142 1.00 78.31 339 GLY A C 1
ATOM 2558 O O . GLY A 1 339 ? -9.767 -9.571 -10.216 1.00 78.31 339 GLY A O 1
ATOM 2559 N N . LYS A 1 340 ? -10.621 -7.952 -11.512 1.00 83.75 340 LYS A N 1
ATOM 2560 C CA . LYS A 1 340 ? -11.940 -7.947 -10.852 1.00 83.75 340 LYS A CA 1
ATOM 2561 C C . LYS A 1 340 ? -12.654 -9.294 -10.972 1.00 83.75 340 LYS A C 1
ATOM 2563 O O . LYS A 1 340 ? -13.163 -9.792 -9.972 1.00 83.75 340 LYS A O 1
ATOM 2568 N N . ALA A 1 341 ? -12.664 -9.899 -12.162 1.00 85.06 341 ALA A N 1
ATOM 2569 C CA . ALA A 1 341 ? -13.301 -11.197 -12.388 1.00 85.06 341 ALA A CA 1
ATOM 2570 C C . ALA A 1 341 ? -12.617 -12.331 -11.601 1.00 85.06 341 ALA A C 1
ATOM 2572 O O . ALA A 1 341 ? -13.297 -13.204 -11.060 1.00 85.06 341 ALA A O 1
ATOM 2573 N N . GLN A 1 342 ? -11.285 -12.313 -11.502 1.00 81.75 342 GLN A N 1
ATOM 2574 C CA . GLN A 1 342 ? -10.508 -13.289 -10.731 1.00 81.75 342 GLN A CA 1
ATOM 2575 C C . GLN A 1 342 ? -10.752 -13.163 -9.229 1.00 81.75 342 GLN A C 1
ATOM 2577 O O . GLN A 1 342 ? -11.022 -14.169 -8.572 1.00 81.75 342 GLN A O 1
ATOM 2582 N N . VAL A 1 343 ? -10.718 -11.939 -8.688 1.00 82.75 343 VAL A N 1
ATOM 2583 C CA . VAL A 1 343 ? -11.011 -11.707 -7.267 1.00 82.75 343 VAL A CA 1
ATOM 2584 C C . VAL A 1 343 ? -12.439 -12.125 -6.938 1.00 82.75 343 VAL A C 1
ATOM 2586 O O . VAL A 1 343 ? -12.662 -12.816 -5.946 1.00 82.75 343 VAL A O 1
ATOM 2589 N N . GLU A 1 344 ? -13.403 -11.777 -7.791 1.00 85.31 344 GLU A N 1
ATOM 2590 C CA . GLU A 1 344 ? -14.798 -12.163 -7.593 1.00 85.31 344 GLU A CA 1
ATOM 2591 C C . GLU A 1 344 ? -14.974 -13.693 -7.634 1.00 85.31 344 GLU A C 1
ATOM 2593 O O . GLU A 1 344 ? -15.668 -14.267 -6.790 1.00 85.31 344 GLU A O 1
ATOM 2598 N N . LEU A 1 345 ? -14.295 -14.383 -8.559 1.00 86.88 345 LEU A N 1
ATOM 2599 C CA . LEU A 1 345 ? -14.280 -15.846 -8.619 1.00 86.88 345 LEU A CA 1
ATOM 2600 C C . LEU A 1 345 ? -13.670 -16.462 -7.349 1.00 86.88 345 LEU A C 1
ATOM 2602 O O . LEU A 1 345 ? -14.195 -17.457 -6.835 1.00 86.88 345 LEU A O 1
ATOM 2606 N N . ALA A 1 346 ? -12.586 -15.882 -6.834 1.00 83.88 346 ALA A N 1
ATOM 2607 C CA . ALA A 1 346 ? -11.924 -16.336 -5.617 1.00 83.88 346 ALA A CA 1
ATOM 2608 C C . ALA A 1 346 ? -12.812 -16.130 -4.376 1.00 83.88 346 ALA A C 1
ATOM 2610 O O . ALA A 1 346 ? -13.005 -17.065 -3.596 1.00 83.88 346 ALA A O 1
ATOM 2611 N N . GLN A 1 347 ? -13.447 -14.959 -4.242 1.00 83.81 347 GLN A N 1
ATOM 2612 C CA . GLN A 1 347 ? -14.425 -14.671 -3.187 1.00 83.81 347 GLN A CA 1
ATOM 2613 C C . GLN A 1 347 ? -15.601 -15.654 -3.227 1.00 83.81 347 GLN A C 1
ATOM 2615 O O . GLN A 1 347 ? -15.958 -16.229 -2.199 1.00 83.81 347 GLN A O 1
ATOM 2620 N N . MET A 1 348 ? -16.166 -15.931 -4.407 1.00 84.94 348 MET A N 1
ATOM 2621 C CA . MET A 1 348 ? -17.250 -16.912 -4.543 1.00 84.94 348 MET A CA 1
ATOM 2622 C C . MET A 1 348 ? -16.813 -18.331 -4.186 1.00 84.94 348 MET A C 1
ATOM 2624 O O . MET A 1 348 ? -17.553 -19.037 -3.499 1.00 84.94 348 MET A O 1
ATOM 2628 N N . SER A 1 349 ? -15.617 -18.742 -4.613 1.00 83.25 349 SER A N 1
ATOM 2629 C CA . SER A 1 349 ? -15.049 -20.055 -4.284 1.00 83.25 349 SER A CA 1
ATOM 2630 C C . SER A 1 349 ? -14.865 -20.214 -2.775 1.00 83.25 349 SER A C 1
ATOM 2632 O O . SER A 1 349 ? -15.256 -21.237 -2.212 1.00 83.25 349 SER A O 1
ATOM 2634 N N . TYR A 1 350 ? -14.372 -19.168 -2.106 1.00 82.69 350 TYR A N 1
ATOM 2635 C CA . TYR A 1 350 ? -14.210 -19.128 -0.656 1.00 82.69 350 TYR A CA 1
ATOM 2636 C C . TYR A 1 350 ? -15.557 -19.132 0.093 1.00 82.69 350 TYR A C 1
ATOM 2638 O O . TYR A 1 350 ? -15.721 -19.852 1.086 1.00 82.69 350 TYR A O 1
ATOM 2646 N N . MET A 1 351 ? -16.547 -18.370 -0.388 1.00 79.81 351 MET A N 1
ATOM 2647 C CA . MET A 1 351 ? -17.874 -18.256 0.227 1.00 79.81 351 MET A CA 1
ATOM 2648 C C . MET A 1 351 ? -18.735 -19.511 0.047 1.00 79.81 351 MET A C 1
ATOM 2650 O O . MET A 1 351 ? -19.482 -19.871 0.958 1.00 79.81 351 MET A O 1
ATOM 2654 N N . LEU A 1 352 ? -18.651 -20.204 -1.094 1.00 82.56 352 LEU A N 1
ATOM 2655 C CA . LEU A 1 352 ? -19.513 -21.342 -1.443 1.00 82.56 352 LEU A CA 1
ATOM 2656 C C . LEU A 1 352 ? -19.587 -22.448 -0.360 1.00 82.56 352 LEU A C 1
ATOM 2658 O O . LEU A 1 352 ? -20.704 -22.850 0.002 1.00 82.56 352 LEU A O 1
ATOM 2662 N N . PRO A 1 353 ? -18.469 -22.945 0.211 1.00 78.69 353 PRO A N 1
ATOM 2663 C CA . PRO A 1 353 ? -18.518 -23.909 1.312 1.00 78.69 353 PRO A CA 1
ATOM 2664 C C . PRO A 1 353 ? -19.045 -23.305 2.629 1.00 78.69 353 PRO A C 1
ATOM 2666 O O . PRO A 1 353 ? -19.476 -24.053 3.508 1.00 78.69 353 PRO A O 1
ATOM 2669 N N . ARG A 1 354 ? -19.063 -21.971 2.761 1.00 77.69 354 ARG A N 1
ATOM 2670 C CA . ARG A 1 354 ? -19.372 -21.213 3.988 1.00 77.69 354 ARG A CA 1
ATOM 2671 C C . ARG A 1 354 ? -20.789 -20.601 4.025 1.00 77.69 354 ARG A C 1
ATOM 2673 O O . ARG A 1 354 ? -21.252 -20.224 5.096 1.00 77.69 354 ARG A O 1
ATOM 2680 N N . LEU A 1 355 ? -21.539 -20.620 2.916 1.00 69.38 355 LEU A N 1
ATOM 2681 C CA . LEU A 1 355 ? -22.895 -20.038 2.773 1.00 69.38 355 LEU A CA 1
ATOM 2682 C C . LEU A 1 355 ? -23.935 -20.444 3.833 1.00 69.38 355 LEU A C 1
ATOM 2684 O O . LEU A 1 355 ? -24.844 -19.672 4.121 1.00 69.38 355 LEU A O 1
ATOM 2688 N N . ARG A 1 356 ? -23.844 -21.649 4.415 1.00 59.28 356 ARG A N 1
ATOM 2689 C CA . ARG A 1 356 ? -24.830 -22.112 5.413 1.00 59.28 356 ARG A CA 1
ATOM 2690 C C . ARG A 1 356 ? -24.830 -21.269 6.699 1.00 59.28 356 ARG A C 1
ATOM 2692 O O . ARG A 1 356 ? -25.869 -21.211 7.339 1.00 59.28 356 ARG A O 1
ATOM 2699 N N . GLY A 1 357 ? -23.715 -20.622 7.061 1.00 52.09 357 GLY A N 1
ATOM 2700 C CA . GLY A 1 357 ? -23.609 -19.816 8.290 1.00 52.09 357 GLY A CA 1
ATOM 2701 C C . GLY A 1 357 ? -24.407 -18.505 8.265 1.00 52.09 357 GLY A C 1
ATOM 2702 O O . GLY A 1 357 ? -24.821 -18.019 9.307 1.00 52.09 357 GLY A O 1
ATOM 2703 N N . TRP A 1 358 ? -24.701 -17.965 7.079 1.00 46.72 358 TRP A N 1
ATOM 2704 C CA . TRP A 1 358 ? -25.441 -16.704 6.919 1.00 46.72 358 TRP A CA 1
ATOM 2705 C C . TRP A 1 358 ? -26.972 -16.876 6.955 1.00 46.72 358 TRP A C 1
ATOM 2707 O O . TRP A 1 358 ? -27.711 -15.897 7.024 1.00 46.72 358 TRP A O 1
ATOM 2717 N N . GLY A 1 359 ? -27.467 -18.116 6.873 1.00 42.12 359 GLY A N 1
ATOM 2718 C CA . GLY A 1 359 ? -28.884 -18.415 6.649 1.00 42.12 359 GLY A CA 1
ATOM 2719 C C . GLY A 1 359 ? -29.752 -18.537 7.905 1.00 42.12 359 GLY A C 1
ATOM 2720 O O . GLY A 1 359 ? -30.973 -18.435 7.792 1.00 42.12 359 GLY A O 1
ATOM 2721 N N . ASP A 1 360 ? -29.171 -18.730 9.091 1.00 46.84 360 ASP A N 1
ATOM 2722 C CA . ASP A 1 360 ? -29.949 -19.017 10.310 1.00 46.84 360 ASP A CA 1
ATOM 2723 C C . ASP A 1 360 ? -30.692 -17.798 10.880 1.00 46.84 360 ASP A C 1
ATOM 2725 O O . ASP A 1 360 ? -31.678 -17.953 11.605 1.00 46.84 360 ASP A O 1
ATOM 2729 N N . SER A 1 361 ? -30.285 -16.583 10.513 1.00 43.50 361 SER A N 1
ATOM 2730 C CA . SER A 1 361 ? -31.024 -15.347 10.801 1.00 43.50 361 SER A CA 1
ATOM 2731 C C . SER A 1 361 ? -32.171 -15.098 9.811 1.00 43.50 361 SER A C 1
ATOM 2733 O O . SER A 1 361 ? -33.176 -14.501 10.188 1.00 43.50 361 SER A O 1
ATOM 2735 N N . LEU A 1 362 ? -32.083 -15.617 8.580 1.00 40.34 362 LEU A N 1
ATOM 2736 C CA . LEU A 1 362 ? -33.133 -15.508 7.555 1.00 40.34 362 LEU A CA 1
ATOM 2737 C C . LEU A 1 362 ? -34.144 -16.668 7.594 1.00 40.34 362 LEU A C 1
ATOM 2739 O O . LEU A 1 362 ? -35.264 -16.505 7.112 1.00 40.34 362 LEU A O 1
ATOM 2743 N N . SER A 1 363 ? -33.781 -17.829 8.156 1.00 42.59 363 SER A N 1
ATOM 2744 C CA . SER A 1 363 ? -34.669 -19.001 8.231 1.00 42.59 363 SER A CA 1
ATOM 2745 C C . SER A 1 363 ? -35.697 -18.908 9.362 1.00 42.59 363 SER A C 1
ATOM 2747 O O . SER A 1 363 ? -36.799 -19.427 9.219 1.00 42.59 363 SER A O 1
ATOM 2749 N N . ARG A 1 364 ? -35.404 -18.184 10.454 1.00 44.56 364 ARG A N 1
ATOM 2750 C CA . ARG A 1 364 ? -36.341 -18.054 11.589 1.00 44.56 364 ARG A CA 1
ATOM 2751 C C . ARG A 1 364 ? -37.574 -17.208 11.284 1.00 44.56 364 ARG A C 1
ATOM 2753 O O . ARG A 1 364 ? -38.585 -17.363 11.958 1.00 44.56 364 ARG A O 1
ATOM 2760 N N . GLN A 1 365 ? -37.507 -16.339 10.277 1.00 40.53 365 GLN A N 1
ATOM 2761 C CA . GLN A 1 365 ? -38.642 -15.514 9.857 1.00 40.53 365 GLN A CA 1
ATOM 2762 C C . GLN A 1 365 ? -39.544 -16.226 8.830 1.00 40.53 365 GLN A C 1
ATOM 2764 O O . GLN A 1 365 ? -40.665 -15.785 8.587 1.00 40.53 365 GLN A O 1
ATOM 2769 N N . ALA A 1 366 ? -39.101 -17.363 8.276 1.00 38.16 366 ALA A N 1
ATOM 2770 C CA . ALA A 1 366 ? -39.928 -18.276 7.492 1.00 38.16 366 ALA A CA 1
ATOM 2771 C C . ALA A 1 366 ? -40.441 -19.383 8.425 1.00 38.16 366 ALA A C 1
ATOM 2773 O O . ALA A 1 366 ? -39.838 -20.445 8.558 1.00 38.16 366 ALA A O 1
ATOM 2774 N N . GLY A 1 367 ? -41.515 -19.058 9.148 1.00 37.53 367 GLY A N 1
ATOM 2775 C CA . GLY A 1 367 ? -42.084 -19.862 10.222 1.00 37.53 367 GLY A CA 1
ATOM 2776 C C . GLY A 1 367 ? -42.263 -21.344 9.890 1.00 37.53 367 GLY A C 1
ATOM 2777 O O . GLY A 1 367 ? -42.581 -21.736 8.767 1.00 37.53 367 GLY A O 1
ATOM 2778 N N . GLY A 1 368 ? -42.086 -22.167 10.924 1.00 44.22 368 GLY A N 1
ATOM 2779 C CA . GLY A 1 368 ? -42.440 -23.573 10.886 1.00 44.22 368 GLY A CA 1
ATOM 2780 C C . GLY A 1 368 ? -43.918 -23.739 10.565 1.00 44.22 368 GLY A C 1
ATOM 2781 O O . GLY A 1 368 ? -44.754 -23.473 11.412 1.00 44.22 368 GLY A O 1
ATOM 2782 N N . ILE A 1 369 ? -44.212 -24.189 9.350 1.00 41.84 369 ILE A N 1
ATOM 2783 C CA . ILE A 1 369 ? -45.392 -24.956 8.949 1.00 41.84 369 ILE A CA 1
ATOM 2784 C C . ILE A 1 369 ? -44.953 -25.732 7.705 1.00 41.84 369 ILE A C 1
ATOM 2786 O O . ILE A 1 369 ? -44.382 -25.178 6.766 1.00 41.84 369 ILE A O 1
ATOM 2790 N N . GLY A 1 370 ? -45.159 -27.046 7.741 1.00 51.09 370 GLY A N 1
ATOM 2791 C CA . GLY A 1 370 ? -44.753 -27.956 6.682 1.00 51.09 370 GLY A CA 1
ATOM 2792 C C . GLY A 1 370 ? -45.363 -27.597 5.328 1.00 51.09 370 GLY A C 1
ATOM 2793 O O . GLY A 1 370 ? -46.578 -27.544 5.177 1.00 51.09 370 GLY A O 1
ATOM 2794 N N . GLY A 1 371 ? -44.501 -27.449 4.326 1.00 37.19 371 GLY A N 1
ATOM 2795 C CA . GLY A 1 371 ? -44.857 -27.551 2.918 1.00 37.19 371 GLY A CA 1
ATOM 2796 C C . GLY A 1 371 ? -44.139 -28.754 2.322 1.00 37.19 371 GLY A C 1
ATOM 2797 O O . GLY A 1 371 ? -42.985 -28.651 1.920 1.00 37.19 371 GLY A O 1
ATOM 2798 N N . ARG A 1 372 ? -44.805 -29.914 2.291 1.00 47.16 372 ARG A N 1
ATOM 2799 C CA . ARG A 1 372 ? -44.390 -31.055 1.464 1.00 47.16 372 ARG A CA 1
ATOM 2800 C C . ARG A 1 372 ? -44.571 -30.662 -0.004 1.00 47.16 372 ARG A C 1
ATOM 2802 O O . ARG A 1 372 ? -45.658 -30.793 -0.551 1.00 47.16 372 ARG A O 1
ATOM 2809 N N . GLY A 1 373 ? -43.502 -30.185 -0.624 1.00 50.88 373 GLY A N 1
ATOM 2810 C CA . GLY A 1 373 ? -43.360 -30.056 -2.070 1.00 50.88 373 GLY A CA 1
ATOM 2811 C C . GLY A 1 373 ? -41.890 -30.262 -2.444 1.00 50.88 373 GLY A C 1
ATOM 2812 O O . GLY A 1 373 ? -41.025 -29.992 -1.609 1.00 50.88 373 GLY A O 1
ATOM 2813 N N . PRO A 1 374 ? -41.572 -30.745 -3.657 1.00 44.97 374 PRO A N 1
ATOM 2814 C CA . PRO A 1 374 ? -40.198 -30.842 -4.140 1.00 44.97 374 PRO A CA 1
ATOM 2815 C C . PRO A 1 374 ? -39.712 -29.435 -4.527 1.00 44.97 374 PRO A C 1
ATOM 2817 O O . PRO A 1 374 ? -39.565 -29.108 -5.699 1.00 44.97 374 PRO A O 1
ATOM 2820 N N . GLY A 1 375 ? -39.576 -28.555 -3.537 1.00 54.81 375 GLY A N 1
ATOM 2821 C CA . GLY A 1 375 ? -39.082 -27.193 -3.698 1.00 54.81 375 GLY A CA 1
ATOM 2822 C C . GLY A 1 375 ? -37.633 -27.126 -3.243 1.00 54.81 375 GLY A C 1
ATOM 2823 O O . GLY A 1 375 ? -37.343 -27.399 -2.081 1.00 54.81 375 GLY A O 1
ATOM 2824 N N . GLU A 1 376 ? -36.737 -26.785 -4.166 1.00 62.69 376 GLU A N 1
ATOM 2825 C CA . GLU A 1 376 ? -35.313 -26.546 -3.907 1.00 62.69 376 GLU A CA 1
ATOM 2826 C C . GLU A 1 376 ? -35.167 -25.552 -2.737 1.00 62.69 376 GLU A C 1
ATOM 2828 O O . GLU A 1 376 ? -35.813 -24.499 -2.714 1.00 62.69 376 GLU A O 1
ATOM 2833 N N . THR A 1 377 ? -34.373 -25.893 -1.718 1.00 72.44 377 THR A N 1
ATOM 2834 C CA . THR A 1 377 ? -34.224 -25.020 -0.543 1.00 72.44 377 THR A CA 1
ATOM 2835 C C . THR A 1 377 ? -33.583 -23.691 -0.952 1.00 72.44 377 THR A C 1
ATOM 2837 O O . THR A 1 377 ? -32.755 -23.648 -1.859 1.00 72.44 377 THR A O 1
ATOM 2840 N N . LYS A 1 378 ? -33.890 -22.582 -0.261 1.00 68.81 378 LYS A N 1
ATOM 2841 C CA . LYS A 1 378 ? -33.288 -21.263 -0.565 1.00 68.81 378 LYS A CA 1
ATOM 2842 C C . LYS A 1 378 ? -31.749 -21.318 -0.622 1.00 68.81 378 LYS A C 1
ATOM 2844 O O . LYS A 1 378 ? -31.137 -20.697 -1.480 1.00 68.81 378 LYS A O 1
ATOM 2849 N N . ILE A 1 379 ? -31.139 -22.146 0.232 1.00 69.44 379 ILE A N 1
ATOM 2850 C CA . ILE A 1 379 ? -29.689 -22.393 0.272 1.00 69.44 379 ILE A CA 1
ATOM 2851 C C . ILE A 1 379 ? -29.196 -23.129 -0.984 1.00 69.44 379 ILE A C 1
ATOM 2853 O O . ILE A 1 379 ? -28.101 -22.847 -1.470 1.00 69.44 379 ILE A O 1
ATOM 2857 N N . GLU A 1 380 ? -29.964 -24.084 -1.507 1.00 76.31 380 GLU A N 1
ATOM 2858 C CA . GLU A 1 380 ? -29.644 -24.769 -2.765 1.00 76.31 380 GLU A CA 1
ATOM 2859 C C . GLU A 1 380 ? -29.779 -23.829 -3.962 1.00 76.31 380 GLU A C 1
ATOM 2861 O O . GLU A 1 380 ? -28.869 -23.791 -4.790 1.00 76.31 380 GLU A O 1
ATOM 2866 N N . VAL A 1 381 ? -30.823 -22.994 -3.994 1.00 78.44 381 VAL A N 1
ATOM 2867 C CA . VAL A 1 381 ? -30.999 -21.953 -5.019 1.00 78.44 381 VAL A CA 1
ATOM 2868 C C . VAL A 1 381 ? -29.828 -20.964 -5.007 1.00 78.44 381 VAL A C 1
ATOM 2870 O O . VAL A 1 381 ? -29.262 -20.668 -6.060 1.00 78.44 381 VAL A O 1
ATOM 2873 N N . ASP A 1 382 ? -29.405 -20.490 -3.833 1.00 76.69 382 ASP A N 1
ATOM 2874 C CA . ASP A 1 382 ? -28.270 -19.568 -3.705 1.00 76.69 382 ASP A CA 1
ATOM 2875 C C . ASP A 1 382 ? -26.942 -20.237 -4.099 1.00 76.69 382 ASP A C 1
ATOM 2877 O O . ASP A 1 382 ? -26.141 -19.654 -4.834 1.00 76.69 382 ASP A O 1
ATOM 2881 N N . ARG A 1 383 ? -26.725 -21.501 -3.705 1.00 82.12 383 ARG A N 1
ATOM 2882 C CA . ARG A 1 383 ? -25.564 -22.291 -4.157 1.00 82.12 383 ARG A CA 1
ATOM 2883 C C . ARG A 1 383 ? -25.544 -22.469 -5.669 1.00 82.12 383 ARG A C 1
ATOM 2885 O O . ARG A 1 383 ? -24.472 -22.388 -6.267 1.00 82.12 383 ARG A O 1
ATOM 2892 N N . ARG A 1 384 ? -26.699 -22.728 -6.284 1.00 84.19 384 ARG A N 1
ATOM 2893 C CA . ARG A 1 384 ? -26.830 -22.874 -7.735 1.00 84.19 384 ARG A CA 1
ATOM 2894 C C . ARG A 1 384 ? -26.493 -21.566 -8.444 1.00 84.19 384 ARG A C 1
ATOM 2896 O O . ARG A 1 384 ? -25.623 -21.568 -9.304 1.00 84.19 384 ARG A O 1
ATOM 2903 N N . ARG A 1 385 ? -27.063 -20.441 -7.998 1.00 85.25 385 ARG A N 1
ATOM 2904 C CA . ARG A 1 385 ? -26.750 -19.102 -8.529 1.00 85.25 385 ARG A CA 1
ATOM 2905 C C . ARG A 1 385 ? -25.261 -18.774 -8.452 1.00 85.25 385 ARG A C 1
ATOM 2907 O O . ARG A 1 385 ? -24.699 -18.268 -9.420 1.00 85.25 385 ARG A O 1
ATOM 2914 N N . ILE A 1 386 ? -24.614 -19.078 -7.324 1.00 85.12 386 ILE A N 1
ATOM 2915 C CA . ILE A 1 386 ? -23.173 -18.847 -7.162 1.00 85.12 386 ILE A CA 1
ATOM 2916 C C . ILE A 1 386 ? -22.375 -19.737 -8.118 1.00 85.12 386 ILE A C 1
ATOM 2918 O O . ILE A 1 386 ? -21.479 -19.236 -8.788 1.00 85.12 386 ILE A O 1
ATOM 2922 N N . ARG A 1 387 ? -22.725 -21.020 -8.270 1.00 87.88 387 ARG A N 1
ATOM 2923 C CA . ARG A 1 387 ? -22.062 -21.916 -9.239 1.00 87.88 387 ARG A CA 1
ATOM 2924 C C . ARG A 1 387 ? -22.242 -21.472 -10.690 1.00 87.88 387 ARG A C 1
ATOM 2926 O O . ARG A 1 387 ? -21.281 -21.534 -11.459 1.00 87.88 387 ARG A O 1
ATOM 2933 N N . ASP A 1 388 ? -23.432 -21.009 -11.060 1.00 88.75 388 ASP A N 1
ATOM 2934 C CA . ASP A 1 388 ? -23.712 -20.497 -12.404 1.00 88.75 388 ASP A CA 1
ATOM 2935 C C . ASP A 1 388 ? -22.869 -19.243 -12.680 1.00 88.75 388 ASP A C 1
ATOM 2937 O O . ASP A 1 388 ? -22.222 -19.132 -13.724 1.00 88.75 388 ASP A O 1
ATOM 2941 N N . LYS A 1 389 ? -22.782 -18.334 -11.699 1.00 89.19 389 LYS A N 1
ATOM 2942 C CA . LYS A 1 389 ? -21.952 -17.128 -11.792 1.00 89.19 389 LYS A CA 1
ATOM 2943 C C . LYS A 1 389 ? -20.456 -17.453 -11.845 1.00 89.19 389 LYS A C 1
ATOM 2945 O O . LYS A 1 389 ? -19.758 -16.908 -12.693 1.00 89.19 389 LYS A O 1
ATOM 2950 N N . MET A 1 390 ? -19.979 -18.398 -11.034 1.00 87.56 390 MET A N 1
ATOM 2951 C CA . MET A 1 390 ? -18.602 -18.903 -11.108 1.00 87.56 390 MET A CA 1
ATOM 2952 C C . MET A 1 390 ? -18.287 -19.503 -12.483 1.00 87.56 390 MET A C 1
ATOM 2954 O O . MET A 1 390 ? -17.199 -19.290 -13.010 1.00 87.56 390 MET A O 1
ATOM 2958 N N . SER A 1 391 ? -19.227 -20.236 -13.084 1.00 90.31 391 SER A N 1
ATOM 2959 C CA . SER A 1 391 ? -19.048 -20.827 -14.419 1.00 90.31 391 SER A CA 1
ATOM 2960 C C . SER A 1 391 ? -18.943 -19.752 -15.501 1.00 90.31 391 SER A C 1
ATOM 2962 O O . SER A 1 391 ? -18.091 -19.849 -16.383 1.00 90.31 391 SER A O 1
ATOM 2964 N N . LYS A 1 392 ? -19.753 -18.692 -15.395 1.00 91.00 392 LYS A N 1
ATOM 2965 C CA . LYS A 1 392 ? -19.660 -17.516 -16.265 1.00 91.00 392 LYS A CA 1
ATOM 2966 C C . LYS A 1 392 ? -18.314 -16.796 -16.110 1.00 91.00 392 LYS A C 1
ATOM 2968 O O . LYS A 1 392 ? -17.643 -16.584 -17.113 1.00 91.00 392 LYS A O 1
ATOM 2973 N N . LEU A 1 393 ? -17.890 -16.503 -14.878 1.00 87.88 393 LEU A N 1
ATOM 2974 C CA . LEU A 1 393 ? -16.605 -15.845 -14.596 1.00 87.88 393 LEU A CA 1
ATOM 2975 C C . LEU A 1 393 ? -15.413 -16.669 -15.105 1.00 87.88 393 LEU A C 1
ATOM 2977 O O . LEU A 1 393 ? -14.514 -16.122 -15.733 1.00 87.88 393 LEU A O 1
ATOM 2981 N N . ARG A 1 394 ? -15.424 -17.997 -14.916 1.00 85.81 394 ARG A N 1
ATOM 2982 C CA . ARG A 1 394 ? -14.388 -18.891 -15.467 1.00 85.81 394 ARG A CA 1
ATOM 2983 C C . ARG A 1 394 ? -14.306 -18.824 -16.989 1.00 85.81 394 ARG A C 1
ATOM 2985 O O . ARG A 1 394 ? -13.205 -18.839 -17.528 1.00 85.81 394 ARG A O 1
ATOM 2992 N N . ARG A 1 395 ? -15.452 -18.745 -17.674 1.00 86.62 395 ARG A N 1
ATOM 2993 C CA . ARG A 1 395 ? -15.494 -18.596 -19.133 1.00 86.62 395 ARG A CA 1
ATOM 2994 C C . ARG A 1 395 ? -14.931 -17.245 -19.571 1.00 86.62 395 ARG A C 1
ATOM 2996 O O . ARG A 1 395 ? -14.075 -17.222 -20.441 1.00 86.62 395 ARG A O 1
ATOM 3003 N N . GLU A 1 396 ? -15.343 -16.156 -18.925 1.00 86.50 396 GLU A N 1
ATOM 3004 C CA . GLU A 1 396 ? -14.831 -14.808 -19.217 1.00 86.50 396 GLU A CA 1
ATOM 3005 C C . GLU A 1 396 ? -13.309 -14.716 -19.010 1.00 86.50 396 GLU A C 1
ATOM 3007 O O . GLU A 1 396 ? -12.605 -14.173 -19.859 1.00 86.50 396 GLU A O 1
ATOM 3012 N N . ILE A 1 397 ? -12.783 -15.300 -17.927 1.00 83.50 397 ILE A N 1
ATOM 3013 C CA . ILE A 1 397 ? -11.335 -15.394 -17.676 1.00 83.50 397 ILE A CA 1
ATOM 3014 C C . ILE A 1 397 ? -10.641 -16.233 -18.760 1.00 83.50 397 ILE A C 1
ATOM 3016 O O . ILE A 1 397 ? -9.581 -15.845 -19.250 1.00 83.50 397 ILE A O 1
ATOM 3020 N N . GLY A 1 398 ? -11.242 -17.352 -19.175 1.00 81.69 398 GLY A N 1
ATOM 3021 C CA . GLY A 1 398 ? -10.733 -18.182 -20.269 1.00 81.69 398 GLY A CA 1
ATOM 3022 C C . GLY A 1 398 ? -10.659 -17.438 -21.607 1.00 81.69 398 GLY A C 1
ATOM 3023 O O . GLY A 1 398 ? -9.645 -17.521 -22.295 1.00 81.69 398 GLY A O 1
ATOM 3024 N N . ASP A 1 399 ? -11.684 -16.655 -21.945 1.00 83.00 399 ASP A N 1
ATOM 3025 C CA . ASP A 1 399 ? -11.719 -15.855 -23.174 1.00 83.00 399 ASP A CA 1
ATOM 3026 C C . ASP A 1 399 ? -10.649 -14.740 -23.147 1.00 83.00 399 ASP A C 1
ATOM 3028 O O . ASP A 1 399 ? -9.966 -14.497 -24.145 1.00 83.00 399 ASP A O 1
ATOM 3032 N N . MET A 1 400 ? -10.436 -14.100 -21.987 1.00 79.38 400 MET A N 1
ATOM 3033 C CA . MET A 1 400 ? -9.374 -13.098 -21.796 1.00 79.38 400 MET A CA 1
ATOM 3034 C C . MET A 1 400 ? -7.966 -13.701 -21.917 1.00 79.38 400 MET A C 1
ATOM 3036 O O . MET A 1 400 ? -7.064 -13.054 -22.461 1.00 79.38 400 MET A O 1
ATOM 3040 N N . LYS A 1 401 ? -7.781 -14.958 -21.489 1.00 74.62 401 LYS A N 1
ATOM 3041 C CA . LYS A 1 401 ? -6.514 -15.686 -21.633 1.00 74.62 401 LYS A CA 1
ATOM 3042 C C . LYS A 1 401 ? -6.094 -15.832 -23.097 1.00 74.62 401 LYS A C 1
ATOM 3044 O O . LYS A 1 401 ? -4.933 -15.585 -23.408 1.00 74.62 401 LYS A O 1
ATOM 3049 N N . VAL A 1 402 ? -7.026 -16.138 -24.005 1.00 75.12 402 VAL A N 1
ATOM 3050 C CA . VAL A 1 402 ? -6.729 -16.294 -25.444 1.00 75.12 402 VAL A CA 1
ATOM 3051 C C . VAL A 1 402 ? -6.106 -15.021 -26.019 1.00 75.12 402 VAL A C 1
ATOM 3053 O O . VAL A 1 402 ? -5.084 -15.081 -26.695 1.00 75.12 402 VAL A O 1
ATOM 3056 N N . ALA A 1 403 ? -6.669 -13.851 -25.703 1.00 71.06 403 ALA A N 1
ATOM 3057 C CA . ALA A 1 403 ? -6.132 -12.574 -26.172 1.00 71.06 403 ALA A CA 1
ATOM 3058 C C . ALA A 1 403 ? -4.708 -12.304 -25.648 1.00 71.06 403 ALA A C 1
ATOM 3060 O O . ALA A 1 403 ? -3.875 -11.734 -26.359 1.00 71.06 403 ALA A O 1
ATOM 3061 N N . ARG A 1 404 ? -4.414 -12.721 -24.410 1.00 70.00 404 ARG A N 1
ATOM 3062 C CA . ARG A 1 404 ? -3.078 -12.601 -23.817 1.00 70.00 404 ARG A CA 1
ATOM 3063 C C . ARG A 1 404 ? -2.084 -13.570 -24.442 1.00 70.00 404 ARG A C 1
ATOM 3065 O O . ARG A 1 404 ? -0.969 -13.155 -24.754 1.00 70.00 404 ARG A O 1
ATOM 3072 N N . ASP A 1 405 ? -2.487 -14.817 -24.652 1.00 72.00 405 ASP A N 1
ATOM 3073 C CA . ASP A 1 405 ? -1.655 -15.834 -25.289 1.00 72.00 405 ASP A CA 1
ATOM 3074 C C . ASP A 1 405 ? -1.301 -15.428 -26.723 1.00 72.00 405 ASP A C 1
ATOM 3076 O O . ASP A 1 405 ? -0.143 -15.566 -27.109 1.00 72.00 405 ASP A O 1
ATOM 3080 N N . THR A 1 406 ? -2.221 -14.809 -27.472 1.00 72.12 406 THR A N 1
ATOM 3081 C CA . THR A 1 406 ? -1.922 -14.228 -28.793 1.00 72.12 406 THR A CA 1
ATOM 3082 C C . THR A 1 406 ? -0.858 -13.131 -28.703 1.00 72.12 406 THR A C 1
ATOM 3084 O O . THR A 1 406 ? 0.149 -13.200 -29.404 1.00 72.12 406 THR A O 1
ATOM 3087 N N . LYS A 1 407 ? -1.000 -12.164 -27.779 1.00 66.62 407 LYS A N 1
ATOM 3088 C CA . LYS A 1 407 ? 0.032 -11.130 -27.547 1.00 66.62 407 LYS A CA 1
ATOM 3089 C C . LYS A 1 407 ? 1.368 -11.727 -27.104 1.00 66.62 407 LYS A C 1
ATOM 3091 O O . LYS A 1 407 ? 2.430 -11.191 -27.407 1.00 66.62 407 LYS A O 1
ATOM 3096 N N . ARG A 1 408 ? 1.346 -12.816 -26.336 1.00 66.94 408 ARG A N 1
ATOM 3097 C CA . ARG A 1 408 ? 2.553 -13.527 -25.899 1.00 66.94 408 ARG A CA 1
ATOM 3098 C C . ARG A 1 408 ? 3.204 -14.291 -27.052 1.00 66.94 408 ARG A C 1
ATOM 3100 O O . ARG A 1 408 ? 4.426 -14.302 -27.141 1.00 66.94 408 ARG A O 1
ATOM 3107 N N . GLN A 1 409 ? 2.418 -14.886 -27.945 1.00 66.00 409 GLN A N 1
ATOM 3108 C CA . GLN A 1 409 ? 2.914 -15.529 -29.161 1.00 66.00 409 GLN A CA 1
ATOM 3109 C C . GLN A 1 409 ? 3.523 -14.513 -30.131 1.00 66.00 409 GLN A C 1
ATOM 3111 O O . GLN A 1 409 ? 4.597 -14.780 -30.657 1.00 66.00 409 GLN A O 1
ATOM 3116 N N . GLU A 1 410 ? 2.913 -13.337 -30.311 1.00 63.31 410 GLU A N 1
ATOM 3117 C CA . GLU A 1 410 ? 3.518 -12.235 -31.076 1.00 63.31 410 GLU A CA 1
ATOM 3118 C C . GLU A 1 410 ? 4.844 -11.773 -30.454 1.00 63.31 410 GLU A C 1
ATOM 3120 O O . GLU A 1 410 ? 5.826 -11.608 -31.169 1.00 63.31 410 GLU A O 1
ATOM 3125 N N . ARG A 1 411 ? 4.922 -11.660 -29.119 1.00 64.00 411 ARG A N 1
ATOM 3126 C CA . ARG A 1 411 ? 6.180 -11.344 -28.413 1.00 64.00 411 ARG A CA 1
ATOM 3127 C C . ARG A 1 411 ? 7.256 -12.408 -28.625 1.00 64.00 411 ARG A C 1
ATOM 3129 O O . ARG A 1 411 ? 8.377 -12.062 -28.971 1.00 64.00 411 ARG A O 1
ATOM 3136 N N . LYS A 1 412 ? 6.904 -13.693 -28.492 1.00 61.56 412 LYS A N 1
ATOM 3137 C CA . LYS A 1 412 ? 7.812 -14.814 -28.799 1.00 61.56 412 LYS A CA 1
ATOM 3138 C C . LYS A 1 412 ? 8.264 -14.814 -30.256 1.00 61.56 412 LYS A C 1
ATOM 3140 O O . LYS A 1 412 ? 9.390 -15.197 -30.538 1.00 61.56 412 LYS A O 1
ATOM 3145 N N . ARG A 1 413 ? 7.388 -14.407 -31.176 1.00 57.59 413 ARG A N 1
ATOM 3146 C CA . ARG A 1 413 ? 7.696 -14.296 -32.606 1.00 57.59 413 ARG A CA 1
ATOM 3147 C C . ARG A 1 413 ? 8.668 -13.151 -32.902 1.00 57.59 413 ARG A C 1
ATOM 3149 O O . ARG A 1 413 ? 9.434 -13.264 -33.853 1.00 57.59 413 ARG A O 1
ATOM 3156 N N . ASN A 1 414 ? 8.649 -12.107 -32.077 1.00 55.72 414 ASN A N 1
ATOM 3157 C CA . ASN A 1 414 ? 9.540 -10.950 -32.166 1.00 55.72 414 ASN A CA 1
ATOM 3158 C C . ASN A 1 414 ? 10.758 -11.051 -31.223 1.00 55.72 414 ASN A C 1
ATOM 3160 O O . ASN A 1 414 ? 11.475 -10.073 -31.073 1.00 55.72 414 ASN A O 1
ATOM 3164 N N . SER A 1 415 ? 10.986 -12.197 -30.568 1.00 65.12 415 SER A N 1
ATOM 3165 C CA . SER A 1 415 ? 12.152 -12.466 -29.706 1.00 65.12 415 SER A CA 1
ATOM 3166 C C . SER A 1 415 ? 12.451 -11.453 -28.585 1.00 65.12 415 SER A C 1
ATOM 3168 O O . SER A 1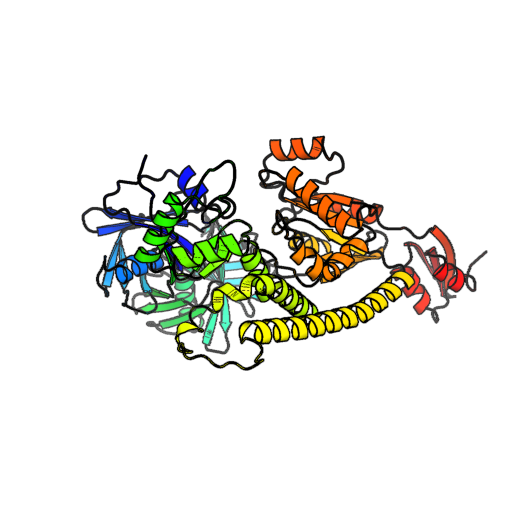 415 ? 13.565 -11.437 -28.073 1.00 65.12 415 SER A O 1
ATOM 3170 N N . ILE A 1 416 ? 11.492 -10.623 -28.157 1.00 74.00 416 ILE A N 1
ATOM 3171 C CA . ILE A 1 416 ? 11.743 -9.624 -27.102 1.00 74.00 416 ILE A CA 1
ATOM 3172 C C . ILE A 1 416 ? 11.895 -10.339 -25.749 1.00 74.00 416 ILE A C 1
ATOM 3174 O O . ILE A 1 416 ? 10.913 -10.936 -25.288 1.00 74.00 416 ILE A O 1
ATOM 3178 N N . PRO A 1 417 ? 13.059 -10.251 -25.075 1.00 82.38 417 PRO A N 1
ATOM 3179 C CA . PRO A 1 417 ? 13.265 -10.895 -23.786 1.00 82.38 417 PRO A CA 1
ATOM 3180 C C . PRO A 1 417 ? 12.377 -10.322 -22.678 1.00 82.38 417 PRO A C 1
ATOM 3182 O O . PRO A 1 417 ? 11.974 -9.151 -22.686 1.00 82.38 417 PRO A O 1
ATOM 3185 N N . SER A 1 418 ? 12.087 -11.153 -21.684 1.00 86.38 418 SER A N 1
ATOM 3186 C CA . SER A 1 418 ? 11.155 -10.844 -20.604 1.00 86.38 418 SER A CA 1
ATOM 3187 C C . SER A 1 418 ? 11.720 -11.174 -19.225 1.00 86.38 418 SER A C 1
ATOM 3189 O O . SER A 1 418 ? 12.262 -12.250 -18.979 1.00 86.38 418 SER A O 1
ATOM 3191 N N . VAL A 1 419 ? 11.562 -10.228 -18.303 1.00 89.75 419 VAL A N 1
ATOM 3192 C CA . VAL A 1 419 ? 12.025 -10.313 -16.919 1.00 89.75 419 VAL A CA 1
ATOM 3193 C C . VAL A 1 419 ? 10.831 -10.138 -15.989 1.00 89.75 419 VAL A C 1
ATOM 3195 O O . VAL A 1 419 ? 10.144 -9.115 -16.030 1.00 89.75 419 VAL A O 1
ATOM 3198 N N . ALA A 1 420 ? 10.583 -11.125 -15.130 1.00 89.44 420 ALA A N 1
ATOM 3199 C CA . ALA A 1 420 ? 9.531 -11.056 -14.119 1.00 89.44 420 ALA A CA 1
ATOM 3200 C C . ALA A 1 420 ? 10.121 -10.739 -12.742 1.00 89.44 420 ALA A C 1
ATOM 3202 O O . ALA A 1 420 ? 11.023 -11.429 -12.272 1.00 89.44 420 ALA A O 1
ATOM 3203 N N . ILE A 1 421 ? 9.584 -9.718 -12.072 1.00 90.19 421 ILE A N 1
ATOM 3204 C CA . ILE A 1 421 ? 9.966 -9.363 -10.704 1.00 90.19 421 ILE A CA 1
ATOM 3205 C C . ILE A 1 421 ? 9.023 -10.083 -9.740 1.00 90.19 421 ILE A C 1
ATOM 3207 O O . ILE A 1 421 ? 7.837 -9.767 -9.669 1.00 90.19 421 ILE A O 1
ATOM 3211 N N . ALA A 1 422 ? 9.554 -11.045 -8.991 1.00 88.62 422 ALA A N 1
ATOM 3212 C CA . ALA A 1 422 ? 8.847 -11.895 -8.035 1.00 88.62 422 ALA A CA 1
ATOM 3213 C C . ALA A 1 422 ? 9.314 -11.608 -6.599 1.00 88.62 422 ALA A C 1
ATOM 3215 O O . ALA A 1 422 ? 10.384 -11.048 -6.388 1.00 88.62 422 ALA A O 1
ATOM 3216 N N . GLY A 1 423 ? 8.513 -11.954 -5.588 1.00 85.62 423 GLY A N 1
ATOM 3217 C CA . GLY A 1 423 ? 8.873 -11.715 -4.183 1.00 85.62 423 GLY A CA 1
ATOM 3218 C C . GLY A 1 423 ? 7.705 -11.323 -3.282 1.00 85.62 423 GLY A C 1
ATOM 3219 O O . GLY A 1 423 ? 6.594 -11.025 -3.739 1.00 85.62 423 GLY A O 1
ATOM 3220 N N . TYR A 1 424 ? 7.952 -11.296 -1.976 1.00 81.88 424 TYR A N 1
ATOM 3221 C CA . TYR A 1 424 ? 6.927 -11.003 -0.974 1.00 81.88 424 TYR A CA 1
ATOM 3222 C C . TYR A 1 424 ? 6.338 -9.590 -1.096 1.00 81.88 424 TYR A C 1
ATOM 3224 O O . TYR A 1 424 ? 6.950 -8.667 -1.650 1.00 81.88 424 TYR A O 1
ATOM 3232 N N . THR A 1 425 ? 5.116 -9.392 -0.599 1.00 73.06 425 THR A N 1
ATOM 3233 C CA . THR A 1 425 ? 4.562 -8.043 -0.396 1.00 73.06 425 THR A CA 1
ATOM 3234 C C . THR A 1 425 ? 5.511 -7.219 0.471 1.00 73.06 425 THR A C 1
ATOM 3236 O O . THR A 1 425 ? 6.061 -7.738 1.437 1.00 73.06 425 THR A O 1
ATOM 3239 N N . ASN A 1 426 ? 5.703 -5.942 0.129 1.00 73.88 426 ASN A N 1
ATOM 3240 C CA . ASN A 1 426 ? 6.637 -5.037 0.809 1.00 73.88 426 ASN A CA 1
ATOM 3241 C C . ASN A 1 426 ? 8.138 -5.415 0.719 1.00 73.88 426 ASN A C 1
ATOM 3243 O O . ASN A 1 426 ? 8.967 -4.765 1.349 1.00 73.88 426 ASN A O 1
ATOM 3247 N N . ALA A 1 427 ? 8.531 -6.392 -0.110 1.00 81.88 427 ALA A N 1
ATOM 3248 C CA . ALA A 1 427 ? 9.950 -6.652 -0.401 1.00 81.88 427 ALA A CA 1
ATOM 3249 C C . ALA A 1 427 ? 10.604 -5.548 -1.259 1.00 81.88 427 ALA A C 1
ATOM 3251 O O . ALA A 1 427 ? 11.823 -5.484 -1.374 1.00 81.88 427 ALA A O 1
ATOM 3252 N N . GLY A 1 428 ? 9.803 -4.654 -1.852 1.00 81.50 428 GLY A N 1
ATOM 3253 C CA . GLY A 1 428 ? 10.271 -3.551 -2.699 1.00 81.50 428 GLY A CA 1
ATOM 3254 C C . GLY A 1 428 ? 10.269 -3.843 -4.203 1.00 81.50 428 GLY A C 1
ATOM 3255 O O . GLY A 1 428 ? 11.007 -3.193 -4.933 1.00 81.50 428 GLY A O 1
ATOM 3256 N N . LYS A 1 429 ? 9.439 -4.786 -4.678 1.00 87.44 429 LYS A N 1
ATOM 3257 C CA . LYS A 1 429 ? 9.290 -5.124 -6.110 1.00 87.44 429 LYS A CA 1
ATOM 3258 C C . LYS A 1 429 ? 8.902 -3.929 -6.984 1.00 87.44 429 LYS A C 1
ATOM 3260 O O . LYS A 1 429 ? 9.617 -3.612 -7.924 1.00 87.44 429 LYS A O 1
ATOM 3265 N N . SER A 1 430 ? 7.819 -3.231 -6.641 1.00 78.12 430 SER A N 1
ATOM 3266 C CA . SER A 1 430 ? 7.344 -2.074 -7.411 1.00 78.12 430 SER A CA 1
ATOM 3267 C C . SER A 1 430 ? 8.339 -0.914 -7.346 1.00 78.12 430 SER A C 1
ATOM 3269 O O . SER A 1 430 ? 8.597 -0.255 -8.349 1.00 78.12 430 SER A O 1
ATOM 3271 N N . SER A 1 431 ? 8.993 -0.722 -6.194 1.00 81.06 431 SER A N 1
ATOM 3272 C CA . SER A 1 431 ? 10.097 0.233 -6.054 1.00 81.06 431 SER A CA 1
ATOM 3273 C C . SER A 1 431 ? 11.270 -0.117 -6.973 1.00 81.06 431 SER A C 1
ATOM 3275 O O . SER A 1 431 ? 11.855 0.775 -7.585 1.00 81.06 431 SER A O 1
ATOM 3277 N N . LEU A 1 432 ? 11.617 -1.407 -7.078 1.00 87.25 432 LEU A N 1
ATOM 3278 C CA . LEU A 1 432 ? 12.675 -1.885 -7.962 1.00 87.25 432 LEU A CA 1
ATOM 3279 C C . LEU A 1 432 ? 12.285 -1.678 -9.428 1.00 87.25 432 LEU A C 1
ATOM 3281 O O . LEU A 1 432 ? 13.083 -1.122 -10.172 1.00 87.25 432 LEU A O 1
ATOM 3285 N N . LEU A 1 433 ? 11.058 -2.036 -9.826 1.00 85.38 433 LEU A N 1
ATOM 3286 C CA . LEU A 1 433 ? 10.546 -1.797 -11.180 1.00 85.38 433 LEU A CA 1
ATOM 3287 C C . LEU A 1 433 ? 10.708 -0.327 -11.580 1.00 85.38 433 LEU A C 1
ATOM 3289 O O . LEU A 1 433 ? 11.217 -0.033 -12.658 1.00 85.38 433 LEU A O 1
ATOM 3293 N N . ASN A 1 434 ? 10.312 0.597 -10.705 1.00 77.69 434 ASN A N 1
ATOM 3294 C CA . ASN A 1 434 ? 10.391 2.032 -10.977 1.00 77.69 434 ASN A CA 1
ATOM 3295 C C . ASN A 1 434 ? 11.817 2.515 -11.141 1.00 77.69 434 ASN A C 1
ATOM 3297 O O . ASN A 1 434 ? 12.120 3.243 -12.083 1.00 77.69 434 ASN A O 1
ATOM 3301 N N . ARG A 1 435 ? 12.702 2.071 -10.246 1.00 81.75 435 ARG A N 1
ATOM 3302 C CA . ARG A 1 435 ? 14.118 2.415 -10.328 1.00 81.75 435 ARG A CA 1
ATOM 3303 C C . ARG A 1 435 ? 14.763 1.845 -11.594 1.00 81.75 435 ARG A C 1
ATOM 3305 O O . ARG A 1 435 ? 15.606 2.510 -12.176 1.00 81.75 435 ARG A O 1
ATOM 3312 N N . LEU A 1 436 ? 14.352 0.657 -12.038 1.00 81.19 436 LEU A N 1
ATOM 3313 C CA . LEU A 1 436 ? 14.851 0.033 -13.269 1.00 81.19 436 LEU A CA 1
ATOM 3314 C C . LEU A 1 436 ? 14.274 0.648 -14.553 1.00 81.19 436 LEU A C 1
ATOM 3316 O O . LEU A 1 436 ? 14.847 0.457 -15.618 1.00 81.19 436 LEU A O 1
ATOM 3320 N N . THR A 1 437 ? 13.142 1.352 -14.478 1.00 71.88 437 THR A N 1
ATOM 3321 C CA . THR A 1 437 ? 12.432 1.876 -15.660 1.00 71.88 437 THR A CA 1
ATOM 3322 C C . THR A 1 437 ? 12.450 3.401 -15.759 1.00 71.88 437 THR A C 1
ATOM 3324 O O . THR A 1 437 ? 11.841 3.943 -16.677 1.00 71.88 437 THR A O 1
ATOM 3327 N N . ASN A 1 438 ? 13.113 4.104 -14.825 1.00 61.41 438 ASN A N 1
ATOM 3328 C CA . ASN A 1 438 ? 13.087 5.572 -14.683 1.00 61.41 438 ASN A CA 1
ATOM 3329 C C . ASN A 1 438 ? 11.667 6.181 -14.716 1.00 61.41 438 ASN A C 1
ATOM 3331 O O . ASN A 1 438 ? 11.490 7.372 -14.967 1.00 61.41 438 ASN A O 1
ATOM 3335 N N . ALA A 1 439 ? 10.639 5.370 -14.456 1.00 44.88 439 ALA A N 1
ATOM 3336 C CA . ALA A 1 439 ? 9.244 5.734 -14.622 1.00 44.88 439 ALA A CA 1
ATOM 3337 C C . ALA A 1 439 ? 8.574 5.835 -13.251 1.00 44.88 439 ALA A C 1
ATOM 3339 O O . ALA A 1 439 ? 8.571 4.888 -12.463 1.00 44.88 439 ALA A O 1
ATOM 3340 N N . GLY A 1 440 ? 7.983 6.999 -12.978 1.00 39.12 440 GLY A N 1
ATOM 3341 C CA . GLY A 1 440 ? 7.252 7.297 -11.749 1.00 39.12 440 GLY A CA 1
ATOM 3342 C C . GLY A 1 440 ? 5.937 6.526 -11.632 1.00 39.12 440 GLY A C 1
ATOM 3343 O O . GLY A 1 440 ? 4.865 7.102 -11.802 1.00 39.12 440 GLY A O 1
ATOM 3344 N N . VAL A 1 441 ? 5.981 5.226 -11.323 1.00 37.97 441 VAL A N 1
ATOM 3345 C CA . VAL A 1 441 ? 4.808 4.553 -10.744 1.00 37.97 441 VAL A CA 1
ATOM 3346 C C . VAL A 1 441 ? 4.752 4.924 -9.265 1.00 37.97 441 VAL A C 1
ATOM 3348 O O . VAL A 1 441 ? 5.747 4.816 -8.551 1.00 37.97 441 VAL A O 1
ATOM 3351 N N . LEU A 1 442 ? 3.587 5.353 -8.785 1.00 35.59 442 LEU A N 1
ATOM 3352 C CA . LEU A 1 442 ? 3.364 5.573 -7.359 1.00 35.59 442 LEU A CA 1
ATOM 3353 C C . LEU A 1 442 ? 3.642 4.277 -6.582 1.00 35.59 442 LEU A C 1
ATOM 3355 O O . LEU A 1 442 ? 2.892 3.308 -6.688 1.00 35.59 442 LEU A O 1
ATOM 3359 N N . VAL A 1 443 ? 4.716 4.265 -5.791 1.00 37.78 443 VAL A N 1
ATOM 3360 C CA . VAL A 1 443 ? 4.954 3.223 -4.789 1.00 37.78 443 VAL A CA 1
ATOM 3361 C C . VAL A 1 443 ? 4.122 3.587 -3.570 1.00 37.78 443 VAL A C 1
ATOM 3363 O O . VAL A 1 443 ? 4.416 4.562 -2.885 1.00 37.78 443 VAL A O 1
ATOM 3366 N N . GLN A 1 444 ? 3.080 2.813 -3.296 1.00 35.38 444 GLN A N 1
ATOM 3367 C CA . GLN A 1 444 ? 2.345 2.916 -2.041 1.00 35.38 444 GLN A CA 1
ATOM 3368 C C . GLN A 1 444 ? 2.836 1.823 -1.092 1.00 35.38 444 GLN A C 1
ATOM 3370 O O . GLN A 1 444 ? 2.971 0.665 -1.489 1.00 35.38 444 GLN A O 1
ATOM 3375 N N . ASN A 1 445 ? 3.081 2.181 0.171 1.00 38.84 445 ASN A N 1
ATOM 3376 C CA . ASN A 1 445 ? 3.380 1.234 1.249 1.00 38.84 445 ASN A CA 1
ATOM 3377 C C . ASN A 1 445 ? 2.101 0.481 1.671 1.00 38.84 445 ASN A C 1
ATOM 3379 O O . ASN A 1 445 ? 1.649 0.582 2.808 1.00 38.84 445 ASN A O 1
ATOM 3383 N N . ALA A 1 446 ? 1.497 -0.249 0.733 1.00 43.56 446 ALA A N 1
ATOM 3384 C CA . ALA A 1 446 ? 0.292 -1.047 0.922 1.00 43.56 446 ALA A CA 1
ATOM 3385 C C . ALA A 1 446 ? 0.561 -2.517 0.556 1.00 43.56 446 ALA A C 1
ATOM 3387 O O . ALA A 1 446 ? 1.279 -2.829 -0.399 1.00 43.56 446 ALA A O 1
ATOM 3388 N N . LEU A 1 447 ? -0.017 -3.446 1.322 1.00 50.09 447 LEU A N 1
ATOM 3389 C CA . LEU A 1 447 ? -0.005 -4.868 0.976 1.00 50.09 447 LEU A CA 1
ATOM 3390 C C . LEU A 1 447 ? -0.793 -5.066 -0.326 1.00 50.09 447 LEU A C 1
ATOM 3392 O O . LEU A 1 447 ? -1.882 -4.522 -0.472 1.00 50.09 447 LEU A O 1
ATOM 3396 N N . PHE A 1 448 ? -0.246 -5.857 -1.255 1.00 58.78 448 PHE A N 1
ATOM 3397 C CA . PHE A 1 448 ? -0.877 -6.170 -2.546 1.00 58.78 448 PHE A CA 1
ATOM 3398 C C . PHE A 1 448 ? -1.138 -4.971 -3.480 1.00 58.78 448 PHE A C 1
ATOM 3400 O O . PHE A 1 448 ? -2.054 -5.015 -4.297 1.00 58.78 448 PHE A O 1
ATOM 3407 N N . ALA A 1 449 ? -0.284 -3.941 -3.418 1.00 51.22 449 ALA A N 1
ATOM 3408 C CA . ALA A 1 449 ? -0.361 -2.753 -4.277 1.00 51.22 449 ALA A CA 1
ATOM 3409 C C . ALA A 1 449 ? -0.417 -3.054 -5.795 1.00 51.22 449 ALA A C 1
ATOM 3411 O O . ALA A 1 449 ? -1.005 -2.280 -6.551 1.00 51.22 449 ALA A O 1
ATOM 3412 N N . THR A 1 450 ? 0.147 -4.185 -6.236 1.00 58.34 450 THR A N 1
ATOM 3413 C CA . THR A 1 450 ? 0.124 -4.631 -7.637 1.00 58.34 450 THR A CA 1
ATOM 3414 C C . THR A 1 450 ? -0.656 -5.940 -7.754 1.00 58.34 450 THR A C 1
ATOM 3416 O O . THR A 1 450 ? -0.157 -6.993 -7.355 1.00 58.34 450 THR A O 1
ATOM 3419 N N . LEU A 1 451 ? -1.880 -5.879 -8.295 1.00 65.94 451 LEU A N 1
ATOM 3420 C CA . LEU A 1 451 ? -2.659 -7.063 -8.695 1.00 65.94 451 LEU A CA 1
ATOM 3421 C C . LEU A 1 451 ? -2.590 -7.308 -10.208 1.00 65.94 451 LEU A C 1
ATOM 3423 O O . LEU A 1 451 ? -2.457 -8.441 -10.661 1.00 65.94 451 LEU A O 1
ATOM 3427 N N . ASP A 1 452 ? -2.669 -6.234 -10.989 1.00 68.06 452 ASP A N 1
ATOM 3428 C CA . ASP A 1 452 ? -2.582 -6.283 -12.443 1.00 68.06 452 ASP A CA 1
ATOM 3429 C C . ASP A 1 452 ? -1.101 -6.203 -12.868 1.00 68.06 452 ASP A C 1
ATOM 3431 O O . ASP A 1 452 ? -0.412 -5.266 -12.447 1.00 68.06 452 ASP A O 1
ATOM 3435 N N . PRO A 1 453 ? -0.582 -7.146 -13.682 1.00 67.56 453 PRO A N 1
ATOM 3436 C CA . PRO A 1 453 ? 0.824 -7.140 -14.066 1.00 67.56 453 PRO A CA 1
ATOM 3437 C C . PRO A 1 453 ? 1.152 -5.868 -14.848 1.00 67.56 453 PRO A C 1
ATOM 3439 O O . PRO A 1 453 ? 0.525 -5.562 -15.866 1.00 67.56 453 PRO A O 1
ATOM 3442 N N . THR A 1 454 ? 2.144 -5.118 -14.374 1.00 70.62 454 THR A N 1
ATOM 3443 C CA . THR A 1 454 ? 2.596 -3.894 -15.043 1.00 70.62 454 THR A CA 1
ATOM 3444 C C . THR A 1 454 ? 3.817 -4.218 -15.883 1.00 70.62 454 THR A C 1
ATOM 3446 O O . THR A 1 454 ? 4.893 -4.445 -15.338 1.00 70.62 454 THR A O 1
ATOM 3449 N N . VAL A 1 455 ? 3.639 -4.234 -17.205 1.00 75.00 455 VAL A N 1
ATOM 3450 C CA . VAL A 1 455 ? 4.716 -4.478 -18.171 1.00 75.00 455 VAL A CA 1
ATOM 3451 C C . VAL A 1 455 ? 5.310 -3.146 -18.619 1.00 75.00 455 VAL A C 1
ATOM 3453 O O . VAL A 1 455 ? 4.593 -2.259 -19.091 1.00 75.00 455 VAL A O 1
ATOM 3456 N N . ARG A 1 456 ? 6.627 -3.004 -18.500 1.00 76.31 456 ARG A N 1
ATOM 3457 C CA . ARG A 1 456 ? 7.398 -1.848 -18.967 1.00 76.31 456 ARG A CA 1
ATOM 3458 C C . ARG A 1 456 ? 8.494 -2.299 -19.917 1.00 76.31 456 ARG A C 1
ATOM 3460 O O . ARG A 1 456 ? 9.022 -3.395 -19.770 1.00 76.31 456 ARG A O 1
ATOM 3467 N N . ARG A 1 457 ? 8.815 -1.457 -20.896 1.00 78.81 457 ARG A N 1
ATOM 3468 C CA . ARG A 1 457 ? 9.980 -1.650 -21.763 1.00 78.81 457 ARG A CA 1
ATOM 3469 C C . ARG A 1 457 ? 11.195 -0.993 -21.120 1.00 78.81 457 ARG A C 1
ATOM 3471 O O . ARG A 1 457 ? 11.049 0.053 -20.492 1.00 78.81 457 ARG A O 1
ATOM 3478 N N . SER A 1 458 ? 12.346 -1.627 -21.272 1.00 80.75 458 SER A N 1
ATOM 3479 C CA . SER A 1 458 ? 13.652 -1.123 -20.865 1.00 80.75 458 SER A CA 1
ATOM 3480 C C . SER A 1 458 ? 14.689 -1.519 -21.918 1.00 80.75 458 SER A C 1
ATOM 3482 O O . SER A 1 458 ? 14.419 -2.376 -22.763 1.00 80.75 458 SER A O 1
ATOM 3484 N N . GLU A 1 459 ? 15.850 -0.882 -21.876 1.00 80.06 459 GLU A N 1
ATOM 3485 C CA . GLU A 1 459 ? 16.963 -1.116 -22.794 1.00 80.06 459 GLU A CA 1
ATOM 3486 C C . GLU A 1 459 ? 18.191 -1.540 -21.996 1.00 80.06 459 GLU A C 1
ATOM 3488 O O . GLU A 1 459 ? 18.457 -1.022 -20.908 1.00 80.06 459 GLU A O 1
ATOM 3493 N N . THR A 1 460 ? 18.897 -2.541 -22.504 1.00 78.56 460 THR A N 1
ATOM 3494 C CA . THR A 1 460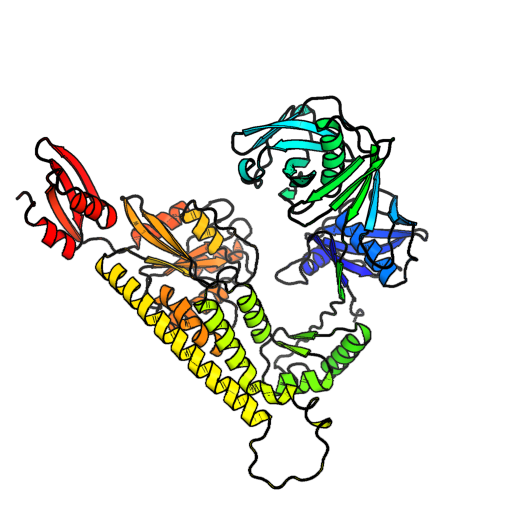 ? 20.176 -2.984 -21.955 1.00 78.56 460 THR A CA 1
ATOM 3495 C C . THR A 1 460 ? 21.297 -2.024 -22.357 1.00 78.56 460 THR A C 1
ATOM 3497 O O . THR A 1 460 ? 21.178 -1.260 -23.315 1.00 78.56 460 THR A O 1
ATOM 3500 N N . SER A 1 461 ? 22.434 -2.103 -21.667 1.00 73.81 461 SER A N 1
ATOM 3501 C CA . SER A 1 461 ? 23.641 -1.335 -22.008 1.00 73.81 461 SER A CA 1
ATOM 3502 C C . SER A 1 461 ? 24.171 -1.556 -23.438 1.00 73.81 461 SER A C 1
ATOM 3504 O O . SER A 1 461 ? 24.848 -0.680 -23.974 1.00 73.81 461 SER A O 1
ATOM 3506 N N . ASP A 1 462 ? 23.841 -2.688 -24.066 1.00 68.12 462 ASP A N 1
ATOM 3507 C CA . ASP A 1 462 ? 24.158 -3.023 -25.463 1.00 68.12 462 ASP A CA 1
ATOM 3508 C C . ASP A 1 462 ? 23.022 -2.692 -26.461 1.00 68.12 462 ASP A C 1
ATOM 3510 O O . ASP A 1 462 ? 23.099 -3.060 -27.632 1.00 68.12 462 ASP A O 1
ATOM 3514 N N . GLY A 1 463 ? 21.983 -1.967 -26.024 1.00 68.75 463 GLY A N 1
ATOM 3515 C CA . GLY A 1 463 ? 20.916 -1.422 -26.874 1.00 68.75 463 GLY A CA 1
ATOM 3516 C C . GLY A 1 463 ? 19.736 -2.360 -27.147 1.00 68.75 463 GLY A C 1
ATOM 3517 O O . GLY A 1 463 ? 18.803 -1.968 -27.842 1.00 68.75 463 GLY A O 1
ATOM 3518 N N . ARG A 1 464 ? 19.732 -3.578 -26.590 1.00 75.94 464 ARG A N 1
ATOM 3519 C CA . ARG A 1 464 ? 18.644 -4.551 -26.769 1.00 75.94 464 ARG A CA 1
ATOM 3520 C C . ARG A 1 464 ? 17.430 -4.170 -25.930 1.00 75.94 464 ARG A C 1
ATOM 3522 O O . ARG A 1 464 ? 17.531 -3.871 -24.738 1.00 75.94 464 ARG A O 1
ATOM 3529 N N . THR A 1 465 ? 16.245 -4.256 -26.525 1.00 78.06 465 THR A N 1
ATOM 3530 C CA . THR A 1 465 ? 15.000 -3.982 -25.804 1.00 78.06 465 THR A CA 1
ATOM 3531 C C . THR A 1 465 ? 14.536 -5.218 -25.034 1.00 78.06 465 THR A C 1
ATOM 3533 O O . THR A 1 465 ? 14.460 -6.311 -25.587 1.00 78.06 465 THR A O 1
ATOM 3536 N N . TYR A 1 466 ? 14.157 -5.058 -23.767 1.00 83.81 466 TYR A N 1
ATOM 3537 C CA . TYR A 1 466 ? 13.544 -6.118 -22.962 1.00 83.81 466 TYR A CA 1
ATOM 3538 C C . TYR A 1 466 ? 12.348 -5.593 -22.167 1.00 83.81 466 TYR A C 1
ATOM 3540 O O . TYR A 1 466 ? 12.112 -4.387 -22.052 1.00 83.81 466 TYR A O 1
ATOM 3548 N N . THR A 1 467 ? 11.545 -6.510 -21.632 1.00 84.31 467 THR A N 1
ATOM 3549 C CA . THR A 1 467 ? 10.376 -6.164 -20.819 1.00 84.31 467 THR A CA 1
ATOM 3550 C C . THR A 1 467 ? 10.581 -6.515 -19.355 1.00 84.31 467 THR A C 1
ATOM 3552 O O . THR A 1 467 ? 11.068 -7.591 -19.028 1.00 84.31 467 THR A O 1
ATOM 3555 N N . LEU A 1 468 ? 10.173 -5.610 -18.472 1.00 85.62 468 LEU A N 1
ATOM 3556 C CA . LEU A 1 468 ? 10.105 -5.811 -17.031 1.00 85.62 468 LEU A CA 1
ATOM 3557 C C . LEU A 1 468 ? 8.643 -5.904 -16.622 1.00 85.62 468 LEU A C 1
ATOM 3559 O O . LEU A 1 468 ? 7.857 -5.011 -16.944 1.00 85.62 468 LEU A O 1
ATOM 3563 N N . THR A 1 469 ? 8.288 -6.957 -15.893 1.00 82.00 469 THR A N 1
ATOM 3564 C CA . THR A 1 469 ? 6.934 -7.122 -15.367 1.00 82.00 469 THR A CA 1
ATOM 3565 C C . THR A 1 469 ? 6.936 -7.161 -13.848 1.00 82.00 469 THR A C 1
ATOM 3567 O O . THR A 1 469 ? 7.564 -8.037 -13.254 1.00 82.00 469 THR A O 1
ATOM 3570 N N . ASP A 1 470 ? 6.206 -6.235 -13.222 1.00 83.50 470 ASP A N 1
ATOM 3571 C CA . ASP A 1 470 ? 5.881 -6.328 -11.795 1.00 83.50 470 ASP A CA 1
ATOM 3572 C C . ASP A 1 470 ? 4.723 -7.300 -11.593 1.00 83.50 470 ASP A C 1
ATOM 3574 O O . ASP A 1 470 ? 3.725 -7.260 -12.320 1.00 83.50 470 ASP A O 1
ATOM 3578 N N . THR A 1 471 ? 4.881 -8.191 -10.619 1.00 76.19 471 THR A N 1
ATOM 3579 C CA . THR A 1 471 ? 3.962 -9.304 -10.376 1.00 76.19 471 THR A CA 1
ATOM 3580 C C . THR A 1 471 ? 3.319 -9.197 -9.004 1.00 76.19 471 THR A C 1
ATOM 3582 O O . THR A 1 471 ? 3.762 -8.440 -8.132 1.00 76.19 471 THR A O 1
ATOM 3585 N N . VAL A 1 472 ? 2.243 -9.960 -8.806 1.00 72.44 472 VAL A N 1
ATOM 3586 C CA . VAL A 1 472 ? 1.511 -9.960 -7.540 1.00 72.44 472 VAL A CA 1
ATOM 3587 C C . VAL A 1 472 ? 2.441 -10.366 -6.401 1.00 72.44 472 VAL A C 1
ATOM 3589 O O . VAL A 1 472 ? 3.153 -11.366 -6.472 1.00 72.44 472 VAL A O 1
ATOM 3592 N N . GLY A 1 473 ? 2.453 -9.570 -5.331 1.00 70.25 473 GLY A N 1
ATOM 3593 C CA . GLY A 1 473 ? 3.280 -9.873 -4.172 1.00 70.25 473 GLY A CA 1
ATOM 3594 C C . GLY A 1 473 ? 2.831 -11.130 -3.441 1.00 70.25 473 GLY A C 1
ATOM 3595 O O . GLY A 1 473 ? 1.661 -11.264 -3.095 1.00 70.25 473 GLY A O 1
ATOM 3596 N N . PHE A 1 474 ? 3.783 -12.021 -3.160 1.00 71.38 474 PHE A N 1
ATOM 3597 C CA . PHE A 1 474 ? 3.517 -13.234 -2.393 1.00 71.38 474 PHE A CA 1
ATOM 3598 C C . PHE A 1 474 ? 3.275 -12.915 -0.911 1.00 71.38 474 PHE A C 1
ATOM 3600 O O . PHE A 1 474 ? 3.866 -11.985 -0.357 1.00 71.38 474 PHE A O 1
ATOM 3607 N N . VAL A 1 475 ? 2.426 -13.711 -0.260 1.00 61.94 475 VAL A N 1
ATOM 3608 C CA . VAL A 1 475 ? 2.199 -13.682 1.194 1.00 61.94 475 VAL A CA 1
ATOM 3609 C C . VAL A 1 475 ? 2.419 -15.074 1.773 1.00 61.94 475 VAL A C 1
ATOM 3611 O O . VAL A 1 475 ? 2.268 -16.078 1.074 1.00 61.94 475 VAL A O 1
ATOM 3614 N N . LYS A 1 476 ? 2.824 -15.136 3.052 1.00 54.78 476 LYS A N 1
ATOM 3615 C CA . LYS A 1 476 ? 3.119 -16.396 3.743 1.00 54.78 476 LYS A CA 1
ATOM 3616 C C . LYS A 1 476 ? 1.831 -17.213 3.775 1.00 54.78 476 LYS A C 1
ATOM 3618 O O . LYS A 1 476 ? 0.828 -16.723 4.289 1.00 54.78 476 LYS A O 1
ATOM 3623 N N . HIS A 1 477 ? 1.896 -18.449 3.282 1.00 56.88 477 HIS A N 1
ATOM 3624 C CA . HIS A 1 477 ? 0.746 -19.351 3.175 1.00 56.88 477 HIS A CA 1
ATOM 3625 C C . HIS A 1 477 ? -0.378 -18.753 2.318 1.00 56.88 477 HIS A C 1
ATOM 3627 O O . HIS A 1 477 ? -1.475 -18.499 2.799 1.00 56.88 477 HIS A O 1
ATOM 3633 N N . LEU A 1 478 ? -0.087 -18.491 1.041 1.00 62.28 478 LEU A N 1
ATOM 3634 C CA . LEU A 1 478 ? -1.143 -18.250 0.060 1.00 62.28 478 LEU A CA 1
ATOM 3635 C C . LEU A 1 478 ? -2.044 -19.497 -0.005 1.00 62.28 478 LEU A C 1
ATOM 3637 O O . LEU A 1 478 ? -1.531 -20.584 -0.282 1.00 62.28 478 LEU A O 1
ATOM 3641 N N . PRO A 1 479 ? -3.360 -19.367 0.234 1.00 63.69 479 PRO A N 1
ATOM 3642 C CA . PRO A 1 479 ? -4.273 -20.496 0.124 1.00 63.69 479 PRO A CA 1
ATOM 3643 C C . PRO A 1 479 ? -4.240 -21.079 -1.292 1.00 63.69 479 PRO A C 1
ATOM 3645 O O . PRO A 1 479 ? -4.214 -20.327 -2.269 1.00 63.69 479 PRO A O 1
ATOM 3648 N N . HIS A 1 480 ? -4.301 -22.406 -1.426 1.00 64.69 480 HIS A N 1
ATOM 3649 C CA . HIS A 1 480 ? -4.292 -23.071 -2.739 1.00 64.69 480 HIS A CA 1
ATOM 3650 C C . HIS A 1 480 ? -5.423 -22.577 -3.660 1.00 64.69 480 HIS A C 1
ATOM 3652 O O . HIS A 1 480 ? -5.190 -22.332 -4.841 1.00 64.69 480 HIS A O 1
ATOM 3658 N N . ASP A 1 481 ? -6.611 -22.317 -3.100 1.00 61.09 481 ASP A N 1
ATOM 3659 C CA . ASP A 1 481 ? -7.762 -21.770 -3.836 1.00 61.09 481 ASP A CA 1
ATOM 3660 C C . ASP A 1 481 ? -7.476 -20.382 -4.442 1.00 61.09 481 ASP A C 1
ATOM 3662 O O . ASP A 1 481 ? -8.046 -20.007 -5.468 1.00 61.09 481 ASP A O 1
ATOM 3666 N N . LEU A 1 482 ? -6.588 -19.610 -3.806 1.00 65.50 482 LEU A N 1
ATOM 3667 C CA . LEU A 1 482 ? -6.143 -18.311 -4.299 1.00 65.50 482 LEU A CA 1
ATOM 3668 C C . LEU A 1 482 ? -5.158 -18.478 -5.457 1.00 65.50 482 LEU A C 1
ATOM 3670 O O . LEU A 1 482 ? -5.276 -17.785 -6.463 1.00 65.50 482 LEU A O 1
ATOM 3674 N N . ILE A 1 483 ? -4.213 -19.415 -5.337 1.00 66.50 483 ILE A N 1
ATOM 3675 C CA . ILE A 1 483 ? -3.230 -19.699 -6.391 1.00 66.50 483 ILE A CA 1
ATOM 3676 C C . ILE A 1 483 ? -3.946 -20.061 -7.694 1.00 66.50 483 ILE A C 1
ATOM 3678 O O . ILE A 1 483 ? -3.579 -19.539 -8.740 1.00 66.50 483 ILE A O 1
ATOM 3682 N N . ASP A 1 484 ? -5.007 -20.868 -7.640 1.00 62.44 484 ASP A N 1
ATOM 3683 C CA . ASP A 1 484 ? -5.779 -21.241 -8.831 1.00 62.44 484 ASP A CA 1
ATOM 3684 C C . ASP A 1 484 ? -6.520 -20.055 -9.469 1.00 62.44 484 ASP A C 1
ATOM 3686 O O . ASP A 1 484 ? -6.591 -19.960 -10.697 1.00 62.44 484 ASP A O 1
ATOM 3690 N N . ALA A 1 485 ? -7.041 -19.126 -8.662 1.00 62.75 485 ALA A N 1
ATOM 3691 C CA . ALA A 1 485 ? -7.712 -17.924 -9.159 1.00 62.75 485 ALA A CA 1
ATOM 3692 C C . ALA A 1 485 ? -6.734 -16.909 -9.778 1.00 62.75 485 ALA A C 1
ATOM 3694 O O . ALA A 1 485 ? -7.073 -16.251 -10.761 1.00 62.75 485 ALA A O 1
ATOM 3695 N N . PHE A 1 486 ? -5.513 -16.830 -9.241 1.00 64.88 486 PHE A N 1
ATOM 3696 C CA . PHE A 1 486 ? -4.450 -15.923 -9.688 1.00 64.88 486 PHE A CA 1
ATOM 3697 C C . PHE A 1 486 ? -3.412 -16.592 -10.593 1.00 64.88 486 PHE A C 1
ATOM 3699 O O . PHE A 1 486 ? -2.428 -15.965 -10.994 1.00 64.88 486 PHE A O 1
ATOM 3706 N N . LYS A 1 487 ? -3.629 -17.857 -10.964 1.00 68.00 487 LYS A N 1
ATOM 3707 C CA . LYS A 1 487 ? -2.703 -18.631 -11.791 1.00 68.00 487 LYS A CA 1
ATOM 3708 C C . LYS A 1 487 ? -2.401 -17.920 -13.098 1.00 68.00 487 LYS A C 1
ATOM 3710 O O . LYS A 1 487 ? -1.247 -17.797 -13.472 1.00 68.00 487 LYS A O 1
ATOM 3715 N N . SER A 1 488 ? -3.422 -17.369 -13.745 1.00 62.22 488 SER A N 1
ATOM 3716 C CA . SER A 1 488 ? -3.261 -16.607 -14.984 1.00 62.22 488 SER A CA 1
ATOM 3717 C C . SER A 1 488 ? -2.475 -15.307 -14.777 1.00 62.22 488 SER A C 1
ATOM 3719 O O . SER A 1 488 ? -1.642 -14.979 -15.611 1.00 62.22 488 SER A O 1
ATOM 3721 N N . THR A 1 489 ? -2.648 -14.569 -13.675 1.00 65.38 489 THR A N 1
ATOM 3722 C CA . THR A 1 489 ? -1.792 -13.400 -13.368 1.00 65.38 489 THR A CA 1
ATOM 3723 C C . THR A 1 489 ? -0.346 -13.783 -13.048 1.00 65.38 489 THR A C 1
ATOM 3725 O O . THR A 1 489 ? 0.566 -13.019 -13.351 1.00 65.38 489 THR A O 1
ATOM 3728 N N .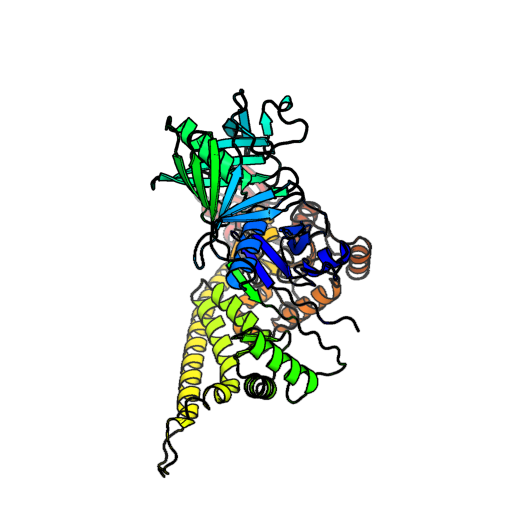 LEU A 1 490 ? -0.121 -14.978 -12.495 1.00 73.12 490 LEU A N 1
ATOM 3729 C CA . LEU A 1 490 ? 1.211 -15.518 -12.211 1.00 73.12 490 LEU A CA 1
ATOM 3730 C C . LEU A 1 490 ? 1.852 -16.214 -13.426 1.00 73.12 490 LEU A C 1
ATOM 3732 O O . LEU A 1 490 ? 3.068 -16.376 -13.460 1.00 73.12 490 LEU A O 1
ATOM 3736 N N . GLU A 1 491 ? 1.082 -16.578 -14.457 1.00 70.38 491 GLU A N 1
ATOM 3737 C CA . GLU A 1 491 ? 1.592 -17.208 -15.686 1.00 70.38 491 GLU A CA 1
ATOM 3738 C C . GLU A 1 491 ? 2.615 -16.326 -16.424 1.00 70.38 491 GLU A C 1
ATOM 3740 O O . GLU A 1 491 ? 3.460 -16.868 -17.139 1.00 70.38 491 GLU A O 1
ATOM 3745 N N . GLU A 1 492 ? 2.614 -15.003 -16.226 1.00 71.44 492 GLU A N 1
ATOM 3746 C CA . GLU A 1 492 ? 3.662 -14.135 -16.784 1.00 71.44 492 GLU A CA 1
ATOM 3747 C C . GLU A 1 492 ? 5.039 -14.446 -16.162 1.00 71.44 492 GLU A C 1
ATOM 3749 O O . GLU A 1 492 ? 6.037 -14.432 -16.874 1.00 71.44 492 GLU A O 1
ATOM 3754 N N . VAL A 1 493 ? 5.098 -14.857 -14.883 1.00 78.88 493 VAL A N 1
ATOM 3755 C CA . VAL A 1 493 ? 6.339 -15.341 -14.239 1.00 78.88 493 VAL A CA 1
ATOM 3756 C C . VAL A 1 493 ? 6.823 -16.623 -14.910 1.00 78.88 493 VAL A C 1
ATOM 3758 O O . VAL A 1 493 ? 7.995 -16.739 -15.244 1.00 78.88 493 VAL A O 1
ATOM 3761 N N . SER A 1 494 ? 5.914 -17.573 -15.165 1.00 77.94 494 SER A N 1
ATOM 3762 C CA . SER A 1 494 ? 6.238 -18.838 -15.852 1.00 77.94 494 SER A CA 1
ATOM 3763 C C . SER A 1 494 ? 6.680 -18.646 -17.307 1.00 77.94 494 SER A C 1
ATOM 3765 O O . SER A 1 494 ? 7.155 -19.576 -17.957 1.00 77.94 494 SER A O 1
ATOM 3767 N N . GLY A 1 495 ? 6.443 -17.454 -17.853 1.00 76.81 495 GLY A N 1
ATOM 3768 C CA . GLY A 1 495 ? 6.807 -17.092 -19.206 1.00 76.81 495 GLY A CA 1
ATOM 3769 C C . GLY A 1 495 ? 8.028 -16.226 -19.349 1.00 76.81 495 GLY A C 1
ATOM 3770 O O . GLY A 1 495 ? 8.363 -15.946 -20.496 1.00 76.81 495 GLY A O 1
ATOM 3771 N N . ALA A 1 496 ? 8.636 -15.830 -18.235 1.00 87.06 496 ALA A N 1
ATOM 3772 C CA . ALA A 1 496 ? 9.812 -14.993 -18.236 1.00 87.06 496 ALA A CA 1
ATOM 3773 C C . ALA A 1 496 ? 11.045 -15.771 -18.706 1.00 87.06 496 ALA A C 1
ATOM 3775 O O . ALA A 1 496 ? 11.156 -16.981 -18.501 1.00 87.06 496 ALA A O 1
ATOM 3776 N N . ASP A 1 497 ? 11.992 -15.052 -19.294 1.00 87.88 497 ASP A N 1
ATOM 3777 C CA . ASP A 1 497 ? 13.321 -15.573 -19.601 1.00 87.88 497 ASP A CA 1
ATOM 3778 C C . ASP A 1 497 ? 14.233 -15.500 -18.369 1.00 87.88 497 ASP A C 1
ATOM 3780 O O . ASP A 1 497 ? 15.137 -16.319 -18.222 1.00 87.88 497 ASP A O 1
ATOM 3784 N N . VAL A 1 498 ? 13.970 -14.550 -17.461 1.00 91.25 498 VAL A N 1
ATOM 3785 C CA . VAL A 1 498 ? 14.670 -14.383 -16.179 1.00 91.25 498 VAL A CA 1
ATOM 3786 C C . VAL A 1 498 ? 13.676 -13.981 -15.085 1.00 91.25 498 VAL A C 1
ATOM 3788 O O . VAL A 1 498 ? 12.805 -13.133 -15.297 1.00 91.25 498 VAL A O 1
ATOM 3791 N N . ILE A 1 499 ? 13.826 -14.547 -13.888 1.00 92.69 499 ILE A N 1
ATOM 3792 C CA . ILE A 1 499 ? 13.085 -14.137 -12.691 1.00 92.69 499 ILE A CA 1
ATOM 3793 C C . ILE A 1 499 ? 14.017 -13.349 -11.772 1.00 92.69 499 ILE A C 1
ATOM 3795 O O . ILE A 1 499 ? 15.036 -13.864 -11.322 1.00 92.69 499 ILE A O 1
ATOM 3799 N N . VAL A 1 500 ? 13.640 -12.115 -11.439 1.00 94.00 500 VAL A N 1
ATOM 3800 C CA . VAL A 1 500 ? 14.284 -11.327 -10.382 1.00 94.00 500 VAL A CA 1
ATOM 3801 C C . VAL A 1 500 ? 13.485 -11.515 -9.103 1.00 94.00 500 VAL A C 1
ATOM 3803 O O . VAL A 1 500 ? 12.395 -10.966 -8.944 1.00 94.00 500 VAL A O 1
ATOM 3806 N N . HIS A 1 501 ? 14.018 -12.313 -8.188 1.00 93.88 501 HIS A N 1
ATOM 3807 C CA . HIS A 1 501 ? 13.393 -12.614 -6.913 1.00 93.88 501 HIS A CA 1
ATOM 3808 C C . HIS A 1 501 ? 13.851 -11.614 -5.849 1.00 93.88 501 HIS A C 1
ATOM 3810 O O . HIS A 1 501 ? 14.939 -11.720 -5.289 1.00 93.88 501 HIS A O 1
ATOM 3816 N N . VAL A 1 502 ? 12.994 -10.640 -5.550 1.00 93.25 502 VAL A N 1
ATOM 3817 C CA . VAL A 1 502 ? 13.232 -9.609 -4.538 1.00 93.25 502 VAL A CA 1
ATOM 3818 C C . VAL A 1 502 ? 12.867 -10.129 -3.151 1.00 93.25 502 VAL A C 1
ATOM 3820 O O . VAL A 1 502 ? 11.714 -10.487 -2.890 1.00 93.25 502 VAL A O 1
ATOM 3823 N N . VAL A 1 503 ? 13.843 -10.119 -2.250 1.00 92.00 503 VAL A N 1
ATOM 3824 C CA . VAL A 1 503 ? 13.729 -10.618 -0.875 1.00 92.00 503 VAL A CA 1
ATOM 3825 C C . VAL A 1 503 ? 13.949 -9.466 0.095 1.00 92.00 503 VAL A C 1
ATOM 3827 O O . VAL A 1 503 ? 14.857 -8.662 -0.098 1.00 92.00 503 VAL A O 1
ATOM 3830 N N . ASP A 1 504 ? 13.128 -9.374 1.140 1.00 89.12 504 ASP A N 1
ATOM 3831 C CA . ASP A 1 504 ? 13.315 -8.368 2.184 1.00 89.12 504 ASP A CA 1
ATOM 3832 C C . ASP A 1 504 ? 14.428 -8.798 3.154 1.00 89.12 504 ASP A C 1
ATOM 3834 O O . ASP A 1 504 ? 14.226 -9.688 3.983 1.00 89.12 504 ASP A O 1
ATOM 3838 N N . GLY A 1 505 ? 15.601 -8.169 3.056 1.00 88.12 505 GLY A N 1
ATOM 3839 C CA . GLY A 1 505 ? 16.743 -8.441 3.927 1.00 88.12 505 GLY A CA 1
ATOM 3840 C C . GLY A 1 505 ? 16.562 -7.953 5.363 1.00 88.12 505 GLY A C 1
ATOM 3841 O O . GLY A 1 505 ? 17.224 -8.475 6.255 1.00 88.12 505 GLY A O 1
ATOM 3842 N N . SER A 1 506 ? 15.649 -7.007 5.622 1.00 84.31 506 SER A N 1
ATOM 3843 C CA . SER A 1 506 ? 15.358 -6.542 6.985 1.00 84.31 506 SER A CA 1
ATOM 3844 C C . SER A 1 506 ? 14.377 -7.457 7.722 1.00 84.31 506 SER A C 1
ATOM 3846 O O . SER A 1 506 ? 14.055 -7.219 8.886 1.00 84.31 506 SER A O 1
ATOM 3848 N N . HIS A 1 507 ? 13.834 -8.468 7.042 1.00 82.62 507 HIS A N 1
ATOM 3849 C CA . HIS A 1 507 ? 12.884 -9.398 7.631 1.00 82.62 507 HIS A CA 1
ATOM 3850 C C . HIS A 1 507 ? 13.609 -10.403 8.552 1.00 82.62 507 HIS A C 1
ATOM 3852 O O . HIS A 1 507 ? 14.670 -10.894 8.179 1.00 82.62 507 HIS A O 1
ATOM 3858 N N . PRO A 1 508 ? 13.033 -10.814 9.703 1.00 77.25 508 PRO A N 1
ATOM 3859 C CA . PRO A 1 508 ? 13.672 -11.775 10.621 1.00 77.25 508 PRO A CA 1
ATOM 3860 C C . PRO A 1 508 ? 13.936 -13.176 10.040 1.00 77.25 508 PRO A C 1
ATOM 3862 O O . PRO A 1 508 ? 14.643 -13.979 10.635 1.00 77.25 508 PRO A O 1
ATOM 3865 N N . ASP A 1 509 ? 13.309 -13.496 8.909 1.00 82.25 509 ASP A N 1
ATOM 3866 C CA . ASP A 1 509 ? 13.401 -14.792 8.228 1.00 82.25 509 ASP A CA 1
ATOM 3867 C C . ASP A 1 509 ? 13.353 -14.606 6.697 1.00 82.25 509 ASP A C 1
ATOM 3869 O O . ASP A 1 509 ? 12.291 -14.796 6.091 1.00 82.25 509 ASP A O 1
ATOM 3873 N N . PRO A 1 510 ? 14.448 -14.159 6.050 1.00 87.38 510 PRO A N 1
ATOM 3874 C CA . PRO A 1 510 ? 14.493 -14.001 4.593 1.00 87.38 510 PRO A CA 1
ATOM 3875 C C . PRO A 1 510 ? 14.587 -15.351 3.869 1.00 87.38 510 PRO A C 1
ATOM 3877 O O . PRO A 1 510 ? 13.983 -15.545 2.817 1.00 87.38 510 PRO A O 1
ATOM 3880 N N . LEU A 1 511 ? 15.278 -16.333 4.458 1.00 87.31 511 LEU A N 1
ATOM 3881 C CA . LEU A 1 511 ? 15.414 -17.683 3.896 1.00 87.31 511 LEU A CA 1
ATOM 3882 C C . LEU A 1 511 ? 14.063 -18.400 3.769 1.00 87.31 511 LEU A C 1
ATOM 3884 O O . LEU A 1 511 ? 13.804 -19.079 2.772 1.00 87.31 511 LEU A O 1
ATOM 3888 N N . GLY A 1 512 ? 13.175 -18.240 4.752 1.00 85.25 512 GLY A N 1
ATOM 3889 C CA . GLY A 1 512 ? 11.807 -18.740 4.669 1.00 85.25 512 GLY A CA 1
ATOM 3890 C C . GLY A 1 512 ? 11.001 -18.069 3.556 1.00 85.25 512 GLY A C 1
ATOM 3891 O O . GLY A 1 512 ? 10.224 -18.746 2.879 1.00 85.25 512 GLY A O 1
ATOM 3892 N N . GLN A 1 513 ? 11.215 -16.770 3.306 1.00 84.50 513 GLN A N 1
ATOM 3893 C CA . GLN A 1 513 ? 10.601 -16.086 2.164 1.00 84.50 513 GLN A CA 1
ATOM 3894 C C . GLN A 1 513 ? 11.085 -16.680 0.836 1.00 84.50 513 GLN A C 1
ATOM 3896 O O . GLN A 1 513 ? 10.255 -17.017 -0.010 1.00 84.50 513 GLN A O 1
ATOM 3901 N N . ILE A 1 514 ? 12.397 -16.899 0.693 1.00 89.38 514 ILE A N 1
ATOM 3902 C CA . ILE A 1 514 ? 12.987 -17.486 -0.518 1.00 89.38 514 ILE A CA 1
ATOM 3903 C C . ILE A 1 514 ? 12.357 -18.846 -0.824 1.00 89.38 514 ILE A C 1
ATOM 3905 O O . ILE A 1 514 ? 11.845 -19.076 -1.921 1.00 89.38 514 ILE A O 1
ATOM 3909 N N . LYS A 1 515 ? 12.330 -19.740 0.172 1.00 87.50 515 LYS A N 1
ATOM 3910 C CA . LYS A 1 515 ? 11.757 -21.088 0.030 1.00 87.50 515 LYS A CA 1
ATOM 3911 C C . LYS A 1 515 ? 10.282 -21.051 -0.363 1.00 87.50 515 LYS A C 1
ATOM 3913 O O . LYS A 1 515 ? 9.860 -21.824 -1.219 1.00 87.50 515 LYS A O 1
ATOM 3918 N N . ALA A 1 516 ? 9.505 -20.155 0.240 1.00 82.19 516 ALA A N 1
ATOM 3919 C CA . ALA A 1 516 ? 8.082 -20.034 -0.049 1.00 82.19 516 ALA A CA 1
ATOM 3920 C C . ALA A 1 516 ? 7.813 -19.548 -1.481 1.00 82.19 516 ALA A C 1
ATOM 3922 O O . ALA A 1 516 ? 6.983 -20.134 -2.170 1.00 82.19 516 ALA A O 1
ATOM 3923 N N . VAL A 1 517 ? 8.528 -18.520 -1.951 1.00 84.69 517 VAL A N 1
ATOM 3924 C CA . VAL A 1 517 ? 8.365 -18.016 -3.326 1.00 84.69 517 VAL A CA 1
ATOM 3925 C C . VAL A 1 517 ? 8.822 -19.058 -4.344 1.00 84.69 517 VAL A C 1
ATOM 3927 O O . VAL A 1 517 ? 8.102 -19.294 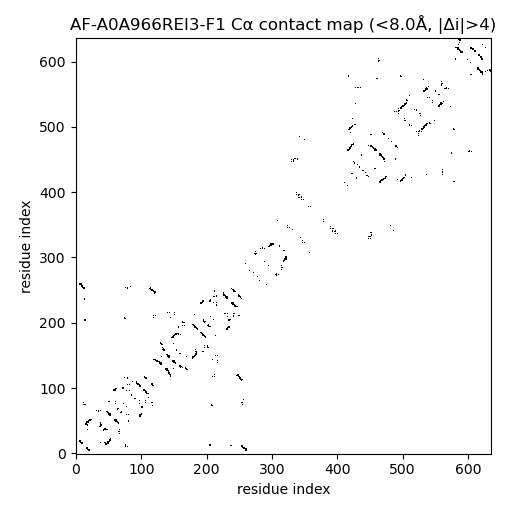-5.309 1.00 84.69 517 VAL A O 1
ATOM 3930 N N . ARG A 1 518 ? 9.944 -19.753 -4.109 1.00 87.69 518 ARG A N 1
ATOM 3931 C CA . ARG A 1 518 ? 10.385 -20.868 -4.968 1.00 87.69 518 ARG A CA 1
ATOM 3932 C C . ARG A 1 518 ? 9.339 -21.977 -5.071 1.00 87.69 518 ARG A C 1
ATOM 3934 O O . ARG A 1 518 ? 9.128 -22.500 -6.161 1.00 87.69 518 ARG A O 1
ATOM 3941 N N . GLY A 1 519 ? 8.659 -22.303 -3.968 1.00 83.62 519 GLY A N 1
ATOM 3942 C CA . GLY A 1 519 ? 7.538 -23.248 -3.972 1.00 83.62 519 GLY A CA 1
ATOM 3943 C C . GLY A 1 519 ? 6.422 -22.815 -4.925 1.00 83.62 519 GLY A C 1
ATOM 3944 O O . GLY A 1 519 ? 6.026 -23.581 -5.798 1.00 83.62 519 GLY A O 1
ATOM 3945 N N . VAL A 1 520 ? 5.991 -21.553 -4.842 1.00 79.31 520 VAL A N 1
ATOM 3946 C CA . VAL A 1 520 ? 4.942 -21.033 -5.733 1.00 79.31 520 VAL A CA 1
ATOM 3947 C C . VAL A 1 520 ? 5.417 -20.939 -7.187 1.00 79.31 520 VAL A C 1
ATOM 3949 O O . VAL A 1 520 ? 4.662 -21.288 -8.092 1.00 79.31 520 VAL A O 1
ATOM 3952 N N . ILE A 1 521 ? 6.667 -20.526 -7.433 1.00 83.25 521 ILE A N 1
ATOM 3953 C CA . ILE A 1 521 ? 7.273 -20.510 -8.777 1.00 83.25 521 ILE A CA 1
ATOM 3954 C C . ILE A 1 521 ? 7.286 -21.924 -9.379 1.00 83.25 521 ILE A C 1
ATOM 3956 O O . ILE A 1 521 ? 7.012 -22.091 -10.570 1.00 83.25 521 ILE A O 1
ATOM 3960 N N . ALA A 1 522 ? 7.568 -22.953 -8.577 1.00 83.69 522 ALA A N 1
ATOM 3961 C CA . ALA A 1 522 ? 7.514 -24.340 -9.021 1.00 83.69 522 ALA A CA 1
ATOM 3962 C C . ALA A 1 522 ? 6.079 -24.776 -9.373 1.00 83.69 522 ALA A C 1
ATOM 3964 O O . ALA A 1 522 ? 5.876 -25.349 -10.445 1.00 83.69 522 ALA A O 1
ATOM 3965 N N . ASP A 1 523 ? 5.089 -24.436 -8.541 1.00 78.38 523 ASP A N 1
ATOM 3966 C CA . ASP A 1 523 ? 3.674 -24.787 -8.749 1.00 78.38 523 ASP A CA 1
ATOM 3967 C C . ASP A 1 523 ? 3.080 -24.175 -10.032 1.00 78.38 523 ASP A C 1
ATOM 3969 O O . ASP A 1 523 ? 2.231 -24.782 -10.693 1.00 78.38 523 ASP A O 1
ATOM 3973 N N . ILE A 1 524 ? 3.550 -22.987 -10.429 1.00 77.31 524 ILE A N 1
ATOM 3974 C CA . ILE A 1 524 ? 3.149 -22.324 -11.683 1.00 77.31 524 ILE A CA 1
ATOM 3975 C C . ILE A 1 524 ? 4.007 -22.732 -12.895 1.00 77.31 524 ILE A C 1
ATOM 3977 O O . ILE A 1 524 ? 3.777 -22.238 -13.996 1.00 77.31 524 ILE A O 1
ATOM 3981 N N . GLY A 1 525 ? 4.983 -23.632 -12.722 1.00 78.50 525 GLY A N 1
ATOM 3982 C CA . GLY A 1 525 ? 5.819 -24.163 -13.805 1.00 78.50 525 GLY A CA 1
ATOM 3983 C C . GLY A 1 525 ? 7.047 -23.319 -14.177 1.00 78.50 525 GLY A C 1
ATOM 3984 O O . GLY A 1 525 ? 7.656 -23.572 -15.214 1.00 78.50 525 GLY A O 1
ATOM 3985 N N . GLY A 1 526 ? 7.437 -22.346 -13.349 1.00 80.69 526 GLY A N 1
ATOM 3986 C CA . GLY A 1 526 ? 8.591 -21.463 -13.571 1.00 80.69 526 GLY A CA 1
ATOM 3987 C C . GLY A 1 526 ? 9.932 -21.984 -13.038 1.00 80.69 526 GLY A C 1
ATOM 3988 O O . GLY A 1 526 ? 10.950 -21.326 -13.208 1.00 80.69 526 GLY A O 1
ATOM 3989 N N . GLY A 1 527 ? 9.980 -23.167 -12.418 1.00 81.75 527 GLY A N 1
ATOM 3990 C CA . GLY A 1 527 ? 11.174 -23.658 -11.705 1.00 81.75 527 GLY A CA 1
ATOM 3991 C C . GLY A 1 527 ? 12.422 -23.958 -12.556 1.00 81.75 527 GLY A C 1
ATOM 3992 O O . GLY A 1 527 ? 13.453 -24.314 -11.999 1.00 81.75 527 GLY A O 1
ATOM 3993 N N . LYS A 1 528 ? 12.343 -23.860 -13.890 1.00 84.12 528 LYS A N 1
ATOM 3994 C CA . LYS A 1 528 ? 13.494 -24.011 -14.806 1.00 84.12 528 LYS A CA 1
ATOM 3995 C C . LYS A 1 528 ? 14.050 -22.674 -15.305 1.00 84.12 528 LYS A C 1
ATOM 3997 O O . LYS A 1 528 ? 15.049 -22.674 -16.020 1.00 84.12 528 LYS A O 1
ATOM 4002 N N . ILE A 1 529 ? 13.375 -21.570 -14.996 1.00 88.25 529 ILE A N 1
ATOM 4003 C CA . ILE A 1 529 ? 13.763 -20.233 -15.439 1.00 88.25 529 ILE A CA 1
ATOM 4004 C C . ILE A 1 529 ? 14.924 -19.759 -14.551 1.00 88.25 529 ILE A C 1
ATOM 4006 O O . ILE A 1 529 ? 14.857 -19.967 -13.337 1.00 88.25 529 ILE A O 1
ATOM 4010 N N . PRO A 1 530 ? 15.980 -19.145 -15.116 1.00 89.81 530 PRO A N 1
ATOM 4011 C CA . PRO A 1 530 ? 17.047 -18.522 -14.341 1.00 89.81 530 PRO A CA 1
ATOM 4012 C C . PRO A 1 530 ? 16.499 -17.568 -13.271 1.00 89.81 530 PRO A C 1
ATOM 4014 O O . PRO A 1 530 ? 15.733 -16.653 -13.576 1.00 89.81 530 PRO A O 1
ATOM 4017 N N . GLU A 1 531 ? 16.898 -17.787 -12.019 1.00 93.25 531 GLU A N 1
ATOM 4018 C CA . GLU A 1 531 ? 16.503 -16.979 -10.864 1.00 93.25 531 GLU A CA 1
ATOM 4019 C C . GLU A 1 531 ? 17.689 -16.127 -10.399 1.00 93.25 531 GLU A C 1
ATOM 4021 O O . GLU A 1 531 ? 18.763 -16.650 -10.112 1.00 93.25 531 GLU A O 1
ATOM 4026 N N . ILE A 1 532 ? 17.477 -14.816 -10.286 1.00 94.44 532 ILE A N 1
ATOM 4027 C CA . ILE A 1 532 ? 18.417 -13.865 -9.690 1.00 94.44 532 ILE A CA 1
ATOM 4028 C C . ILE A 1 532 ? 17.827 -13.397 -8.363 1.00 94.44 532 ILE A C 1
ATOM 4030 O O . ILE A 1 532 ? 16.782 -12.742 -8.342 1.00 94.44 532 ILE A O 1
ATOM 4034 N N . ILE A 1 533 ? 18.497 -13.701 -7.253 1.00 95.06 533 ILE A N 1
ATOM 4035 C CA . ILE A 1 533 ? 18.058 -13.258 -5.927 1.00 95.06 533 ILE A CA 1
ATOM 4036 C C . ILE A 1 533 ? 18.567 -11.843 -5.675 1.00 95.06 533 ILE A C 1
ATOM 4038 O O . ILE A 1 533 ? 19.769 -11.594 -5.663 1.00 95.06 533 ILE A O 1
ATOM 4042 N N . ALA A 1 534 ? 17.641 -10.924 -5.432 1.00 95.25 534 ALA A N 1
ATOM 4043 C CA . ALA A 1 534 ? 17.903 -9.541 -5.073 1.00 95.25 534 ALA A CA 1
ATOM 4044 C C . ALA A 1 534 ? 17.524 -9.320 -3.601 1.00 95.25 534 ALA A C 1
ATOM 4046 O O . ALA A 1 534 ? 16.352 -9.125 -3.272 1.00 95.25 534 ALA A O 1
ATOM 4047 N N . LEU A 1 535 ? 18.513 -9.360 -2.707 1.00 94.62 535 LEU A N 1
ATOM 4048 C CA . LEU A 1 535 ? 18.322 -9.118 -1.278 1.00 94.62 535 LEU A CA 1
ATOM 4049 C C . LEU A 1 535 ? 18.241 -7.609 -1.028 1.00 94.62 535 LEU A C 1
ATOM 4051 O O . LEU A 1 535 ? 19.259 -6.922 -0.965 1.00 94.62 535 LEU A O 1
ATOM 4055 N N . ASN A 1 536 ? 17.017 -7.097 -0.942 1.00 92.69 536 ASN A N 1
ATOM 4056 C CA . ASN A 1 536 ? 16.714 -5.677 -0.822 1.00 92.69 536 ASN A CA 1
ATOM 4057 C C . ASN A 1 536 ? 16.699 -5.197 0.638 1.00 92.69 536 ASN A C 1
ATOM 4059 O O . ASN A 1 536 ? 16.657 -5.998 1.568 1.00 92.69 536 ASN A O 1
ATOM 4063 N N . LYS A 1 537 ? 16.678 -3.873 0.830 1.00 90.50 537 LYS A N 1
ATOM 4064 C CA . LYS A 1 537 ? 16.710 -3.180 2.131 1.00 90.50 537 LYS A CA 1
ATOM 4065 C C . LYS A 1 537 ? 18.004 -3.392 2.917 1.00 90.50 537 LYS A C 1
ATOM 4067 O O . LYS A 1 537 ? 18.007 -3.356 4.146 1.00 90.50 537 LYS A O 1
ATOM 4072 N N . ALA A 1 538 ? 19.117 -3.578 2.206 1.00 88.19 538 ALA A N 1
ATOM 4073 C CA . ALA A 1 538 ? 20.445 -3.713 2.804 1.00 88.19 538 ALA A CA 1
ATOM 4074 C C . ALA A 1 538 ? 20.858 -2.518 3.688 1.00 88.19 538 ALA A C 1
ATOM 4076 O O . ALA A 1 538 ? 21.757 -2.647 4.508 1.00 88.19 538 ALA A O 1
ATOM 4077 N N . ASP A 1 539 ? 20.208 -1.364 3.524 1.00 85.50 539 ASP A N 1
ATOM 4078 C CA . ASP A 1 539 ? 20.408 -0.145 4.310 1.00 85.50 539 ASP A CA 1
ATOM 4079 C C . ASP A 1 539 ? 19.906 -0.238 5.760 1.00 85.50 539 ASP A C 1
ATOM 4081 O O . ASP A 1 539 ? 20.434 0.456 6.624 1.00 85.50 539 ASP A O 1
ATOM 4085 N N . ILE A 1 540 ? 18.919 -1.097 6.036 1.00 86.81 540 ILE A N 1
ATOM 4086 C CA . ILE A 1 540 ? 18.308 -1.260 7.370 1.00 86.81 540 ILE A CA 1
ATOM 4087 C C . ILE A 1 540 ? 18.367 -2.702 7.893 1.00 86.81 540 ILE A C 1
ATOM 4089 O O . ILE A 1 540 ? 17.878 -2.992 8.984 1.00 86.81 540 ILE A O 1
ATOM 4093 N N . ALA A 1 541 ? 18.905 -3.623 7.098 1.00 86.25 541 ALA A N 1
ATOM 4094 C CA . ALA A 1 541 ? 18.971 -5.038 7.420 1.00 86.25 541 ALA A CA 1
ATOM 4095 C C . ALA A 1 541 ? 20.094 -5.356 8.418 1.00 86.25 541 ALA A C 1
ATOM 4097 O O . ALA A 1 541 ? 21.163 -4.746 8.395 1.00 86.25 541 ALA A O 1
ATOM 4098 N N . ASP A 1 542 ? 19.856 -6.352 9.274 1.00 86.19 542 ASP A N 1
ATOM 4099 C CA . ASP A 1 542 ? 20.856 -6.841 10.223 1.00 86.19 542 ASP A CA 1
ATOM 4100 C C . ASP A 1 542 ? 22.007 -7.543 9.464 1.00 86.19 542 ASP A C 1
ATOM 4102 O O . ASP A 1 542 ? 21.747 -8.481 8.695 1.00 86.19 542 ASP A O 1
ATOM 4106 N N . PRO A 1 543 ? 23.275 -7.129 9.662 1.00 87.06 543 PRO A N 1
ATOM 4107 C CA . PRO A 1 543 ? 24.425 -7.756 9.016 1.00 87.06 543 PRO A CA 1
ATOM 4108 C C . PRO A 1 543 ? 24.532 -9.269 9.250 1.00 87.06 543 PRO A C 1
ATOM 4110 O O . PRO A 1 543 ? 24.972 -9.988 8.350 1.00 87.06 543 PRO A O 1
ATOM 4113 N N . GLU A 1 544 ? 24.119 -9.775 10.418 1.00 86.62 544 GLU A N 1
ATOM 4114 C CA . GLU A 1 544 ? 24.149 -11.214 10.711 1.00 86.62 544 GLU A CA 1
ATOM 4115 C C . GLU A 1 544 ? 23.130 -11.980 9.861 1.00 86.62 544 GLU A C 1
ATOM 4117 O O . GLU A 1 544 ? 23.437 -13.048 9.323 1.00 86.62 544 GLU A O 1
ATOM 4122 N N . VAL A 1 545 ? 21.932 -11.416 9.687 1.00 84.69 545 VAL A N 1
ATOM 4123 C CA . VAL A 1 545 ? 20.871 -11.999 8.854 1.00 84.69 545 VAL A CA 1
ATOM 4124 C C . VAL A 1 545 ? 21.302 -12.024 7.387 1.00 84.69 545 VAL A C 1
ATOM 4126 O O . VAL A 1 545 ? 21.148 -13.049 6.720 1.00 84.69 545 VAL A O 1
ATOM 4129 N N . ILE A 1 546 ? 21.909 -10.940 6.891 1.00 88.19 546 ILE A N 1
ATOM 4130 C CA . ILE A 1 546 ? 22.461 -10.888 5.528 1.00 88.19 546 ILE A CA 1
ATOM 4131 C C . ILE A 1 546 ? 23.532 -11.967 5.334 1.00 88.19 546 ILE A C 1
ATOM 4133 O O . ILE A 1 546 ? 23.494 -12.697 4.342 1.00 88.19 546 ILE A O 1
ATOM 4137 N N . ALA A 1 547 ? 24.470 -12.099 6.277 1.00 87.44 547 ALA A N 1
ATOM 4138 C CA . ALA A 1 547 ? 25.543 -13.083 6.185 1.00 87.44 547 ALA A CA 1
ATOM 4139 C C . ALA A 1 547 ? 25.000 -14.519 6.107 1.00 87.44 547 ALA A C 1
ATOM 4141 O O . ALA A 1 547 ? 25.468 -15.312 5.292 1.00 87.44 547 ALA A O 1
ATOM 4142 N N . GLN A 1 548 ? 23.972 -14.850 6.896 1.00 87.75 548 GLN A N 1
ATOM 4143 C CA . GLN A 1 548 ? 23.323 -16.164 6.840 1.00 87.75 548 GLN A CA 1
ATOM 4144 C C . GLN A 1 548 ? 22.679 -16.448 5.480 1.00 87.75 548 GLN A C 1
ATOM 4146 O O . GLN A 1 548 ? 22.785 -17.570 4.979 1.00 87.75 548 GLN A O 1
ATOM 4151 N N . VAL A 1 549 ? 22.028 -15.447 4.878 1.00 88.75 549 VAL A N 1
ATOM 4152 C CA . VAL A 1 549 ? 21.440 -15.583 3.540 1.00 88.75 549 VAL A CA 1
ATOM 4153 C C . VAL A 1 549 ? 22.532 -15.815 2.502 1.00 88.75 549 VAL A C 1
ATOM 4155 O O . VAL A 1 549 ? 22.427 -16.769 1.742 1.00 88.75 549 VAL A O 1
ATOM 4158 N N . LEU A 1 550 ? 23.607 -15.022 2.514 1.00 89.62 550 LEU A N 1
ATOM 4159 C CA . LEU A 1 550 ? 24.715 -15.139 1.555 1.00 89.62 550 LEU A CA 1
ATOM 4160 C C . LEU A 1 550 ? 25.496 -16.457 1.676 1.00 89.62 550 LEU A C 1
ATOM 4162 O O . LEU A 1 550 ? 26.056 -16.928 0.694 1.00 89.62 550 LEU A O 1
ATOM 4166 N N . ILE A 1 551 ? 25.528 -17.083 2.857 1.00 90.69 551 ILE A N 1
ATOM 4167 C CA . ILE A 1 551 ? 26.117 -18.422 3.021 1.00 90.69 551 ILE A CA 1
ATOM 4168 C C . ILE A 1 551 ? 25.286 -19.485 2.287 1.00 90.69 551 ILE A C 1
ATOM 4170 O O . ILE A 1 551 ? 25.852 -20.421 1.723 1.00 90.69 551 ILE A O 1
ATOM 4174 N N . GLN A 1 552 ? 23.955 -19.376 2.319 1.00 89.62 552 GLN A N 1
ATOM 4175 C CA . GLN A 1 552 ? 23.063 -20.342 1.664 1.00 89.62 552 GLN A CA 1
ATOM 4176 C C . GLN A 1 552 ? 22.823 -20.020 0.186 1.00 89.62 552 GLN A C 1
ATOM 4178 O O . GLN A 1 552 ? 22.629 -20.934 -0.609 1.00 89.62 552 GLN A O 1
ATOM 4183 N N . GLU A 1 553 ? 22.854 -18.740 -0.173 1.00 91.12 553 GLU A N 1
ATOM 4184 C CA . GLU A 1 553 ? 22.623 -18.211 -1.515 1.00 91.12 553 GLU A CA 1
ATOM 4185 C C . GLU A 1 553 ? 23.805 -17.300 -1.906 1.00 91.12 553 GLU A C 1
ATOM 4187 O O . GLU A 1 553 ? 23.689 -16.071 -1.859 1.00 91.12 553 GLU A O 1
ATOM 4192 N N . PRO A 1 554 ? 24.969 -17.878 -2.259 1.00 86.38 554 PRO A N 1
ATOM 4193 C CA . PRO A 1 554 ? 26.197 -17.118 -2.525 1.00 86.38 554 PRO A CA 1
ATOM 4194 C C . PRO A 1 554 ? 26.098 -16.193 -3.743 1.00 86.38 554 PRO A C 1
ATOM 4196 O O . PRO A 1 554 ? 26.804 -15.189 -3.805 1.00 86.38 554 PRO A O 1
ATOM 4199 N N . ASP A 1 555 ? 25.195 -16.497 -4.675 1.00 87.62 555 ASP A N 1
ATOM 4200 C CA . ASP A 1 555 ? 24.947 -15.706 -5.884 1.00 87.62 555 ASP A CA 1
ATOM 4201 C C . ASP A 1 555 ? 23.899 -14.591 -5.671 1.00 87.62 555 ASP A C 1
ATOM 4203 O O . ASP A 1 555 ? 23.463 -13.947 -6.628 1.00 87.62 555 ASP A O 1
ATOM 4207 N N . ALA A 1 556 ? 23.458 -14.347 -4.430 1.00 92.06 556 ALA A N 1
ATOM 4208 C CA . ALA A 1 556 ? 22.488 -13.298 -4.139 1.00 92.06 556 ALA A CA 1
ATOM 4209 C C . ALA A 1 556 ? 23.108 -11.890 -4.219 1.00 92.06 556 ALA A C 1
ATOM 4211 O O . ALA A 1 556 ? 24.172 -11.597 -3.670 1.00 92.06 556 ALA A O 1
ATOM 4212 N N . TYR A 1 557 ? 22.384 -10.973 -4.857 1.00 93.75 557 TYR A N 1
ATOM 4213 C CA . TYR A 1 557 ? 22.773 -9.577 -5.007 1.00 93.75 557 TYR A CA 1
ATOM 4214 C C . TYR A 1 557 ? 22.222 -8.752 -3.851 1.00 93.75 557 TYR A C 1
ATOM 4216 O O . TYR A 1 557 ? 21.013 -8.549 -3.736 1.00 93.75 557 TYR A O 1
ATOM 4224 N N . LEU A 1 558 ? 23.118 -8.235 -3.012 1.00 93.69 558 LEU A N 1
ATOM 4225 C CA . LEU A 1 558 ? 22.764 -7.286 -1.963 1.00 93.69 558 LEU A CA 1
ATOM 4226 C C . LEU A 1 558 ? 22.452 -5.918 -2.582 1.00 93.69 558 LEU A C 1
ATOM 4228 O O . LEU A 1 558 ? 23.326 -5.301 -3.199 1.00 93.69 558 LEU A O 1
ATOM 4232 N N . ILE A 1 559 ? 21.222 -5.441 -2.399 1.00 94.31 559 ILE A N 1
ATOM 4233 C CA . ILE A 1 559 ? 20.761 -4.161 -2.933 1.00 94.31 559 ILE A CA 1
ATOM 4234 C C . ILE A 1 559 ? 20.031 -3.329 -1.876 1.00 94.31 559 ILE A C 1
ATOM 4236 O O . ILE A 1 559 ? 19.452 -3.831 -0.913 1.00 94.31 559 ILE A O 1
ATOM 4240 N N . SER A 1 560 ? 19.978 -2.026 -2.111 1.00 91.81 560 SER A N 1
ATOM 4241 C CA . SER A 1 560 ? 18.971 -1.160 -1.516 1.00 91.81 560 SER A CA 1
ATOM 4242 C C . SER A 1 560 ? 18.349 -0.323 -2.616 1.00 91.81 560 SER A C 1
ATOM 4244 O O . SER A 1 560 ? 18.989 0.532 -3.225 1.00 91.81 560 SER A O 1
ATOM 4246 N N . VAL A 1 561 ? 17.066 -0.560 -2.872 1.00 87.81 561 VAL A N 1
ATOM 4247 C CA . VAL A 1 561 ? 16.288 0.265 -3.799 1.00 87.81 561 VAL A CA 1
ATOM 4248 C C . VAL A 1 561 ? 16.106 1.687 -3.258 1.00 87.81 561 VAL A C 1
ATOM 4250 O O . VAL A 1 561 ? 15.854 2.602 -4.036 1.00 87.81 561 VAL A O 1
ATOM 4253 N N . HIS A 1 562 ? 16.243 1.908 -1.949 1.00 82.81 562 HIS A N 1
ATOM 4254 C CA . HIS A 1 562 ? 16.160 3.245 -1.370 1.00 82.81 562 HIS A CA 1
ATOM 4255 C C . HIS A 1 562 ? 17.448 4.038 -1.626 1.00 82.81 562 HIS A C 1
ATOM 4257 O O . HIS A 1 562 ? 17.401 5.073 -2.287 1.00 82.81 562 HIS A O 1
ATOM 4263 N N . SER A 1 563 ? 18.605 3.515 -1.209 1.00 83.56 563 SER A N 1
ATOM 4264 C CA . SER A 1 563 ? 19.890 4.213 -1.366 1.00 83.56 563 SER A CA 1
ATOM 4265 C C . SER A 1 563 ? 20.512 4.066 -2.760 1.00 83.56 563 SER A C 1
ATOM 4267 O O . SER A 1 563 ? 21.401 4.826 -3.125 1.00 83.56 563 SER A O 1
ATOM 4269 N N . GLY A 1 564 ? 20.055 3.101 -3.561 1.00 84.00 564 GLY A N 1
ATOM 4270 C CA . GLY A 1 564 ? 20.614 2.780 -4.878 1.00 84.00 564 GLY A CA 1
ATOM 4271 C C . GLY A 1 564 ? 21.826 1.851 -4.848 1.00 84.00 564 GLY A C 1
ATOM 4272 O O . GLY A 1 564 ? 22.303 1.436 -5.906 1.00 84.00 564 GLY A O 1
ATOM 4273 N N . VAL A 1 565 ? 22.306 1.478 -3.660 1.00 88.31 565 VAL A N 1
ATOM 4274 C CA . VAL A 1 565 ? 23.441 0.564 -3.502 1.00 88.31 565 VAL A CA 1
ATOM 4275 C C . VAL A 1 565 ? 23.130 -0.783 -4.158 1.00 88.31 565 VAL A C 1
ATOM 4277 O O . VAL A 1 565 ? 22.047 -1.339 -3.986 1.00 88.31 565 VAL A O 1
ATOM 4280 N N . GLY A 1 566 ? 24.087 -1.313 -4.925 1.00 87.56 566 GLY A N 1
ATOM 4281 C CA . GLY A 1 566 ? 24.008 -2.647 -5.533 1.00 87.56 566 GLY A CA 1
ATOM 4282 C C . GLY A 1 566 ? 23.139 -2.758 -6.792 1.00 87.56 566 GLY A C 1
ATOM 4283 O O . GLY A 1 566 ? 23.208 -3.779 -7.473 1.00 87.56 566 GLY A O 1
ATOM 4284 N N . ILE A 1 567 ? 22.388 -1.713 -7.159 1.00 88.12 567 ILE A N 1
ATOM 4285 C CA . ILE A 1 567 ? 21.464 -1.743 -8.306 1.00 88.12 567 ILE A CA 1
ATOM 4286 C C . ILE A 1 567 ? 22.203 -1.919 -9.636 1.00 88.12 567 ILE A C 1
ATOM 4288 O O . ILE A 1 567 ? 21.788 -2.736 -10.449 1.00 88.12 567 ILE A O 1
ATOM 4292 N N . GLU A 1 568 ? 23.335 -1.243 -9.847 1.00 86.31 568 GLU A N 1
ATOM 4293 C CA . GLU A 1 568 ? 24.124 -1.417 -11.079 1.00 86.31 568 GLU A CA 1
ATOM 4294 C C . GLU A 1 568 ? 24.620 -2.856 -11.265 1.00 86.31 568 GLU A C 1
ATOM 4296 O O . GLU A 1 568 ? 24.625 -3.379 -12.378 1.00 86.31 568 GLU A O 1
ATOM 4301 N N . LYS A 1 569 ? 25.023 -3.519 -10.171 1.00 89.25 569 LYS A N 1
ATOM 4302 C CA . LYS A 1 569 ? 25.457 -4.923 -10.214 1.00 89.25 569 LYS A CA 1
ATOM 4303 C C . LYS A 1 569 ? 24.293 -5.839 -10.578 1.00 89.25 569 LYS A C 1
ATOM 4305 O O . LYS A 1 569 ? 24.480 -6.753 -11.376 1.00 89.25 569 LYS A O 1
ATOM 4310 N N . LEU A 1 570 ? 23.108 -5.566 -10.028 1.00 91.44 570 LEU A N 1
ATOM 4311 C CA . LEU A 1 570 ? 21.890 -6.297 -10.359 1.00 91.44 570 LEU A CA 1
ATOM 4312 C C . LEU A 1 570 ? 21.495 -6.106 -11.830 1.00 91.44 570 LEU A C 1
ATOM 4314 O O . LEU A 1 570 ? 21.178 -7.087 -12.490 1.00 91.44 570 LEU A O 1
ATOM 4318 N N . ILE A 1 571 ? 21.553 -4.878 -12.360 1.00 88.50 571 ILE A N 1
ATOM 4319 C CA . ILE A 1 571 ? 21.252 -4.598 -13.775 1.00 88.50 571 ILE A CA 1
ATOM 4320 C C . ILE A 1 571 ? 22.167 -5.423 -14.678 1.00 88.50 571 ILE A C 1
ATOM 4322 O O . ILE A 1 571 ? 21.674 -6.165 -15.520 1.00 88.50 571 ILE A O 1
ATOM 4326 N N . ARG A 1 572 ? 23.486 -5.388 -14.447 1.00 87.69 572 ARG A N 1
ATOM 4327 C CA . ARG A 1 572 ? 24.439 -6.181 -15.242 1.00 87.69 572 ARG A CA 1
ATOM 4328 C C . ARG A 1 572 ? 24.145 -7.680 -15.180 1.00 87.69 572 ARG A C 1
ATOM 4330 O O . ARG A 1 572 ? 24.268 -8.358 -16.193 1.00 87.69 572 ARG A O 1
ATOM 4337 N N . ALA A 1 573 ? 23.744 -8.187 -14.014 1.00 89.88 573 ALA A N 1
ATOM 4338 C CA . ALA A 1 573 ? 23.379 -9.590 -13.838 1.00 89.88 573 ALA A CA 1
ATOM 4339 C C . ALA A 1 573 ? 22.112 -9.977 -14.618 1.00 89.88 573 ALA A C 1
ATOM 4341 O O . ALA A 1 573 ? 22.055 -11.054 -15.219 1.00 89.88 573 ALA A O 1
ATOM 4342 N N . ILE A 1 574 ? 21.112 -9.089 -14.638 1.00 89.88 574 ILE A N 1
ATOM 4343 C CA . ILE A 1 574 ? 19.898 -9.254 -15.444 1.00 89.88 574 ILE A CA 1
ATOM 4344 C C . ILE A 1 574 ? 20.284 -9.274 -16.924 1.00 89.88 574 ILE A C 1
ATOM 4346 O O . ILE A 1 574 ? 19.997 -10.253 -17.606 1.00 89.88 574 ILE A O 1
ATOM 4350 N N . GLU A 1 575 ? 21.013 -8.260 -17.398 1.00 87.06 575 GLU A N 1
ATOM 4351 C CA . GLU A 1 575 ? 21.456 -8.133 -18.794 1.00 87.06 575 GLU A CA 1
ATOM 4352 C C . GLU A 1 575 ? 22.289 -9.330 -19.277 1.00 87.06 575 GLU A C 1
ATOM 4354 O O . GLU A 1 575 ? 22.128 -9.780 -20.415 1.00 87.06 575 GLU A O 1
ATOM 4359 N N . SER A 1 576 ? 23.164 -9.875 -18.421 1.00 86.62 576 SER A N 1
ATOM 4360 C CA . SER A 1 576 ? 23.969 -11.058 -18.749 1.00 86.62 576 SER A CA 1
ATOM 4361 C C . SER A 1 576 ? 23.155 -12.348 -18.812 1.00 86.62 576 SER A C 1
ATOM 4363 O O . SER A 1 576 ? 23.570 -13.284 -19.490 1.00 86.62 576 SER A O 1
ATOM 4365 N N . SER A 1 577 ? 22.023 -12.400 -18.107 1.00 87.19 577 SER A N 1
ATOM 4366 C CA . SER A 1 577 ? 21.150 -13.578 -18.047 1.00 87.19 577 SER A CA 1
ATOM 4367 C C . SER A 1 577 ? 20.095 -13.596 -19.155 1.00 87.19 577 SER A C 1
ATOM 4369 O O . SER A 1 577 ? 19.486 -14.638 -19.398 1.00 87.19 577 SER A O 1
ATOM 4371 N N . LEU A 1 578 ? 19.874 -12.467 -19.840 1.00 85.50 578 LEU A N 1
ATOM 4372 C CA . LEU A 1 578 ? 18.955 -12.395 -20.972 1.00 85.50 578 LEU A CA 1
ATOM 4373 C C . LEU A 1 578 ? 19.466 -13.235 -22.159 1.00 85.50 578 LEU A C 1
ATOM 4375 O O . LEU A 1 578 ? 20.668 -13.220 -22.450 1.00 85.50 578 LEU A O 1
ATOM 4379 N N . PRO A 1 579 ? 18.570 -13.913 -22.903 1.00 77.56 579 PRO A N 1
ATOM 4380 C CA . PRO A 1 579 ? 18.920 -14.583 -24.151 1.00 77.56 579 PRO A CA 1
ATOM 4381 C C . PRO A 1 579 ? 19.656 -13.636 -25.108 1.00 77.56 579 PRO A C 1
ATOM 4383 O O . PRO A 1 579 ? 19.264 -12.478 -25.271 1.00 77.56 579 PRO A O 1
ATOM 4386 N N . ARG A 1 580 ? 20.731 -14.124 -25.739 1.00 73.88 580 ARG A N 1
ATOM 4387 C CA . ARG A 1 580 ? 21.500 -13.370 -26.740 1.00 73.88 580 ARG A CA 1
ATOM 4388 C C . ARG A 1 580 ? 21.291 -13.930 -28.149 1.00 73.88 580 ARG A C 1
ATOM 4390 O O . ARG A 1 580 ? 21.340 -15.160 -28.298 1.00 73.88 580 ARG A O 1
ATOM 4397 N N . PRO A 1 581 ? 21.125 -13.061 -29.162 1.00 73.62 581 PRO A N 1
ATOM 4398 C CA . PRO A 1 581 ? 21.134 -13.473 -30.559 1.00 73.62 581 PRO A CA 1
ATOM 4399 C C . PRO A 1 581 ? 22.493 -14.081 -30.931 1.00 73.62 581 PRO A C 1
ATOM 4401 O O . PRO A 1 581 ? 23.534 -13.692 -30.401 1.00 73.62 581 PRO A O 1
ATOM 4404 N N . ARG A 1 582 ? 22.494 -15.091 -31.809 1.00 76.25 582 ARG A N 1
ATOM 4405 C CA . ARG A 1 582 ? 23.688 -15.920 -32.087 1.00 76.25 582 ARG A CA 1
ATOM 4406 C C . ARG A 1 582 ? 24.241 -15.796 -33.503 1.00 76.25 582 ARG A C 1
ATOM 4408 O O . ARG A 1 582 ? 25.303 -16.354 -33.760 1.00 76.25 582 ARG A O 1
ATOM 4415 N N . ILE A 1 583 ? 23.536 -15.130 -34.416 1.00 79.31 583 ILE A N 1
ATOM 4416 C CA . ILE A 1 583 ? 23.930 -15.073 -35.827 1.00 79.31 583 ILE A CA 1
ATOM 4417 C C . ILE A 1 583 ? 24.560 -13.718 -36.110 1.00 79.31 583 ILE A C 1
ATOM 4419 O O . ILE A 1 583 ? 23.881 -12.698 -36.077 1.00 79.31 583 ILE A O 1
ATOM 4423 N N . GLU A 1 584 ? 25.857 -13.723 -36.392 1.00 86.62 584 GLU A N 1
ATOM 4424 C CA . GLU A 1 584 ? 26.590 -12.533 -36.815 1.00 86.62 584 GLU A CA 1
ATOM 4425 C C . GLU A 1 584 ? 26.246 -12.194 -38.269 1.00 86.62 584 GLU A C 1
ATOM 4427 O O . GLU A 1 584 ? 26.285 -13.061 -39.144 1.00 86.62 584 GLU A O 1
ATOM 4432 N N . ILE A 1 585 ? 25.923 -10.929 -38.529 1.00 85.06 585 ILE A N 1
ATOM 4433 C CA . ILE A 1 585 ? 25.645 -10.415 -39.869 1.00 85.06 585 ILE A CA 1
ATOM 4434 C C . ILE A 1 585 ? 26.438 -9.138 -40.144 1.00 85.06 585 ILE A C 1
ATOM 4436 O O . ILE A 1 585 ? 26.667 -8.313 -39.257 1.00 85.06 585 ILE A O 1
ATOM 4440 N N . ARG A 1 586 ? 26.817 -8.955 -41.410 1.00 88.38 586 ARG A N 1
ATOM 4441 C CA . ARG A 1 586 ? 27.356 -7.702 -41.946 1.00 88.38 586 ARG A CA 1
ATOM 4442 C C . ARG A 1 586 ? 26.553 -7.331 -43.177 1.00 88.38 586 ARG A C 1
ATOM 4444 O O . ARG A 1 586 ? 26.524 -8.089 -44.143 1.00 88.38 586 ARG A O 1
ATOM 4451 N N . THR A 1 587 ? 25.853 -6.208 -43.125 1.00 87.56 587 THR A N 1
ATOM 4452 C CA . THR A 1 587 ? 24.892 -5.812 -44.159 1.00 87.56 587 THR A CA 1
ATOM 4453 C C . THR A 1 587 ? 24.975 -4.318 -44.422 1.00 87.56 587 THR A C 1
ATOM 4455 O O . THR A 1 587 ? 25.179 -3.538 -43.495 1.00 87.56 587 THR A O 1
ATOM 4458 N N . VAL A 1 588 ? 24.764 -3.911 -45.673 1.00 88.44 588 VAL A N 1
ATOM 4459 C CA . VAL A 1 588 ? 24.550 -2.500 -46.026 1.00 88.44 588 VAL A CA 1
ATOM 4460 C C . VAL A 1 588 ? 23.092 -2.345 -46.424 1.00 88.44 588 VAL A C 1
ATOM 4462 O O . VAL A 1 588 ? 22.651 -2.878 -47.440 1.00 88.44 588 VAL A O 1
ATOM 4465 N N . LEU A 1 589 ? 22.322 -1.665 -45.577 1.00 87.81 589 LEU A N 1
ATOM 4466 C CA . LEU A 1 589 ? 20.894 -1.455 -45.786 1.00 87.81 589 LEU A CA 1
ATOM 4467 C C . LEU A 1 589 ? 20.650 -0.110 -46.477 1.00 87.81 589 LEU A C 1
ATOM 4469 O O . LEU A 1 589 ? 21.029 0.921 -45.919 1.00 87.81 589 LEU A O 1
ATOM 4473 N N . PRO A 1 590 ? 19.986 -0.080 -47.648 1.00 88.50 590 PRO A N 1
ATOM 4474 C CA . PRO A 1 590 ? 19.585 1.171 -48.284 1.00 88.50 590 PRO A CA 1
ATOM 4475 C C . PRO A 1 590 ? 18.720 2.020 -47.347 1.00 88.50 590 PRO A C 1
ATOM 4477 O O . PRO A 1 590 ? 17.935 1.474 -46.570 1.00 88.50 590 PRO A O 1
ATOM 4480 N N . TYR A 1 591 ? 18.778 3.349 -47.471 1.00 85.19 591 TYR A N 1
ATOM 4481 C CA . TYR A 1 591 ? 17.983 4.265 -46.635 1.00 85.19 591 TYR A CA 1
ATOM 4482 C C . TYR A 1 591 ? 16.461 4.033 -46.724 1.00 85.19 591 TYR A C 1
ATOM 4484 O O . TYR A 1 591 ? 15.728 4.355 -45.792 1.00 85.19 591 TYR A O 1
ATOM 4492 N N . GLU A 1 592 ? 15.980 3.423 -47.812 1.00 85.44 592 GLU A N 1
ATOM 4493 C CA . GLU A 1 592 ? 14.579 3.014 -47.987 1.00 85.44 592 GLU A CA 1
ATOM 4494 C C . GLU A 1 592 ? 14.154 1.883 -47.032 1.00 85.44 592 GLU A C 1
ATOM 4496 O O . GLU A 1 592 ? 12.970 1.740 -46.734 1.00 85.44 592 GLU A O 1
ATOM 4501 N N . ARG A 1 593 ? 15.110 1.088 -46.530 1.00 84.81 593 ARG A N 1
ATOM 4502 C CA . ARG A 1 593 ? 14.888 -0.030 -45.600 1.00 84.81 593 ARG A CA 1
ATOM 4503 C C . ARG A 1 593 ? 15.189 0.339 -44.146 1.00 84.81 593 ARG A C 1
ATOM 4505 O O . ARG A 1 593 ? 15.738 -0.456 -43.382 1.00 84.81 593 ARG A O 1
ATOM 4512 N N . GLY A 1 594 ? 14.794 1.548 -43.744 1.00 80.12 594 GLY A N 1
ATOM 4513 C CA . GLY A 1 594 ? 14.851 1.978 -42.342 1.00 80.12 594 GLY A CA 1
ATOM 4514 C C . GLY A 1 594 ? 14.043 1.075 -41.397 1.00 80.12 594 GLY A C 1
ATOM 4515 O O . GLY A 1 594 ? 14.365 0.983 -40.215 1.00 80.12 594 GLY A O 1
ATOM 4516 N N . ASP A 1 595 ? 13.051 0.345 -41.923 1.00 82.75 595 ASP A N 1
ATOM 4517 C CA . ASP A 1 595 ? 12.302 -0.692 -41.206 1.00 82.75 595 ASP A CA 1
ATOM 4518 C C . ASP A 1 595 ? 13.212 -1.807 -40.668 1.00 82.75 595 ASP A C 1
ATOM 4520 O O . ASP A 1 595 ? 13.063 -2.224 -39.521 1.00 82.75 595 ASP A O 1
ATOM 4524 N N . LEU A 1 596 ? 14.181 -2.263 -41.468 1.00 83.62 596 LEU A N 1
ATOM 4525 C CA . LEU A 1 596 ? 15.127 -3.310 -41.077 1.00 83.62 596 LEU A CA 1
ATOM 4526 C C . LEU A 1 596 ? 16.187 -2.794 -40.108 1.00 83.62 596 LEU A C 1
ATOM 4528 O O . LEU A 1 596 ? 16.550 -3.506 -39.177 1.00 83.62 596 LEU A O 1
ATOM 4532 N N . VAL A 1 597 ? 16.641 -1.551 -40.290 1.00 82.75 597 VAL A N 1
ATOM 4533 C CA . VAL A 1 597 ? 17.550 -0.889 -39.342 1.00 82.75 597 VAL A CA 1
ATOM 4534 C C . VAL A 1 597 ? 16.884 -0.802 -37.965 1.00 82.75 597 VAL A C 1
ATOM 4536 O O . VAL A 1 597 ? 17.470 -1.228 -36.974 1.00 82.75 597 VAL A O 1
ATOM 4539 N N . SER A 1 598 ? 15.625 -0.352 -37.909 1.00 81.12 598 SER A N 1
ATOM 4540 C CA . SER A 1 598 ? 14.842 -0.302 -36.667 1.00 81.12 598 SER A CA 1
ATOM 4541 C C . SER A 1 598 ? 14.674 -1.686 -36.033 1.00 81.12 598 SER A C 1
ATOM 4543 O O . SER A 1 598 ? 14.815 -1.816 -34.825 1.00 81.12 598 SER A O 1
ATOM 4545 N N . GLN A 1 599 ? 14.429 -2.735 -36.826 1.00 78.44 599 GLN A N 1
ATOM 4546 C CA . GLN A 1 599 ? 14.320 -4.104 -36.303 1.00 78.44 599 GLN A CA 1
ATOM 4547 C C . GLN A 1 599 ? 15.641 -4.645 -35.743 1.00 78.44 599 GLN A C 1
ATOM 4549 O O . GLN A 1 599 ? 15.609 -5.414 -34.786 1.00 78.44 599 GLN A O 1
ATOM 4554 N N . ILE A 1 600 ? 16.790 -4.266 -36.314 1.00 80.25 600 ILE A N 1
ATOM 4555 C CA . ILE A 1 600 ? 18.107 -4.629 -35.770 1.00 80.25 600 ILE A CA 1
ATOM 4556 C C . ILE A 1 600 ? 18.363 -3.887 -34.454 1.00 80.25 600 ILE A C 1
ATOM 4558 O O . ILE A 1 600 ? 18.884 -4.496 -33.528 1.00 80.25 600 ILE A O 1
ATOM 4562 N N . HIS A 1 601 ? 17.951 -2.622 -34.334 1.00 75.88 601 HIS A N 1
ATOM 4563 C CA . HIS A 1 601 ? 17.996 -1.902 -33.056 1.00 75.88 601 HIS A CA 1
ATOM 4564 C C . HIS A 1 601 ? 17.072 -2.523 -31.997 1.00 75.88 601 HIS A C 1
ATOM 4566 O O . HIS A 1 601 ? 17.447 -2.606 -30.835 1.00 75.88 601 HIS A O 1
ATOM 4572 N N . GLU A 1 602 ? 15.873 -2.969 -32.378 1.00 69.38 602 GLU A N 1
ATOM 4573 C CA . GLU A 1 602 ? 14.904 -3.536 -31.429 1.00 69.38 602 GLU A CA 1
ATOM 4574 C C . GLU A 1 602 ? 15.238 -4.978 -31.005 1.00 69.38 602 GLU A C 1
ATOM 4576 O O . GLU A 1 602 ? 14.997 -5.358 -29.858 1.00 69.38 602 GLU A O 1
ATOM 4581 N N . HIS A 1 603 ? 15.773 -5.801 -31.913 1.00 71.88 603 HIS A N 1
ATOM 4582 C CA . HIS A 1 603 ? 15.903 -7.252 -31.709 1.00 71.88 603 HIS A CA 1
ATOM 4583 C C . HIS A 1 603 ? 17.336 -7.795 -31.838 1.00 71.88 603 HIS A C 1
ATOM 4585 O O . HIS A 1 603 ? 17.558 -8.986 -31.618 1.00 71.88 603 HIS A O 1
ATOM 4591 N N . GLY A 1 604 ? 18.304 -6.965 -32.229 1.00 72.12 604 GLY A N 1
ATOM 4592 C CA . GLY A 1 604 ? 19.701 -7.349 -32.428 1.00 72.12 604 GLY A CA 1
ATOM 4593 C C . GLY A 1 604 ? 20.655 -6.682 -31.440 1.00 72.12 604 GLY A C 1
ATOM 4594 O O . GLY A 1 604 ? 20.306 -5.741 -30.737 1.00 72.12 604 GLY A O 1
ATOM 4595 N N . GLU A 1 605 ? 21.886 -7.182 -31.389 1.00 78.38 605 GLU A N 1
ATOM 4596 C CA . GLU A 1 605 ? 23.009 -6.549 -30.687 1.00 78.38 605 GLU A CA 1
ATOM 4597 C C . GLU A 1 605 ? 23.897 -5.871 -31.736 1.00 78.38 605 GLU A C 1
ATOM 4599 O O . GLU A 1 605 ? 24.486 -6.552 -32.577 1.00 78.38 605 GLU A O 1
ATOM 4604 N N . ILE A 1 606 ? 23.970 -4.538 -31.738 1.00 82.69 606 ILE A N 1
ATOM 4605 C CA . ILE A 1 606 ? 24.767 -3.792 -32.723 1.00 82.69 606 ILE A CA 1
ATOM 4606 C C . ILE A 1 606 ? 26.215 -3.709 -32.244 1.00 82.69 606 ILE A C 1
ATOM 4608 O O . ILE A 1 606 ? 26.500 -3.159 -31.184 1.00 82.69 606 ILE A O 1
ATOM 4612 N N . LEU A 1 607 ? 27.136 -4.227 -33.057 1.00 84.06 607 LEU A N 1
ATOM 4613 C CA . LEU A 1 607 ? 28.577 -4.187 -32.806 1.00 84.06 607 LEU A CA 1
ATOM 4614 C C . LEU A 1 607 ? 29.215 -2.940 -33.430 1.00 84.06 607 LEU A C 1
ATOM 4616 O O . LEU A 1 607 ? 30.070 -2.307 -32.811 1.00 84.06 607 LEU A O 1
ATOM 4620 N N . SER A 1 608 ? 28.797 -2.567 -34.644 1.00 84.25 608 SER A N 1
ATOM 4621 C CA . SER A 1 608 ? 29.194 -1.311 -35.285 1.00 84.25 608 SER A CA 1
ATOM 4622 C C . SER A 1 608 ? 28.152 -0.814 -36.291 1.00 84.25 608 SER A C 1
ATOM 4624 O O . SER A 1 608 ? 27.404 -1.595 -36.886 1.00 84.25 608 SER A O 1
ATOM 4626 N N . GLN A 1 609 ? 28.104 0.508 -36.470 1.00 89.12 609 GLN A N 1
ATOM 4627 C CA . GLN A 1 609 ? 27.188 1.189 -37.382 1.00 89.12 609 GLN A CA 1
ATOM 4628 C C . GLN A 1 609 ? 27.886 2.375 -38.052 1.00 89.12 609 GLN A C 1
ATOM 4630 O O . GLN A 1 609 ? 28.409 3.257 -37.371 1.00 89.12 609 GLN A O 1
ATOM 4635 N N . GLU A 1 610 ? 27.837 2.425 -39.382 1.00 89.62 610 GLU A N 1
ATOM 4636 C CA . GLU A 1 610 ? 28.403 3.512 -40.186 1.00 89.62 610 GLU A CA 1
ATOM 4637 C C . GLU A 1 610 ? 27.428 3.949 -41.286 1.00 89.62 610 GLU A C 1
ATOM 4639 O O . GLU A 1 610 ? 26.727 3.134 -41.887 1.00 89.62 610 GLU A O 1
ATOM 4644 N N . TYR A 1 611 ? 27.380 5.250 -41.573 1.00 89.88 611 TYR A N 1
ATOM 4645 C CA . TYR A 1 611 ? 26.559 5.800 -42.653 1.00 89.88 611 TYR A CA 1
ATOM 4646 C C . TYR A 1 611 ? 27.399 5.939 -43.925 1.00 89.88 611 TYR A C 1
ATOM 4648 O O . TYR A 1 611 ? 28.344 6.726 -43.963 1.00 89.88 611 TYR A O 1
ATOM 4656 N N . LEU A 1 612 ? 27.046 5.183 -44.964 1.00 88.94 612 LEU A N 1
ATOM 4657 C CA . LEU A 1 612 ? 27.695 5.193 -46.273 1.00 88.94 612 LEU A CA 1
ATOM 4658 C C . LEU A 1 612 ? 26.790 5.870 -47.317 1.00 88.94 612 LEU A C 1
ATOM 4660 O O . LEU A 1 612 ? 25.574 5.926 -47.135 1.00 88.94 612 LEU A O 1
ATOM 4664 N N . PRO A 1 613 ? 27.336 6.334 -48.458 1.00 84.19 613 PRO A N 1
ATOM 4665 C CA . PRO A 1 613 ? 26.528 6.906 -49.540 1.00 84.19 613 PRO A CA 1
ATOM 4666 C C . PRO A 1 613 ? 25.438 5.962 -50.071 1.00 84.19 613 PRO A C 1
ATOM 4668 O O . PRO A 1 613 ? 24.404 6.423 -50.546 1.00 84.19 613 PRO A O 1
ATOM 4671 N N . GLU A 1 614 ? 25.667 4.650 -49.981 1.00 82.00 614 GLU A N 1
ATOM 4672 C CA . GLU A 1 614 ? 24.762 3.610 -50.488 1.00 82.00 614 GLU A CA 1
ATOM 4673 C C . GLU A 1 614 ? 23.743 3.120 -49.440 1.00 82.00 614 GLU A C 1
ATOM 4675 O O . GLU A 1 614 ? 22.810 2.390 -49.777 1.00 82.00 614 GLU A O 1
ATOM 4680 N N . GLY A 1 615 ? 23.881 3.536 -48.174 1.00 87.94 615 GLY A N 1
ATOM 4681 C CA . GLY A 1 615 ? 23.004 3.121 -47.079 1.00 87.94 615 GLY A CA 1
ATOM 4682 C C . GLY A 1 615 ? 23.702 3.049 -45.718 1.00 87.94 615 GLY A C 1
ATOM 4683 O O . GLY A 1 615 ? 24.828 3.506 -45.539 1.00 87.94 615 GLY A O 1
ATOM 4684 N N . THR A 1 616 ? 23.040 2.451 -44.733 1.00 87.81 616 THR A N 1
ATOM 4685 C CA . THR A 1 616 ? 23.598 2.214 -43.395 1.00 87.81 616 THR A CA 1
ATOM 4686 C C . THR A 1 616 ? 24.308 0.860 -43.359 1.00 87.81 616 THR A C 1
ATOM 4688 O O . THR A 1 616 ? 23.674 -0.183 -43.522 1.00 87.81 616 THR A O 1
ATOM 4691 N N . SER A 1 617 ? 25.622 0.873 -43.138 1.00 89.81 617 SER A N 1
ATOM 4692 C CA . SER A 1 617 ? 26.425 -0.322 -42.868 1.00 89.81 617 SER A CA 1
ATOM 4693 C C . SER A 1 617 ? 26.240 -0.740 -41.413 1.00 89.81 617 SER A C 1
ATOM 4695 O O . SER A 1 617 ? 26.430 0.075 -40.507 1.00 89.81 617 SER A O 1
ATOM 4697 N N . LEU A 1 618 ? 25.853 -1.995 -41.190 1.00 88.00 618 LEU A N 1
ATOM 4698 C CA . LEU A 1 618 ? 25.613 -2.566 -39.868 1.00 88.00 618 LEU A CA 1
ATOM 4699 C C . LEU A 1 618 ? 26.377 -3.877 -39.705 1.00 88.00 618 LEU A C 1
ATOM 4701 O O . LEU A 1 618 ? 26.260 -4.793 -40.524 1.00 88.00 618 LEU A O 1
ATOM 4705 N N . HIS A 1 619 ? 27.098 -3.975 -38.593 1.00 88.56 619 HIS A N 1
ATOM 4706 C CA . HIS A 1 619 ? 27.628 -5.217 -38.049 1.00 88.56 619 HIS A CA 1
ATOM 4707 C C . HIS A 1 619 ? 26.856 -5.518 -36.767 1.00 88.56 619 HIS A C 1
ATOM 4709 O O . HIS A 1 619 ? 26.928 -4.750 -35.809 1.00 88.56 619 HIS A O 1
ATOM 4715 N N . ALA A 1 620 ? 26.075 -6.595 -36.759 1.00 85.50 620 ALA A N 1
ATOM 4716 C CA . ALA A 1 620 ? 25.188 -6.911 -35.643 1.00 85.50 620 ALA A CA 1
ATOM 4717 C C . ALA A 1 620 ? 25.050 -8.422 -35.424 1.00 85.50 620 ALA A C 1
ATOM 4719 O O . ALA A 1 620 ? 25.252 -9.214 -36.344 1.00 85.50 620 ALA A O 1
ATOM 4720 N N . MET A 1 621 ? 24.665 -8.815 -34.212 1.00 82.88 621 MET A N 1
ATOM 4721 C CA . MET A 1 621 ? 24.177 -10.157 -33.899 1.00 82.88 621 MET A CA 1
ATOM 4722 C C . MET A 1 621 ? 22.651 -10.148 -33.944 1.00 82.88 621 MET A C 1
ATOM 4724 O O . MET A 1 621 ? 22.015 -9.342 -33.268 1.00 82.88 621 MET A O 1
ATOM 4728 N N . VAL A 1 622 ? 22.049 -11.052 -34.709 1.00 82.50 622 VAL A N 1
ATOM 4729 C CA . VAL A 1 622 ? 20.593 -11.151 -34.874 1.00 82.50 622 VAL A CA 1
ATOM 4730 C C . VAL A 1 622 ? 20.095 -12.587 -34.688 1.00 82.50 622 VAL A C 1
ATOM 4732 O O . VAL A 1 622 ? 20.867 -13.551 -34.653 1.00 82.50 622 VAL A O 1
ATOM 4735 N N . ASP A 1 623 ? 18.780 -12.735 -34.559 1.00 76.75 623 ASP A N 1
ATOM 4736 C CA . ASP A 1 623 ? 18.110 -14.034 -34.533 1.00 76.75 623 ASP A CA 1
ATOM 4737 C C . ASP A 1 623 ? 17.862 -14.597 -35.941 1.00 76.75 623 ASP A C 1
ATOM 4739 O O . ASP A 1 623 ? 17.865 -13.873 -36.935 1.00 76.75 623 ASP A O 1
ATOM 4743 N N . GLY A 1 624 ? 17.590 -15.905 -36.033 1.00 76.56 624 GLY A N 1
ATOM 4744 C CA . GLY A 1 624 ? 17.428 -16.632 -37.304 1.00 76.56 624 GLY A CA 1
ATOM 4745 C C . GLY A 1 624 ? 16.388 -16.062 -38.270 1.00 76.56 624 GLY A C 1
ATOM 4746 O O . GLY A 1 624 ? 16.607 -16.066 -39.479 1.00 76.56 624 GLY A O 1
ATOM 4747 N N . SER A 1 625 ? 15.273 -15.542 -37.759 1.00 74.94 625 SER A N 1
ATOM 4748 C CA . SER A 1 625 ? 14.232 -14.914 -38.582 1.00 74.94 625 SER A CA 1
ATOM 4749 C C . SER A 1 625 ? 14.716 -13.616 -39.234 1.00 74.94 625 SER A C 1
ATOM 4751 O O . SER A 1 625 ? 14.468 -13.393 -40.420 1.00 74.94 625 SER A O 1
ATOM 4753 N N . LEU A 1 626 ? 15.427 -12.783 -38.471 1.00 77.44 626 LEU A N 1
ATOM 4754 C CA . LEU A 1 626 ? 15.956 -11.502 -38.926 1.00 77.44 626 LEU A CA 1
ATOM 4755 C C . LEU A 1 626 ? 17.185 -11.702 -39.827 1.00 77.44 626 LEU A C 1
ATOM 4757 O O . LEU A 1 626 ? 17.286 -11.046 -40.859 1.00 77.44 626 LEU A O 1
ATOM 4761 N N . ALA A 1 627 ? 18.044 -12.679 -39.520 1.00 79.75 627 ALA A N 1
ATOM 4762 C CA . ALA A 1 627 ? 19.154 -13.086 -40.384 1.00 79.75 627 ALA A CA 1
ATOM 4763 C C . ALA A 1 627 ? 18.671 -13.451 -41.797 1.00 79.75 627 ALA A C 1
ATOM 4765 O O . ALA A 1 627 ? 19.188 -12.924 -42.777 1.00 79.75 627 ALA A O 1
ATOM 4766 N N . HIS A 1 628 ? 17.622 -14.273 -41.910 1.00 81.81 628 HIS A N 1
ATOM 4767 C CA . HIS A 1 628 ? 17.068 -14.665 -43.210 1.00 81.81 628 HIS A CA 1
ATOM 4768 C C . HIS A 1 628 ? 16.471 -13.481 -43.991 1.00 81.81 628 HIS A C 1
ATOM 4770 O O . HIS A 1 628 ? 16.595 -13.401 -45.212 1.00 81.81 628 HIS A O 1
ATOM 4776 N N . ALA A 1 629 ? 15.848 -12.520 -43.301 1.00 80.62 629 ALA A N 1
ATOM 4777 C CA . ALA A 1 629 ? 15.362 -11.295 -43.939 1.00 80.62 629 ALA A CA 1
ATOM 4778 C C . ALA A 1 629 ? 16.508 -10.408 -44.468 1.00 80.62 629 ALA A C 1
ATOM 4780 O O . ALA A 1 629 ? 16.314 -9.667 -45.438 1.00 80.62 629 ALA A O 1
ATOM 4781 N N . LEU A 1 630 ? 17.689 -10.504 -43.849 1.00 82.25 630 LEU A N 1
ATOM 4782 C CA . LEU A 1 630 ? 18.880 -9.702 -44.134 1.00 82.25 630 LEU A CA 1
ATOM 4783 C C . LEU A 1 630 ? 19.864 -10.371 -45.108 1.00 82.25 630 LEU A C 1
ATOM 4785 O O . LEU A 1 630 ? 20.710 -9.674 -45.660 1.00 82.25 630 LEU A O 1
ATOM 4789 N N . GLU A 1 631 ? 19.707 -11.664 -45.421 1.00 80.44 631 GLU A N 1
ATOM 4790 C CA . GLU A 1 631 ? 20.527 -12.398 -46.411 1.00 80.44 631 GLU A CA 1
ATOM 4791 C C . GLU A 1 631 ? 20.608 -11.699 -47.778 1.00 80.44 631 GLU A C 1
ATOM 4793 O O . GLU A 1 631 ? 21.601 -11.809 -48.487 1.00 80.44 631 GLU A O 1
ATOM 4798 N N . LYS A 1 632 ? 19.576 -10.946 -48.173 1.00 77.75 632 LYS A N 1
ATOM 4799 C CA . LYS A 1 632 ? 19.554 -10.227 -49.461 1.00 77.75 632 LYS A CA 1
ATOM 4800 C C . LYS A 1 632 ? 20.463 -8.995 -49.504 1.00 77.75 632 LYS A C 1
ATOM 4802 O O . LYS A 1 632 ? 20.664 -8.439 -50.579 1.00 77.75 632 LYS A O 1
ATOM 4807 N N . TYR A 1 633 ? 20.957 -8.563 -48.349 1.00 79.31 633 TYR A N 1
ATOM 4808 C CA . TYR A 1 633 ? 21.741 -7.344 -48.160 1.00 79.31 633 TYR A CA 1
ATOM 4809 C C . TYR A 1 633 ? 23.106 -7.631 -47.512 1.00 79.31 633 TYR A C 1
ATOM 4811 O O . TYR A 1 633 ? 23.883 -6.706 -47.262 1.00 79.31 633 TYR A O 1
ATOM 4819 N N . SER A 1 634 ? 23.407 -8.909 -47.249 1.00 73.00 634 SER A N 1
ATOM 4820 C CA . SER A 1 634 ? 24.663 -9.334 -46.643 1.00 73.00 634 SER A CA 1
ATOM 4821 C C . SER A 1 634 ? 25.844 -9.052 -47.565 1.00 73.00 634 SER A C 1
ATOM 4823 O O . SER A 1 634 ? 25.812 -9.383 -48.753 1.00 73.00 634 SER A O 1
ATOM 4825 N N . VAL A 1 635 ? 26.904 -8.489 -46.999 1.00 64.56 635 VAL A N 1
ATOM 4826 C CA . VAL A 1 635 ? 28.186 -8.311 -47.678 1.00 64.56 635 VAL A CA 1
ATOM 4827 C C . VAL A 1 635 ? 29.014 -9.573 -47.418 1.00 64.56 635 VAL A C 1
ATOM 4829 O O . VAL A 1 635 ? 29.181 -9.943 -46.256 1.00 64.56 635 VAL A O 1
ATOM 4832 N N . ASN A 1 636 ? 29.460 -10.254 -48.482 1.00 48.69 636 ASN A N 1
ATOM 4833 C CA . ASN A 1 636 ? 30.303 -11.460 -48.390 1.00 48.69 636 ASN A CA 1
ATOM 4834 C C . ASN A 1 636 ? 31.608 -11.221 -47.626 1.00 48.69 636 ASN A C 1
ATOM 4836 O O . ASN A 1 636 ? 32.222 -10.148 -47.840 1.00 48.69 636 ASN A O 1
#

Mean predicted aligned error: 18.65 Å